Protein 3NJR (pdb70)

Secondary structure (DSSP, 8-state):
--SSS---GGGS--SS-PPPHHHHHHHHHHH---TT-EEEEET-TT-HHHHHHHHTT-EEEEEES-HHHHHHHHHHHHHTT-TTTEEEEES-TTGGGTTSPPPSEEEE-S---HHHHHHHHHHSPTT-EEEEEE-SHHHHHHHHHHHHHH-SEEEEEEEEEEEEETBEEEE-----EEEEEEE-/--SSS---GGGS--SS----HHHHHHHHHHH-PPTT-EEEEES-TT-HHHHHHHHTT-EEEEEE--HHHHHHHHHHHHHTT-TTTEEEEES-TTGGGTTSPPPSEEEESS---HHHHHHHHHHSPTT-EEEEEE-SHHHHHHHHHHHHHH--EEEEEEEEEEEE-SSSEEEPP---EEEEEEE-

Radius of gyration: 20.84 Å; Cα contacts (8 Å, |Δi|>4): 810; chains: 2; bounding box: 58×50×48 Å

Organism: Rhodobacter capsulatus (strain ATCC BAA-309 / NBRC 16581 / SB1003) (NCBI:txid272942)

InterPro domains:
  IPR000878 Tetrapyrrole methylase [PF00590] (7-179)
  IPR006365 Cobalamin (vitamin B12) biosynthesis CobL/Precorrin-6Y C(5,15)-methyltransferase [PIRSF036428] (3-396)
  IPR012818 Precorrin-6Y methyltransferase [TIGR02467] (8-190)
  IPR012818 Precorrin-6Y methyltransferase [cd11644] (10-202)
  IPR014008 Cobalamin biosynthesis, precorrin-6Y methyltransferase, CbiT subunit [TIGR02469] (229-348)
  IPR014777 Tetrapyrrole methylase, subdomain 1 [G3DSA:3.40.1010.10] (5-103)
  IPR029063 S-adenosyl-L-methionine-dependent methyltransferase superfamily [G3DSA:3.40.50.150] (213-396)
  IPR029063 S-adenosyl-L-methionine-dependent methyltransferase superfamily [SSF53335] (219-372)
  IPR035996 Tetrapyrrole methylase superfamily [SSF53790] (5-202)
  IPR050714 Cobalamin biosynthesis methyltransferase [PTHR43182] (1-396)

Sequence (368 aa):
MSQVPGRPESAFAHDGQITKSPMRALTLAALAPRRGELLWDIGGGSGSVSVEWCLAGGRAITIEPRADRIENIQKNIDTYGLSPRMRAVQGTAPAALADLPLPEAVFIGGGGSQALYDRLWEWLAPGTRIVANAVTLESETLLTQLHARHGGQLLRIDIAQAEPLGRMRGWSASRPQLQWSGQRMSQVPGRPESAFAHDGQITKSPMRALTLAALAPRRGELLWDIGGGSGSVSVEWCLAGGRAITIEPRADRIENIQKNIDTYGLSPRMRAVQGTAPAALADLPLPEAVFIGGGGSQALYDRLWEWLAPGTRIVANAVTLESETLLTQLHARHGGQLLRIDIAQAEPLGRMRGWSASRPQLQWSGQR

Foldseek 3Di:
DDLAFLDQPVLFQADPPDDHSVVLRVQCVLQPADAAFEEEEAQCRLPRNQLRNVSNHYAYEYEAQDPVSLVRVVVSCVVSVCVVRYHYDHDHPPVRVVPDPAGLEYEDPDDDDVVRVVVCVVPHDWNRKYKYKAQDPVVVVVLVVVCVVFNADKDWAWDWDWDDDPPDIDTDDTGIMIMGIGTD/DDLAFLPQPVVFQADPDDQGSVNLNVQCVLQVADAAFEEEAAPQHLVSSVLRSVSNHYAYEYEEADPVSLVRVVVSCVSSVPPPSYDYDHDHPPVSVPPDDAGLEYEPEDDDDVVRVVVCVVPHDWNRKYKYKDQDPVVVVVLVVVCVVFNADKDKDWDWDWADPDVHIDTDDIGIMIMGIGID

Nearest PDB structures (foldseek):
  3njr-assembly1_A  TM=1.001E+00  e=4.801E-38  Rhodobacter capsulatus SB 1003
  3hm2-assembly2_E  TM=9.068E-01  e=3.951E-16  Corynebacterium diphtheriae
  3hm2-assembly1_A  TM=9.090E-01  e=2.659E-15  Corynebacterium diphtheriae
  1f38-assembly1_A  TM=8.680E-01  e=2.423E-13  Methanothermobacter thermautotrophicus
  2yvl-assembly1_D  TM=7.124E-01  e=1.889E-09  Aquifex aeolicus VF5

B-factor: mean 38.69, std 9.11, range [13.83, 86.87]

Structure (mmCIF, N/CA/C/O backbone):
data_3NJR
#
_entry.id   3NJR
#
_cell.length_a   114.354
_cell.length_b   44.799
_cell.length_c   84.110
_cell.angle_alpha   90.00
_cell.angle_beta   119.75
_cell.angle_gamma   90.00
#
_symmetry.space_group_name_H-M   'C 1 2 1'
#
loop_
_entity.id
_entity.type
_entity.pdbx_description
1 polymer 'Precorrin-6y methylase'
2 non-polymer S-ADENOSYL-L-HOMOCYSTEINE
3 non-polymer GLYCEROL
4 non-polymer 'TETRAETHYLENE GLYCOL'
5 water water
#
loop_
_atom_site.group_PDB
_atom_site.id
_atom_site.type_symbol
_atom_site.label_atom_id
_atom_site.label_alt_id
_atom_site.label_comp_id
_atom_site.label_asym_id
_atom_site.label_entity_id
_atom_site.label_seq_id
_atom_site.pdbx_PDB_ins_code
_atom_site.Cartn_x
_atom_site.Cartn_y
_atom_site.Cartn_z
_atom_site.occupancy
_atom_site.B_iso_or_equiv
_atom_site.auth_seq_id
_atom_site.auth_comp_id
_atom_site.auth_asym_id
_atom_site.auth_atom_id
_atom_site.pdbx_PDB_model_num
ATOM 1 N N . MET A 1 21 ? 26.405 -7.046 -4.644 1.00 47.62 0 MET A N 1
ATOM 2 C CA . MET A 1 21 ? 26.786 -7.157 -6.092 1.00 47.56 0 MET A CA 1
ATOM 3 C C . MET A 1 21 ? 27.226 -8.557 -6.529 1.00 46.29 0 MET A C 1
ATOM 4 O O . MET A 1 21 ? 27.820 -9.316 -5.746 1.00 46.17 0 MET A O 1
ATOM 9 N N . SER A 1 22 ? 26.973 -8.855 -7.806 1.00 44.76 1 SER A N 1
ATOM 10 C CA . SER A 1 22 ? 27.076 -10.211 -8.353 1.00 43.24 1 SER A CA 1
ATOM 11 C C . SER A 1 22 ? 28.464 -10.821 -8.304 1.00 42.42 1 SER A C 1
ATOM 12 O O . SER A 1 22 ? 29.457 -10.159 -8.596 1.00 42.70 1 SER A O 1
ATOM 15 N N . GLN A 1 23 ? 28.496 -12.111 -8.000 1.00 40.99 2 GLN A N 1
ATOM 16 C CA . GLN A 1 23 ? 29.716 -12.880 -7.802 1.00 39.20 2 GLN A CA 1
ATOM 17 C C . GLN A 1 23 ? 30.215 -13.540 -9.081 1.00 38.63 2 GLN A C 1
ATOM 18 O O . GLN A 1 23 ? 31.146 -14.347 -9.032 1.00 38.70 2 GLN A O 1
ATOM 24 N N . VAL A 1 24 ? 29.591 -13.228 -10.219 1.00 37.47 3 VAL A N 1
ATOM 25 C CA . VAL A 1 24 ? 29.967 -13.857 -11.486 1.00 36.29 3 VAL A CA 1
ATOM 26 C C . VAL A 1 24 ? 30.104 -12.824 -12.611 1.00 36.26 3 VAL A C 1
ATOM 27 O O . VAL A 1 24 ? 29.580 -11.712 -12.497 1.00 36.26 3 VAL A O 1
ATOM 31 N N . PRO A 1 25 ? 30.824 -13.184 -13.694 1.00 35.89 4 PRO A N 1
ATOM 32 C CA . PRO A 1 25 ? 30.986 -12.326 -14.874 1.00 35.79 4 PRO A CA 1
ATOM 33 C C . PRO A 1 25 ? 29.664 -11.918 -15.511 1.00 35.84 4 PRO A C 1
ATOM 34 O O . PRO A 1 25 ? 28.623 -12.493 -15.203 1.00 36.07 4 PRO A O 1
ATOM 38 N N . GLY A 1 26 ? 29.709 -10.934 -16.395 1.00 35.43 5 GLY A N 1
ATOM 39 C CA . GLY A 1 26 ? 28.512 -10.455 -17.042 1.00 35.37 5 GLY A CA 1
ATOM 40 C C . GLY A 1 26 ? 27.724 -9.502 -16.170 1.00 35.89 5 GLY A C 1
ATOM 41 O O . GLY A 1 26 ? 26.507 -9.445 -16.270 1.00 36.36 5 GLY A O 1
ATOM 42 N N . ARG A 1 27 ? 28.395 -8.745 -15.306 1.00 36.02 6 ARG A N 1
ATOM 43 C CA . ARG A 1 27 ? 27.704 -7.708 -14.540 1.00 35.97 6 ARG A CA 1
ATOM 44 C C . ARG A 1 27 ? 27.240 -6.577 -15.464 1.00 36.83 6 ARG A C 1
ATOM 45 O O . ARG A 1 27 ? 27.785 -6.399 -16.557 1.00 37.13 6 ARG A O 1
ATOM 53 N N . PRO A 1 28 ? 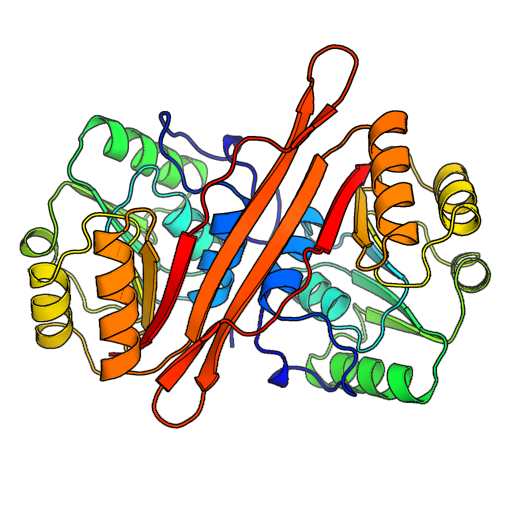26.221 -5.809 -15.048 1.00 37.51 7 PRO A N 1
ATOM 54 C CA . PRO A 1 28 ? 25.689 -4.811 -15.982 1.00 37.70 7 PRO A CA 1
ATOM 55 C C . PRO A 1 28 ? 26.762 -3.811 -16.417 1.00 38.04 7 PRO A C 1
ATOM 56 O O . PRO A 1 28 ? 27.742 -3.594 -15.682 1.00 37.78 7 PRO A O 1
ATOM 60 N N . GLU A 1 29 ? 26.553 -3.211 -17.592 1.00 38.47 8 GLU A N 1
ATOM 61 C CA . GLU A 1 29 ? 27.475 -2.233 -18.202 1.00 39.02 8 GLU A CA 1
ATOM 62 C C . GLU A 1 29 ? 27.558 -0.958 -17.362 1.00 38.94 8 GLU A C 1
ATOM 63 O O . GLU A 1 29 ? 28.446 -0.136 -17.549 1.00 39.45 8 GLU A O 1
ATOM 69 N N . SER A 1 30 ? 26.630 -0.794 -16.430 1.00 38.89 9 SER A N 1
ATOM 70 C CA . SER A 1 30 ? 26.645 0.360 -15.543 1.00 38.82 9 SER A CA 1
ATOM 71 C C . SER A 1 30 ? 27.534 0.157 -14.314 1.00 38.77 9 SER A C 1
ATOM 72 O O . SER A 1 30 ? 27.707 1.079 -13.525 1.00 38.94 9 SER A O 1
ATOM 75 N N . ALA A 1 31 ? 28.094 -1.035 -14.135 1.00 38.53 10 ALA A N 1
ATOM 76 C CA . ALA A 1 31 ? 29.013 -1.258 -13.016 1.00 38.75 10 ALA A CA 1
ATOM 77 C C . ALA A 1 31 ? 30.444 -0.785 -13.350 1.00 39.36 10 ALA A C 1
ATOM 78 O O . ALA A 1 31 ? 31.379 -0.967 -12.563 1.00 39.44 10 ALA A O 1
ATOM 80 N N . PHE A 1 32 ? 30.596 -0.158 -14.519 1.00 39.83 11 PHE A N 1
ATOM 81 C CA . PHE A 1 32 ? 31.895 0.243 -15.042 1.00 39.94 11 PHE A CA 1
ATOM 82 C C . PHE A 1 32 ? 31.807 1.643 -15.638 1.00 41.05 11 PHE A C 1
ATOM 83 O O . PHE A 1 32 ? 30.854 1.969 -16.367 1.00 41.43 11 PHE A O 1
ATOM 91 N N . ALA A 1 33 ? 32.806 2.462 -15.328 1.00 41.89 12 ALA A N 1
ATOM 92 C CA . ALA A 1 33 ? 33.115 3.652 -16.096 1.00 42.71 12 ALA A CA 1
ATOM 93 C C . ALA A 1 33 ? 33.468 3.199 -17.514 1.00 43.77 12 ALA A C 1
ATOM 94 O O . ALA A 1 33 ? 34.335 2.343 -17.698 1.00 44.07 12 ALA A O 1
ATOM 96 N N . HIS A 1 34 ? 32.783 3.739 -18.514 1.00 44.78 13 HIS A N 1
ATOM 97 C CA . HIS A 1 34 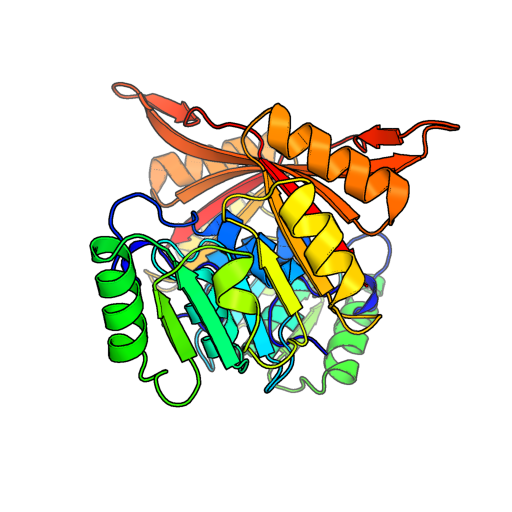? 33.086 3.416 -19.898 1.00 45.96 13 HIS A CA 1
ATOM 98 C C . HIS A 1 34 ? 32.639 4.585 -20.737 1.00 46.91 13 HIS A C 1
ATOM 99 O O . HIS A 1 34 ? 31.986 5.501 -20.226 1.00 46.94 13 HIS A O 1
ATOM 106 N N . ASP A 1 35 ? 32.968 4.546 -22.026 1.00 47.99 14 ASP A N 1
ATOM 107 C CA . ASP A 1 35 ? 32.712 5.684 -22.904 1.00 49.10 14 ASP A CA 1
ATOM 108 C C . ASP A 1 35 ? 31.796 5.353 -24.065 1.00 49.33 14 ASP A C 1
ATOM 109 O O . ASP A 1 35 ? 31.581 6.191 -24.934 1.00 49.94 14 ASP A O 1
ATOM 114 N N . GLY A 1 36 ? 31.262 4.137 -24.087 1.00 49.63 15 GLY A N 1
ATOM 115 C CA . GLY A 1 36 ? 30.521 3.661 -25.261 1.00 49.58 15 GLY A CA 1
ATOM 116 C C . GLY A 1 36 ? 31.150 2.465 -25.966 1.00 49.51 15 GLY A C 1
ATOM 117 O O . GLY A 1 36 ? 30.465 1.773 -26.719 1.00 49.79 15 GLY A O 1
ATOM 118 N N . GLN A 1 37 ? 32.438 2.208 -25.719 1.00 49.08 16 GLN A N 1
ATOM 119 C CA . GLN A 1 37 ? 33.139 1.087 -26.360 1.00 48.87 16 GLN A CA 1
ATOM 120 C C . GLN A 1 37 ? 33.193 -0.222 -25.541 1.00 47.90 16 GLN A C 1
ATOM 121 O O . GLN A 1 37 ? 33.836 -1.192 -25.950 1.00 48.12 16 GLN A O 1
ATOM 127 N N . ILE A 1 38 ? 32.501 -0.254 -24.406 1.00 46.44 17 ILE A N 1
ATOM 128 C CA . ILE A 1 38 ? 32.501 -1.404 -23.489 1.00 44.64 17 ILE A CA 1
ATOM 129 C C . ILE A 1 38 ? 32.109 -2.727 -24.181 1.00 43.87 17 ILE A C 1
ATOM 130 O O . ILE A 1 38 ? 31.392 -2.700 -25.172 1.00 43.56 17 ILE A O 1
ATOM 135 N N . THR A 1 39 ? 32.601 -3.865 -23.676 1.00 43.06 18 THR A N 1
ATOM 136 C CA . THR A 1 39 ? 32.066 -5.201 -24.043 1.00 42.33 18 THR A CA 1
ATOM 137 C C . THR A 1 39 ? 30.691 -5.450 -23.380 1.00 41.54 18 THR A C 1
ATOM 138 O O . THR A 1 39 ? 30.552 -5.303 -22.170 1.00 41.29 18 THR A O 1
ATOM 142 N N . LYS A 1 40 ? 29.692 -5.820 -24.182 1.00 40.75 19 LYS A N 1
ATOM 143 C CA . LYS A 1 40 ? 28.333 -6.049 -23.702 1.00 40.05 19 LYS A CA 1
ATOM 144 C C . LYS A 1 40 ? 28.303 -7.173 -22.668 1.00 39.27 19 LYS A C 1
ATOM 145 O O . LYS A 1 40 ? 29.064 -8.147 -22.750 1.00 39.14 19 LYS A O 1
ATOM 151 N N . SER A 1 41 ? 27.406 -7.036 -21.699 1.00 37.93 20 SER A N 1
ATOM 152 C CA . SER A 1 41 ? 27.395 -7.912 -20.539 1.00 36.43 20 SER A CA 1
ATOM 153 C C . SER A 1 41 ? 27.298 -9.443 -20.870 1.00 35.42 20 SER A C 1
ATOM 154 O O . SER A 1 41 ? 28.094 -10.236 -20.352 1.00 34.56 20 SER A O 1
ATOM 157 N N . PRO A 1 42 ? 26.370 -9.856 -21.769 1.00 34.49 21 PRO A N 1
ATOM 158 C CA . PRO A 1 42 ? 26.330 -11.288 -22.110 1.00 33.51 21 PRO A CA 1
ATOM 159 C C . PRO A 1 42 ? 27.589 -11.773 -22.854 1.00 32.71 21 PRO A C 1
ATOM 160 O O . PRO A 1 42 ? 27.988 -12.939 -22.724 1.00 32.25 21 PRO A O 1
ATOM 164 N N . MET A 1 43 ? 28.215 -10.893 -23.628 1.00 32.02 22 MET A N 1
ATOM 165 C CA . MET A 1 43 ? 29.430 -11.285 -24.324 1.00 31.56 22 MET A CA 1
ATOM 166 C C . MET A 1 43 ? 30.573 -11.383 -23.318 1.00 30.64 22 MET A C 1
ATOM 167 O O . MET A 1 43 ? 31.429 -12.277 -23.419 1.00 30.22 22 MET A O 1
ATOM 172 N N . ARG A 1 44 ? 30.554 -10.489 -22.327 1.00 29.61 23 ARG A N 1
ATOM 173 C CA . ARG A 1 44 ? 31.544 -10.521 -21.266 1.00 29.02 23 ARG A CA 1
ATOM 174 C C . ARG A 1 44 ? 31.456 -11.807 -20.445 1.00 28.66 23 ARG A C 1
ATOM 175 O O . ARG A 1 44 ? 32.489 -12.376 -20.063 1.00 28.96 23 ARG A O 1
ATOM 183 N N . ALA A 1 45 ? 30.242 -12.286 -20.199 1.00 27.38 24 ALA A N 1
ATOM 184 C CA . ALA A 1 45 ? 30.098 -13.598 -19.589 1.00 26.71 24 ALA A CA 1
ATOM 185 C C . ALA A 1 45 ? 30.739 -14.689 -20.450 1.00 26.41 24 ALA A C 1
ATOM 186 O O . ALA A 1 45 ? 31.490 -15.525 -19.937 1.00 26.21 24 ALA A O 1
ATOM 188 N N . LEU A 1 46 ? 30.477 -14.675 -21.757 1.00 26.53 25 LEU A N 1
ATOM 189 C CA . LEU A 1 46 ? 30.967 -15.767 -22.625 1.00 26.44 25 LEU A CA 1
ATOM 190 C C . LEU A 1 46 ? 32.484 -15.807 -22.654 1.00 26.28 25 LEU A C 1
ATOM 191 O O . LEU A 1 46 ? 33.100 -16.889 -22.572 1.00 26.23 25 LEU A O 1
ATOM 196 N N . THR A 1 47 ? 33.059 -14.616 -22.768 1.00 26.02 26 THR A N 1
ATOM 197 C CA . THR A 1 47 ? 34.493 -14.426 -22.841 1.00 26.47 26 THR A CA 1
ATOM 198 C C . THR A 1 47 ? 35.165 -14.919 -21.551 1.00 26.64 26 THR A C 1
ATOM 199 O O . THR A 1 47 ? 36.010 -15.830 -21.579 1.00 26.84 26 THR A O 1
ATOM 203 N N . LEU A 1 48 ? 34.765 -14.368 -20.412 1.00 26.49 27 LEU A N 1
ATOM 204 C CA . LEU A 1 48 ? 35.287 -14.900 -19.161 1.00 26.71 27 LEU A CA 1
ATOM 205 C C . LEU A 1 48 ? 35.120 -16.398 -18.991 1.00 26.26 27 LEU A C 1
ATOM 206 O O . LEU A 1 48 ? 36.040 -17.061 -18.506 1.00 27.07 27 LEU A O 1
ATOM 211 N N . ALA A 1 49 ? 34.001 -16.954 -19.435 1.00 25.70 28 ALA A N 1
ATOM 212 C CA . ALA A 1 49 ? 33.859 -18.417 -19.428 1.00 25.34 28 ALA A CA 1
ATOM 213 C C . ALA A 1 49 ? 34.988 -19.104 -20.225 1.00 25.48 28 ALA A C 1
ATOM 214 O O . ALA A 1 49 ? 35.578 -20.103 -19.764 1.00 26.28 28 ALA A O 1
ATOM 216 N N . ALA A 1 50 ? 35.308 -18.556 -21.395 1.00 24.84 29 ALA A N 1
ATOM 217 C CA . ALA A 1 50 ? 36.404 -19.070 -22.216 1.00 24.80 29 ALA A CA 1
ATOM 218 C C . ALA A 1 50 ? 37.783 -18.838 -21.566 1.00 24.38 29 ALA A C 1
ATOM 219 O O . ALA A 1 50 ? 38.680 -19.675 -21.680 1.00 24.03 29 ALA A O 1
ATOM 221 N N . LEU A 1 51 ? 37.947 -17.687 -20.914 1.00 23.97 30 LEU A N 1
ATOM 222 C CA . LEU A 1 51 ? 39.223 -17.315 -20.305 1.00 23.61 30 LEU A CA 1
ATOM 223 C C . LEU A 1 51 ? 39.499 -18.214 -19.106 1.00 24.10 30 LEU A C 1
ATOM 224 O O . LEU A 1 51 ? 40.645 -18.631 -18.890 1.00 24.08 30 LEU A O 1
ATOM 229 N N . ALA A 1 52 ? 38.442 -18.521 -18.339 1.00 24.05 31 ALA A N 1
ATOM 230 C CA . ALA A 1 52 ? 38.500 -19.518 -17.253 1.00 24.04 31 ALA A CA 1
ATOM 231 C C . ALA A 1 52 ? 39.551 -19.217 -16.187 1.00 24.22 31 ALA A C 1
ATOM 232 O O . ALA A 1 52 ? 40.416 -20.039 -15.950 1.00 24.17 31 ALA A O 1
ATOM 234 N N . PRO A 1 53 ? 39.466 -18.042 -15.528 1.00 25.37 32 PRO A N 1
ATOM 235 C CA . PRO A 1 53 ? 40.434 -17.653 -14.473 1.00 26.28 32 PRO A CA 1
ATOM 236 C C . PRO A 1 53 ? 40.612 -18.723 -13.378 1.00 28.05 32 PRO A C 1
ATOM 237 O O . PRO A 1 53 ? 39.616 -19.303 -12.913 1.00 29.04 32 PRO A O 1
ATOM 241 N N . ARG A 1 54 ? 41.859 -19.016 -13.000 1.00 28.74 33 ARG A N 1
ATOM 242 C CA . ARG A 1 54 ? 42.138 -19.745 -11.760 1.00 29.11 33 ARG A CA 1
ATOM 243 C C . ARG A 1 54 ? 42.808 -18.699 -10.898 1.00 29.56 33 ARG A C 1
ATOM 244 O O . ARG A 1 54 ? 43.363 -17.745 -11.409 1.00 29.17 33 ARG A O 1
ATOM 252 N N . ARG A 1 55 ? 42.767 -18.899 -9.588 1.00 31.14 34 ARG A N 1
ATOM 253 C CA . ARG A 1 55 ? 43.309 -17.954 -8.604 1.00 31.79 34 ARG A CA 1
ATOM 254 C C . ARG A 1 55 ? 44.733 -17.513 -8.979 1.00 30.87 34 ARG A C 1
ATOM 255 O O . ARG A 1 55 ? 45.596 -18.351 -9.236 1.00 30.20 34 ARG A O 1
ATOM 263 N N . GLY A 1 56 ? 44.951 -16.199 -9.043 1.00 30.27 35 GLY A N 1
ATOM 264 C CA . GLY A 1 56 ? 46.292 -15.639 -9.221 1.00 29.56 35 GLY A CA 1
ATOM 265 C C . GLY A 1 56 ? 46.890 -15.642 -10.628 1.00 29.60 35 GLY A C 1
ATOM 266 O O . GLY A 1 56 ? 47.962 -15.035 -10.852 1.00 30.46 35 GLY A O 1
ATOM 267 N N . GLU A 1 57 ? 46.224 -16.304 -11.580 1.00 28.02 36 GLU A N 1
ATOM 268 C CA . GLU A 1 57 ? 46.684 -16.325 -12.959 1.00 26.51 36 GLU A CA 1
ATOM 269 C C . GLU A 1 57 ? 46.758 -14.915 -13.529 1.00 25.68 36 GLU A C 1
ATOM 270 O O . GLU A 1 57 ? 46.014 -14.025 -13.104 1.00 25.21 36 GLU A O 1
ATOM 276 N N . LEU A 1 58 ? 47.656 -14.716 -14.491 1.00 24.92 37 LEU A N 1
ATOM 277 C CA . LEU A 1 58 ? 47.866 -13.393 -15.102 1.00 24.40 37 LEU A CA 1
ATOM 278 C C . LEU A 1 58 ? 47.190 -13.307 -16.460 1.00 24.40 37 LEU A C 1
ATOM 279 O O . LEU A 1 58 ? 47.273 -14.257 -17.248 1.00 24.61 37 LEU A O 1
ATOM 284 N N . LEU A 1 59 ? 46.538 -12.168 -16.725 1.00 24.42 38 LEU A N 1
ATOM 285 C CA . LEU A 1 59 ? 45.925 -11.874 -18.027 1.00 24.54 38 LEU A CA 1
ATOM 286 C C . LEU A 1 59 ? 46.577 -10.692 -18.789 1.00 25.61 38 LEU A C 1
ATOM 287 O O . LEU A 1 59 ? 46.767 -9.592 -18.240 1.00 26.20 38 LEU A O 1
ATOM 292 N N . TRP A 1 60 ? 46.898 -10.911 -20.058 1.00 25.86 39 TRP A N 1
ATOM 293 C CA . TRP A 1 60 ? 47.147 -9.797 -20.962 1.00 26.78 39 TRP A CA 1
ATOM 294 C C . TRP A 1 60 ? 45.817 -9.480 -21.603 1.00 27.07 39 TRP A C 1
ATOM 295 O O . TRP A 1 60 ? 45.237 -10.335 -22.253 1.00 27.18 39 TRP A O 1
ATOM 306 N N . ASP A 1 61 ? 45.324 -8.266 -21.411 1.00 28.23 40 ASP A N 1
ATOM 307 C CA . ASP A 1 61 ? 44.080 -7.830 -22.051 1.00 29.90 40 ASP A CA 1
ATOM 308 C C . ASP A 1 61 ? 44.441 -6.804 -23.112 1.00 30.21 40 ASP A C 1
ATOM 309 O O . ASP A 1 61 ? 44.673 -5.635 -22.803 1.00 30.47 40 ASP A O 1
ATOM 314 N N . ILE A 1 62 ? 44.497 -7.239 -24.364 1.00 30.87 41 ILE A N 1
ATOM 315 C CA . ILE A 1 62 ? 44.823 -6.325 -25.449 1.00 31.59 41 ILE A CA 1
ATOM 316 C C . ILE A 1 62 ? 43.567 -5.642 -25.978 1.00 32.48 41 ILE A C 1
ATOM 317 O O . ILE A 1 62 ? 42.581 -6.301 -26.309 1.00 32.93 41 ILE A O 1
ATOM 322 N N . GLY A 1 63 ? 43.597 -4.318 -26.031 1.00 33.22 42 GLY A N 1
ATOM 323 C CA . GLY A 1 63 ? 42.445 -3.555 -26.494 1.00 34.51 42 GLY A CA 1
ATOM 324 C C . GLY A 1 63 ? 41.502 -3.263 -25.350 1.00 35.50 42 GLY A C 1
ATOM 325 O O . GLY A 1 63 ? 40.273 -3.339 -25.500 1.00 36.06 42 GLY A O 1
ATOM 326 N N . GLY A 1 64 ? 42.086 -2.912 -24.210 1.00 35.62 43 GLY A N 1
ATOM 327 C CA . GLY A 1 64 ? 41.345 -2.733 -22.971 1.00 36.13 43 GLY A CA 1
ATOM 328 C C . GLY A 1 64 ? 40.031 -1.994 -23.104 1.00 36.32 43 GLY A C 1
ATOM 329 O O . GLY A 1 64 ? 39.026 -2.436 -22.572 1.00 36.78 43 GLY A O 1
ATOM 330 N N . GLY A 1 65 ? 40.031 -0.872 -23.815 1.00 36.36 44 GLY A N 1
ATOM 331 C CA . GLY A 1 65 ? 38.835 -0.066 -23.941 1.00 36.06 44 GLY A CA 1
ATOM 332 C C . GLY A 1 65 ? 38.531 0.539 -22.594 1.00 36.36 44 GLY A C 1
ATOM 333 O O . GLY A 1 65 ? 39.169 1.509 -22.181 1.00 36.78 44 GLY A O 1
ATOM 334 N N . SER A 1 66 ? 37.556 -0.033 -21.899 1.00 36.04 45 SER A N 1
ATOM 335 C CA . SER A 1 66 ? 37.214 0.453 -20.577 1.00 35.77 45 SER A CA 1
ATOM 336 C C . SER A 1 66 ? 37.617 -0.544 -19.489 1.00 34.75 45 SER A C 1
ATOM 337 O O . SER A 1 66 ? 37.298 -0.344 -18.313 1.00 34.61 45 SER A O 1
ATOM 340 N N . GLY A 1 67 ? 38.301 -1.612 -19.904 1.00 33.74 46 GLY A N 1
ATOM 341 C CA . GLY A 1 67 ? 38.892 -2.614 -19.012 1.00 32.74 46 GLY A CA 1
ATOM 342 C C . GLY A 1 67 ? 37.943 -3.579 -18.321 1.00 32.28 46 GLY A C 1
ATOM 343 O O . GLY A 1 67 ? 38.291 -4.162 -17.293 1.00 32.85 46 GLY A O 1
ATOM 344 N N . SER A 1 68 ? 36.746 -3.772 -18.860 1.00 31.31 47 SER A N 1
ATOM 345 C CA . SER A 1 68 ? 35.725 -4.544 -18.135 1.00 30.57 47 SER A CA 1
ATOM 346 C C . SER A 1 68 ? 36.063 -6.040 -18.011 1.00 30.13 47 SER A C 1
ATOM 347 O O . SER A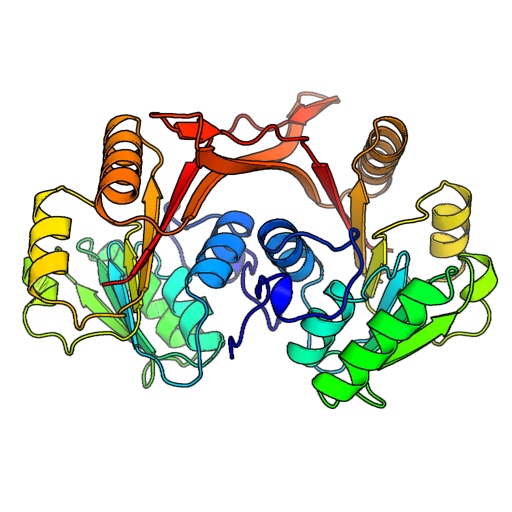 1 68 ? 35.762 -6.675 -17.003 1.00 29.80 47 SER A O 1
ATOM 350 N N . VAL A 1 69 ? 36.674 -6.595 -19.050 1.00 29.53 48 VAL A N 1
ATOM 351 C CA . VAL A 1 69 ? 37.104 -7.990 -19.042 1.00 29.13 48 VAL A CA 1
ATOM 352 C C . VAL A 1 69 ? 38.104 -8.228 -17.909 1.00 29.07 48 VAL A C 1
ATOM 353 O O . VAL A 1 69 ? 37.974 -9.215 -17.148 1.00 28.39 48 VAL A O 1
ATOM 357 N N . SER A 1 70 ? 39.064 -7.298 -17.786 1.00 28.93 49 SER A N 1
ATOM 358 C CA . SER A 1 70 ? 40.121 -7.358 -16.772 1.00 29.44 49 SER A CA 1
ATOM 359 C C . SER A 1 70 ? 39.543 -7.234 -15.374 1.00 29.93 49 SER A C 1
ATOM 360 O O . SER A 1 70 ? 40.028 -7.885 -14.442 1.00 30.64 49 SER A O 1
ATOM 363 N N . VAL A 1 71 ? 38.522 -6.385 -15.226 1.00 30.05 50 VAL A N 1
ATOM 364 C CA . VAL A 1 71 ? 37.896 -6.143 -13.933 1.00 29.96 50 VAL A CA 1
ATOM 365 C C . VAL A 1 71 ? 37.223 -7.432 -13.498 1.00 30.39 50 VAL A C 1
ATOM 366 O O . VAL A 1 71 ? 37.525 -7.960 -12.427 1.00 31.16 50 VAL A O 1
ATOM 370 N N . GLU A 1 72 ? 36.351 -7.971 -14.336 1.00 30.33 51 GLU A N 1
ATOM 371 C CA . GLU A 1 72 ? 35.766 -9.289 -14.051 1.00 30.98 51 GLU A CA 1
ATOM 372 C C . GLU A 1 72 ? 36.796 -10.455 -13.930 1.00 31.30 51 GLU A C 1
ATOM 373 O O . GLU A 1 72 ? 36.591 -11.383 -13.134 1.00 32.03 51 GLU A O 1
ATOM 379 N N . TRP A 1 73 ? 37.897 -10.414 -14.688 1.00 31.17 52 TRP A N 1
ATOM 380 C CA . TRP A 1 73 ? 38.926 -11.457 -14.551 1.00 30.76 52 TRP A CA 1
ATOM 381 C C . TRP A 1 73 ? 39.557 -11.366 -13.177 1.00 31.24 52 TRP A C 1
ATOM 382 O O . TRP A 1 73 ? 39.679 -12.380 -12.501 1.00 31.33 52 TRP A O 1
ATOM 393 N N . CYS A 1 74 ? 39.935 -10.151 -12.765 1.00 31.49 53 CYS A N 1
ATOM 394 C CA . CYS A 1 74 ? 40.540 -9.914 -11.448 1.00 32.05 53 CYS A CA 1
ATOM 395 C C . CYS A 1 74 ? 39.589 -10.125 -10.270 1.00 31.94 53 CYS A C 1
ATOM 396 O O . CYS A 1 74 ? 40.022 -10.562 -9.208 1.00 31.29 53 CYS A O 1
ATOM 399 N N . LEU A 1 75 ? 38.299 -9.809 -10.463 1.00 32.16 54 LEU A N 1
ATOM 400 C CA . LEU A 1 75 ? 37.270 -10.096 -9.452 1.00 31.84 54 LEU A CA 1
ATOM 401 C C . LEU A 1 75 ? 37.115 -11.590 -9.229 1.00 31.83 54 LEU A C 1
ATOM 402 O O . LEU A 1 75 ? 36.822 -12.014 -8.104 1.00 32.25 54 LEU A O 1
ATOM 407 N N . ALA A 1 76 ? 37.348 -12.396 -10.270 1.00 30.90 55 ALA A N 1
ATOM 408 C CA . ALA A 1 76 ? 37.348 -13.857 -10.087 1.00 30.49 55 ALA A CA 1
ATOM 409 C C . ALA A 1 76 ? 38.625 -14.394 -9.392 1.00 30.29 55 ALA A C 1
ATOM 410 O O . ALA A 1 76 ? 38.763 -15.601 -9.179 1.00 30.64 55 ALA A O 1
ATOM 412 N N . GLY A 1 77 ? 39.558 -13.500 -9.060 1.00 30.23 56 GLY A N 1
ATOM 413 C CA . GLY A 1 77 ? 40.820 -13.889 -8.442 1.00 30.37 56 GLY A CA 1
ATOM 414 C C . GLY A 1 77 ? 42.106 -13.711 -9.247 1.00 31.14 56 GLY A C 1
ATOM 415 O O . GLY A 1 77 ? 43.196 -13.810 -8.686 1.00 31.54 56 GLY A O 1
ATOM 416 N N . GLY A 1 78 ? 42.012 -13.459 -10.551 1.00 30.97 57 GLY A N 1
ATOM 417 C CA . GLY A 1 78 ? 43.206 -13.220 -11.349 1.00 30.72 57 GLY A CA 1
ATOM 418 C C . GLY A 1 78 ? 43.923 -11.898 -11.084 1.00 31.18 57 GLY A C 1
ATOM 419 O O . GLY A 1 78 ? 43.492 -11.088 -10.250 1.00 30.93 57 GLY A O 1
ATOM 420 N N . ARG A 1 79 ? 45.053 -11.721 -11.780 1.00 31.82 58 ARG A N 1
ATOM 421 C CA . ARG A 1 79 ? 45.749 -10.430 -11.946 1.00 32.18 58 ARG A CA 1
ATOM 422 C C . ARG A 1 79 ? 45.764 -10.113 -13.452 1.00 32.03 58 ARG A C 1
ATOM 423 O O . ARG A 1 79 ? 45.687 -11.028 -14.271 1.00 31.60 58 ARG A O 1
ATOM 431 N N . ALA A 1 80 ? 45.850 -8.833 -13.818 1.00 32.16 59 ALA A N 1
ATOM 432 C CA . ALA A 1 80 ? 45.800 -8.447 -15.229 1.00 32.67 59 ALA A CA 1
ATOM 433 C C . ALA A 1 80 ? 46.639 -7.231 -15.554 1.00 33.38 59 ALA A C 1
ATOM 434 O O . ALA A 1 80 ? 46.761 -6.316 -14.724 1.00 34.30 59 ALA A O 1
ATOM 436 N N . ILE A 1 81 ? 47.208 -7.220 -16.761 1.00 33.27 60 ILE A N 1
ATOM 437 C CA . ILE A 1 81 ? 47.771 -6.007 -17.362 1.00 33.57 60 ILE A CA 1
ATOM 438 C C . ILE A 1 81 ? 46.888 -5.639 -18.556 1.00 34.26 60 ILE A C 1
ATOM 439 O O . ILE A 1 81 ? 46.635 -6.475 -19.423 1.00 34.64 60 ILE A O 1
ATOM 444 N N . THR A 1 82 ? 46.439 -4.391 -18.605 1.00 34.93 61 THR A N 1
ATOM 445 C CA . THR A 1 82 ? 45.435 -3.938 -19.573 1.00 35.67 61 THR A CA 1
ATOM 446 C C . THR A 1 82 ? 46.039 -2.903 -20.503 1.00 35.77 61 THR A C 1
ATOM 447 O O . THR A 1 82 ? 46.424 -1.845 -20.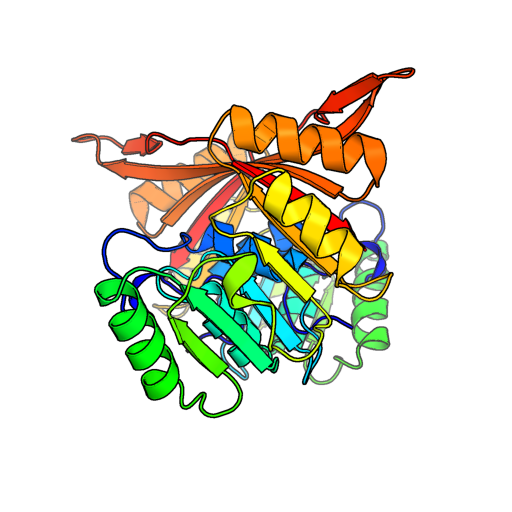055 1.00 36.08 61 THR A O 1
ATOM 451 N N . ILE A 1 83 ? 46.085 -3.213 -21.792 1.00 36.43 62 ILE A N 1
ATOM 452 C CA . ILE A 1 83 ? 46.786 -2.410 -22.797 1.00 37.42 62 ILE A CA 1
ATOM 453 C C . ILE A 1 83 ? 45.811 -1.614 -23.656 1.00 38.20 62 ILE A C 1
ATOM 454 O O . ILE A 1 83 ? 45.039 -2.204 -24.404 1.00 38.38 62 ILE A O 1
ATOM 459 N N . GLU A 1 84 ? 45.855 -0.285 -23.566 1.00 39.46 63 GLU A N 1
ATOM 460 C CA . GLU A 1 84 ? 44.977 0.604 -24.354 1.00 41.07 63 GLU A CA 1
ATOM 461 C C . GLU A 1 84 ? 45.736 1.882 -24.821 1.00 42.23 63 GLU A C 1
ATOM 462 O O . GLU A 1 84 ? 46.415 2.532 -24.000 1.00 42.75 63 GLU A O 1
ATOM 468 N N . PRO A 1 85 ? 45.655 2.239 -26.130 1.00 42.75 64 PRO A N 1
ATOM 469 C CA . PRO A 1 85 ? 46.391 3.446 -26.551 1.00 43.55 64 PRO A CA 1
ATOM 470 C C . PRO A 1 85 ? 45.755 4.754 -26.093 1.00 43.97 64 PRO A C 1
ATOM 471 O O . PRO A 1 85 ? 46.477 5.672 -25.691 1.00 44.41 64 PRO A O 1
ATOM 475 N N . ARG A 1 86 ? 44.430 4.827 -26.114 1.00 44.36 65 ARG A N 1
ATOM 476 C CA . ARG A 1 86 ? 43.738 6.100 -25.895 1.00 45.06 65 ARG A CA 1
ATOM 477 C C . ARG A 1 86 ? 43.731 6.575 -24.440 1.00 45.17 65 ARG A C 1
ATOM 478 O O . ARG A 1 86 ? 43.123 5.941 -23.567 1.00 45.41 65 ARG A O 1
ATOM 486 N N . ALA A 1 87 ? 44.404 7.698 -24.194 1.00 45.07 66 ALA A N 1
ATOM 487 C CA . ALA A 1 87 ? 44.484 8.281 -22.855 1.00 45.13 66 ALA A CA 1
ATOM 488 C C . ALA A 1 87 ? 43.123 8.470 -22.172 1.00 45.29 66 ALA A C 1
ATOM 489 O O . ALA A 1 87 ? 43.015 8.311 -20.949 1.00 45.21 66 ALA A O 1
ATOM 491 N N . ASP A 1 88 ? 42.093 8.815 -22.945 1.00 45.39 67 ASP A N 1
ATOM 492 C CA . ASP A 1 88 ? 40.780 9.073 -22.359 1.00 45.69 67 ASP A CA 1
ATOM 493 C C . ASP A 1 88 ? 40.124 7.772 -21.911 1.00 45.39 67 ASP A C 1
ATOM 494 O O . ASP A 1 88 ? 39.419 7.741 -20.909 1.00 45.81 67 ASP A O 1
ATOM 499 N N . ARG A 1 89 ? 40.391 6.692 -22.630 1.00 44.94 68 ARG A N 1
ATOM 500 C CA . ARG A 1 89 ? 39.859 5.382 -22.252 1.00 44.35 68 ARG A CA 1
ATOM 501 C C . ARG A 1 89 ? 40.639 4.780 -21.090 1.00 43.53 68 ARG A C 1
ATOM 502 O O . ARG A 1 89 ? 40.057 4.135 -20.207 1.00 43.35 68 ARG A O 1
ATOM 510 N N . ILE A 1 90 ? 41.951 5.002 -21.098 1.00 42.79 69 ILE A N 1
ATOM 511 C CA . ILE A 1 90 ? 42.824 4.642 -19.972 1.00 42.56 69 ILE A CA 1
ATOM 512 C C . ILE A 1 90 ? 42.282 5.204 -18.646 1.00 42.17 69 ILE A C 1
ATOM 513 O O . ILE A 1 90 ? 42.259 4.521 -17.632 1.00 42.02 69 ILE A O 1
ATOM 518 N N . GLU A 1 91 ? 41.813 6.440 -18.688 1.00 41.76 70 GLU A N 1
ATOM 519 C CA . GLU A 1 91 ? 41.232 7.091 -17.544 1.00 41.91 70 GLU A CA 1
ATOM 520 C C . GLU A 1 91 ? 40.037 6.324 -16.964 1.00 41.49 70 GLU A C 1
ATOM 521 O O . GLU A 1 91 ? 39.905 6.218 -15.730 1.00 41.56 70 GLU A O 1
ATOM 527 N N . ASN A 1 92 ? 39.179 5.800 -17.848 1.00 40.76 71 ASN A N 1
ATOM 528 C CA . ASN A 1 92 ? 38.076 4.914 -17.449 1.00 40.04 71 ASN A CA 1
ATOM 529 C C . ASN A 1 92 ? 38.560 3.592 -16.830 1.00 39.65 71 ASN A C 1
ATOM 530 O O . ASN A 1 92 ? 37.995 3.139 -15.831 1.00 39.67 71 ASN A O 1
ATOM 535 N N . ILE A 1 93 ? 39.599 2.986 -17.422 1.00 38.95 72 ILE A N 1
ATOM 536 C CA . ILE A 1 93 ? 40.272 1.810 -16.849 1.00 38.04 72 ILE A CA 1
ATOM 537 C C . ILE A 1 93 ? 40.749 2.157 -15.451 1.00 38.48 72 ILE A C 1
ATOM 538 O O . ILE A 1 93 ? 40.617 1.367 -14.519 1.00 38.53 72 ILE A O 1
ATOM 543 N N . GLN A 1 94 ? 41.294 3.354 -15.300 1.00 38.94 73 GLN A N 1
ATOM 544 C CA . GLN A 1 94 ? 41.844 3.749 -14.023 1.00 39.38 73 GLN A CA 1
ATOM 545 C C . GLN A 1 94 ? 40.751 3.852 -12.966 1.00 38.97 73 GLN A C 1
ATOM 546 O O . GLN A 1 94 ? 40.955 3.434 -11.822 1.00 38.68 73 GLN A O 1
ATOM 552 N N . LYS A 1 95 ? 39.598 4.396 -13.358 1.00 38.76 74 LYS A N 1
ATOM 553 C CA . LYS A 1 95 ? 38.471 4.525 -12.445 1.00 39.02 74 LYS A CA 1
ATOM 554 C C . LYS A 1 95 ? 37.984 3.163 -11.963 1.00 39.56 74 LYS A C 1
ATOM 555 O O . LYS A 1 95 ? 37.650 2.997 -10.780 1.00 39.72 74 LYS A O 1
ATOM 561 N N . ASN A 1 96 ? 37.991 2.179 -12.865 1.00 39.65 75 ASN A N 1
ATOM 562 C CA . ASN A 1 96 ? 37.512 0.841 -12.541 1.00 39.60 75 ASN A CA 1
ATOM 563 C C . ASN A 1 96 ? 38.491 0.121 -11.652 1.00 39.80 75 ASN A C 1
ATOM 564 O O . ASN A 1 96 ? 38.093 -0.662 -10.797 1.00 40.05 75 ASN A O 1
ATOM 569 N N . ILE A 1 97 ? 39.777 0.389 -11.856 1.00 39.77 76 ILE A N 1
ATOM 570 C CA . ILE A 1 97 ? 40.790 -0.084 -10.935 1.00 39.75 76 ILE A CA 1
ATOM 571 C C . ILE A 1 97 ? 40.474 0.516 -9.546 1.00 40.51 76 ILE A C 1
ATOM 572 O O . ILE A 1 97 ? 40.290 -0.242 -8.579 1.00 40.27 76 ILE A O 1
ATOM 577 N N . ASP A 1 98 ? 40.359 1.854 -9.470 1.00 40.90 77 ASP A N 1
ATOM 578 C CA . ASP A 1 98 ? 39.985 2.563 -8.219 1.00 41.35 77 ASP A CA 1
ATOM 579 C C . ASP A 1 98 ? 38.727 2.007 -7.564 1.00 40.66 77 ASP A C 1
ATOM 580 O O . ASP A 1 98 ? 38.785 1.540 -6.424 1.00 41.07 77 ASP A O 1
ATOM 585 N N . THR A 1 99 ? 37.609 2.053 -8.292 1.00 39.57 78 THR A N 1
ATOM 586 C CA . THR A 1 99 ? 36.313 1.603 -7.794 1.00 38.94 78 THR A CA 1
ATOM 587 C C . THR A 1 99 ? 36.384 0.292 -7.044 1.00 38.44 78 THR A C 1
ATOM 588 O O . THR A 1 99 ? 35.851 0.180 -5.932 1.00 38.73 78 THR A O 1
ATOM 592 N N . TYR A 1 100 ? 37.042 -0.686 -7.657 1.00 37.77 79 TYR A N 1
ATOM 593 C CA . TYR A 1 100 ? 37.029 -2.063 -7.179 1.00 37.49 79 TYR A CA 1
ATOM 594 C C . TYR A 1 100 ? 38.264 -2.424 -6.360 1.00 37.55 79 TYR A C 1
ATOM 595 O O . TYR A 1 100 ? 38.471 -3.585 -6.003 1.00 37.22 79 TYR A O 1
ATOM 604 N N . GLY A 1 101 ? 39.068 -1.409 -6.051 1.00 37.75 80 GLY A N 1
ATOM 605 C CA . GLY A 1 101 ? 40.283 -1.581 -5.271 1.00 38.00 80 GLY A CA 1
ATOM 606 C C . GLY A 1 101 ? 41.139 -2.706 -5.812 1.00 37.94 80 GLY A C 1
ATOM 607 O O . GLY A 1 101 ? 41.535 -3.611 -5.061 1.00 38.30 80 GLY A O 1
ATOM 608 N N . LEU A 1 102 ? 41.410 -2.643 -7.114 1.00 37.67 81 LEU A N 1
ATOM 609 C CA . LEU A 1 102 ? 42.182 -3.664 -7.810 1.00 37.94 81 LEU A CA 1
ATOM 610 C C . LEU A 1 102 ? 43.643 -3.284 -8.124 1.00 38.87 81 LEU A C 1
ATOM 611 O O . LEU A 1 102 ? 44.334 -4.046 -8.794 1.00 38.62 81 LEU A O 1
ATOM 616 N N . SER A 1 103 ? 44.119 -2.138 -7.615 1.00 39.95 82 SER A N 1
ATOM 617 C CA . SER A 1 103 ? 45.457 -1.635 -7.962 1.00 41.23 82 SER A CA 1
ATOM 618 C C . SER A 1 103 ? 46.611 -2.589 -7.629 1.00 41.94 82 SER A C 1
ATOM 619 O O . SER A 1 103 ? 47.567 -2.685 -8.409 1.00 42.67 82 SER A O 1
ATOM 622 N N . PRO A 1 104 ? 46.536 -3.307 -6.493 1.00 41.89 83 PRO A N 1
ATOM 623 C CA . PRO A 1 104 ? 47.531 -4.375 -6.363 1.00 41.89 83 PRO A CA 1
ATOM 624 C C . PRO A 1 104 ? 47.452 -5.426 -7.501 1.00 41.63 83 PRO A C 1
ATOM 625 O O . PRO A 1 104 ? 48.477 -5.912 -7.954 1.00 42.46 83 PRO A O 1
ATOM 629 N N . ARG A 1 105 ? 46.247 -5.760 -7.948 1.00 40.97 84 ARG A N 1
ATOM 630 C CA . ARG A 1 105 ? 45.999 -6.867 -8.873 1.00 40.21 84 ARG A CA 1
ATOM 631 C C . ARG A 1 105 ? 46.022 -6.461 -10.360 1.00 39.29 84 ARG A C 1
ATOM 632 O O . ARG A 1 105 ? 46.292 -7.290 -11.225 1.00 38.37 84 ARG A O 1
ATOM 640 N N . MET A 1 106 ? 45.713 -5.197 -10.647 1.00 38.71 85 MET A N 1
ATOM 641 C CA . MET A 1 106 ? 45.441 -4.762 -12.008 1.00 38.51 85 MET A CA 1
ATOM 642 C C . MET A 1 106 ? 46.208 -3.502 -12.410 1.00 38.56 85 MET A C 1
ATOM 643 O O . MET A 1 106 ? 46.146 -2.492 -11.711 1.00 38.58 85 MET A O 1
ATOM 648 N N . ARG A 1 107 ? 46.923 -3.581 -13.536 1.00 38.46 86 ARG A N 1
ATOM 649 C CA . ARG A 1 107 ? 47.715 -2.471 -14.094 1.00 39.25 86 ARG A CA 1
ATOM 650 C C . ARG A 1 107 ? 47.180 -1.940 -15.427 1.00 39.21 86 ARG A C 1
ATOM 651 O O . ARG A 1 107 ? 46.795 -2.707 -16.298 1.00 39.09 86 ARG A O 1
ATOM 659 N N . ALA A 1 108 ? 47.220 -0.635 -15.630 1.00 39.55 87 ALA A N 1
ATOM 660 C CA . ALA A 1 108 ? 46.974 -0.125 -16.978 1.00 39.86 87 ALA A CA 1
ATOM 661 C C . ALA A 1 108 ? 48.279 0.268 -17.638 1.00 39.94 87 ALA A C 1
ATOM 662 O O . ALA A 1 108 ? 49.144 0.864 -17.001 1.00 40.15 87 ALA A O 1
ATOM 664 N N . VAL A 1 109 ? 48.425 -0.099 -18.907 1.00 40.07 88 VAL A N 1
ATOM 665 C CA . VAL A 1 109 ? 49.546 0.334 -19.736 1.00 40.29 88 VAL A CA 1
ATOM 666 C C . VAL A 1 109 ? 48.969 1.111 -20.921 1.00 40.99 88 VAL A C 1
ATOM 667 O O . VAL A 1 109 ? 48.212 0.563 -21.730 1.00 41.26 88 VAL A O 1
ATOM 671 N N . GLN A 1 110 ? 49.295 2.393 -21.010 1.00 41.61 89 GLN A N 1
ATOM 672 C CA . GLN A 1 110 ? 48.911 3.165 -22.189 1.00 42.40 89 GLN A CA 1
ATOM 673 C C . GLN A 1 110 ? 49.847 2.829 -23.336 1.00 42.51 89 GLN A C 1
ATOM 674 O O . GLN A 1 110 ? 51.054 3.065 -23.247 1.00 42.27 89 GLN A O 1
ATOM 680 N N . GLY A 1 111 ? 49.287 2.272 -24.405 1.00 42.85 90 GLY A N 1
ATOM 681 C CA . GLY A 1 111 ? 50.097 1.901 -25.561 1.00 43.45 90 GLY A CA 1
ATOM 682 C C . GLY A 1 111 ? 49.425 0.995 -26.571 1.00 43.64 90 GLY A C 1
ATOM 683 O O . GLY A 1 111 ? 48.211 0.768 -26.532 1.00 43.81 90 GLY A O 1
ATOM 684 N N . THR A 1 112 ? 50.240 0.470 -27.474 1.00 43.76 91 THR A N 1
ATOM 685 C CA . THR A 1 112 ? 49.780 -0.335 -28.592 1.00 43.88 91 THR A CA 1
ATOM 686 C C . THR A 1 112 ? 50.490 -1.680 -28.546 1.00 43.62 91 THR A C 1
ATOM 687 O O . THR A 1 112 ? 51.701 -1.747 -28.324 1.00 43.58 91 THR A O 1
ATOM 691 N N . ALA A 1 113 ? 49.730 -2.752 -28.730 1.00 43.47 92 ALA A N 1
ATOM 692 C CA . ALA A 1 113 ? 50.328 -4.062 -28.969 1.00 43.33 92 ALA A CA 1
ATOM 693 C C . ALA A 1 113 ? 50.713 -4.117 -30.445 1.00 43.39 92 ALA A C 1
ATOM 694 O O . ALA A 1 113 ? 49.912 -3.726 -31.307 1.00 43.36 92 ALA A O 1
ATOM 696 N N . PRO A 1 114 ? 51.910 -4.655 -30.750 1.00 43.31 93 PRO A N 1
ATOM 697 C CA . PRO A 1 114 ? 52.738 -5.444 -29.839 1.00 42.83 93 PRO A CA 1
ATOM 698 C C . PRO A 1 114 ? 53.801 -4.716 -29.019 1.00 42.47 93 PRO A C 1
ATOM 699 O O . PRO A 1 114 ? 54.296 -5.304 -28.060 1.00 42.95 93 PRO A O 1
ATOM 703 N N . ALA A 1 115 ? 54.173 -3.484 -29.377 1.00 41.93 94 ALA A N 1
ATOM 704 C CA . ALA A 1 115 ? 55.231 -2.763 -28.632 1.00 41.25 94 ALA A CA 1
ATOM 705 C C . ALA A 1 115 ? 55.029 -2.769 -27.098 1.00 40.82 94 ALA A C 1
ATOM 706 O O . ALA A 1 115 ? 55.956 -3.101 -26.359 1.00 40.70 94 ALA A O 1
ATOM 708 N N . ALA A 1 116 ? 53.818 -2.477 -26.627 1.00 40.22 95 ALA A N 1
ATOM 709 C CA . ALA A 1 116 ? 53.561 -2.385 -25.177 1.00 40.03 95 ALA A CA 1
ATOM 710 C C . ALA A 1 116 ? 53.687 -3.696 -24.408 1.00 40.00 95 ALA A C 1
ATOM 711 O O . ALA A 1 116 ? 53.810 -3.690 -23.180 1.00 40.29 95 ALA A O 1
ATOM 713 N N . LEU A 1 117 ? 53.676 -4.809 -25.139 1.00 39.78 96 LEU A N 1
ATOM 714 C CA . LEU A 1 117 ? 53.764 -6.150 -24.578 1.00 39.10 96 LEU A CA 1
ATOM 715 C C . LEU A 1 117 ? 55.185 -6.555 -24.283 1.00 39.21 96 LEU A C 1
ATOM 716 O O . LEU A 1 117 ? 55.408 -7.484 -23.518 1.00 39.13 96 LEU A O 1
ATOM 721 N N . ALA A 1 118 ? 56.139 -5.873 -24.911 1.00 39.67 97 ALA A N 1
ATOM 722 C CA . ALA A 1 118 ? 57.539 -6.345 -24.977 1.00 39.86 97 ALA A CA 1
ATOM 723 C C . ALA A 1 118 ? 58.251 -6.493 -23.648 1.00 39.76 97 ALA A C 1
ATOM 724 O O . ALA A 1 118 ? 59.028 -7.436 -23.478 1.00 40.02 97 ALA A O 1
ATOM 726 N N . ASP A 1 119 ? 58.023 -5.571 -22.716 1.00 39.42 98 ASP A N 1
ATOM 727 C CA . ASP A 1 119 ? 58.653 -5.713 -21.390 1.00 39.71 98 ASP A CA 1
ATOM 728 C C . ASP A 1 119 ? 57.736 -6.293 -20.299 1.00 39.03 98 ASP A C 1
ATOM 729 O O . ASP A 1 119 ? 58.079 -6.263 -19.111 1.00 39.79 98 ASP A O 1
ATOM 734 N N . LEU A 1 120 ? 56.578 -6.813 -20.686 1.00 37.48 99 LEU A N 1
ATOM 735 C CA . LEU A 1 120 ? 55.647 -7.331 -19.712 1.00 36.04 99 LEU A CA 1
ATOM 736 C C . LEU A 1 120 ? 56.010 -8.764 -19.379 1.00 35.69 99 LEU A C 1
ATOM 737 O O . LEU A 1 120 ? 56.569 -9.471 -20.225 1.00 36.66 99 LEU A O 1
ATOM 742 N N . PRO A 1 121 ? 55.720 -9.197 -18.144 1.00 34.82 100 PRO A N 1
ATOM 743 C CA . PRO A 1 121 ? 55.902 -10.620 -17.824 1.00 34.44 100 PRO A CA 1
ATOM 744 C C . PRO A 1 121 ? 54.912 -11.456 -18.627 1.00 34.17 100 PRO A C 1
ATOM 745 O O . PRO A 1 121 ? 53.814 -10.973 -18.913 1.00 33.96 100 PRO A O 1
ATOM 749 N N . LEU A 1 122 ? 55.289 -12.682 -18.984 1.00 33.49 101 LEU A N 1
ATOM 750 C CA . LEU A 1 122 ? 54.415 -13.556 -19.769 1.00 33.07 101 LEU A CA 1
ATOM 751 C C . LEU A 1 122 ? 53.148 -14.011 -19.003 1.00 33.06 101 LEU A C 1
ATOM 752 O O . LEU A 1 122 ? 53.213 -14.384 -17.829 1.00 33.44 101 LEU A O 1
ATOM 757 N N . PRO A 1 123 ? 51.984 -13.986 -19.673 1.00 32.61 102 PRO A N 1
ATOM 758 C CA . PRO A 1 123 ? 50.740 -14.221 -18.954 1.00 32.20 102 PRO A CA 1
ATOM 759 C C . PRO A 1 123 ? 50.413 -15.698 -18.924 1.00 31.89 102 PRO A C 1
ATOM 760 O O . PRO A 1 123 ? 51.064 -16.463 -19.636 1.00 31.72 102 PRO A O 1
ATOM 764 N N . GLU A 1 124 ? 49.423 -16.074 -18.103 1.00 30.97 103 GLU A N 1
ATOM 765 C CA . GLU A 1 124 ? 48.841 -17.408 -18.119 1.00 30.44 103 GLU A CA 1
ATOM 766 C C . GLU A 1 124 ? 47.689 -17.475 -19.154 1.00 29.69 103 GLU A C 1
ATOM 767 O O . GLU A 1 124 ? 47.401 -18.546 -19.703 1.00 29.29 103 GLU A O 1
ATOM 773 N N . ALA A 1 125 ? 47.057 -16.318 -19.413 1.00 28.51 104 ALA A N 1
ATOM 774 C CA . ALA A 1 125 ? 46.006 -16.132 -20.437 1.00 27.13 104 ALA A CA 1
ATOM 775 C C . ALA A 1 125 ? 46.111 -14.779 -21.188 1.00 26.52 104 ALA A C 1
ATOM 776 O O . ALA A 1 125 ? 46.580 -13.785 -20.613 1.00 26.19 104 ALA A O 1
ATOM 778 N N . VAL A 1 126 ? 45.666 -14.738 -22.454 1.00 25.76 105 VAL A N 1
ATOM 779 C CA . VAL A 1 126 ? 45.595 -13.474 -23.237 1.00 25.35 105 VAL A CA 1
ATOM 780 C C . VAL A 1 126 ? 44.214 -13.271 -23.850 1.00 25.51 105 VAL A C 1
ATOM 781 O O . VAL A 1 126 ? 43.599 -14.219 -24.352 1.00 25.45 105 VAL A O 1
ATOM 785 N N . PHE A 1 127 ? 43.739 -12.030 -23.847 1.00 25.64 106 PHE A N 1
ATOM 786 C CA . PHE A 1 127 ? 42.471 -11.697 -24.471 1.00 25.71 106 PHE A CA 1
ATOM 787 C C . PHE A 1 127 ? 42.706 -10.605 -25.464 1.00 27.59 106 PHE A C 1
ATOM 788 O O . PHE A 1 127 ? 43.273 -9.568 -25.137 1.00 27.52 106 PHE A O 1
ATOM 796 N N . ILE A 1 128 ? 42.257 -10.839 -26.688 1.00 30.48 107 ILE A N 1
ATOM 797 C CA . ILE A 1 128 ? 42.297 -9.808 -27.724 1.00 33.11 107 ILE A CA 1
ATOM 798 C C . ILE A 1 128 ? 40.880 -9.385 -28.073 1.00 34.74 107 ILE A C 1
ATOM 799 O O . ILE A 1 128 ? 40.138 -10.130 -28.734 1.00 34.85 107 ILE A O 1
ATOM 804 N N . GLY A 1 129 ? 40.497 -8.217 -27.557 1.00 36.79 108 GLY A N 1
ATOM 805 C CA . GLY A 1 129 ? 39.376 -7.439 -28.082 1.00 39.24 108 GLY A CA 1
ATOM 806 C C . GLY A 1 129 ? 39.979 -6.300 -28.904 1.00 41.24 108 GLY A C 1
ATOM 807 O O . GLY A 1 129 ? 39.293 -5.676 -29.715 1.00 41.91 108 GLY A O 1
ATOM 808 N N . GLY A 1 130 ? 41.275 -6.041 -28.698 1.00 42.37 109 GLY A N 1
ATOM 809 C CA . GLY A 1 130 ? 42.004 -4.970 -29.384 1.00 43.75 109 GLY A CA 1
ATOM 810 C C . GLY A 1 130 ? 42.311 -5.280 -30.832 1.00 44.68 109 GLY A C 1
ATOM 811 O O . GLY A 1 130 ? 41.890 -6.322 -31.349 1.00 45.36 109 GLY A O 1
ATOM 812 N N . GLY A 1 131 ? 43.032 -4.369 -31.492 1.00 45.03 110 GLY A N 1
ATOM 813 C CA . GLY A 1 131 ? 43.394 -4.516 -32.913 1.00 45.10 110 GLY A CA 1
ATOM 814 C C . GLY A 1 131 ? 44.234 -5.757 -33.157 1.00 45.22 110 GLY A C 1
ATOM 815 O O . GLY A 1 131 ? 45.474 -5.717 -33.087 1.00 45.44 110 GLY A O 1
ATOM 816 N N . GLY A 1 132 ? 43.538 -6.868 -33.404 1.00 44.98 111 GLY A N 1
ATOM 817 C CA . GLY A 1 132 ? 44.154 -8.166 -33.648 1.00 44.14 111 GLY A CA 1
ATOM 818 C C . GLY A 1 132 ? 44.470 -8.348 -35.119 1.00 43.55 111 GLY A C 1
ATOM 819 O O . GLY A 1 132 ? 43.572 -8.515 -35.951 1.00 43.29 111 GLY A O 1
ATOM 820 N N . SER A 1 133 ? 45.762 -8.305 -35.422 1.00 43.13 112 SER A N 1
ATOM 821 C CA . SER A 1 133 ? 46.280 -8.448 -36.776 1.00 42.13 112 SER A CA 1
ATOM 822 C C . SER A 1 133 ? 47.048 -9.762 -36.845 1.00 41.75 112 SER A C 1
ATOM 823 O O . SER A 1 133 ? 47.256 -10.406 -35.812 1.00 41.17 112 SER A O 1
ATOM 826 N N . GLN A 1 134 ? 47.472 -10.160 -38.049 1.00 41.69 113 GLN A N 1
ATOM 827 C CA . GLN A 1 134 ? 48.303 -11.362 -38.217 1.00 41.45 113 GLN A CA 1
ATOM 828 C C . GLN A 1 134 ? 49.653 -11.144 -37.557 1.00 41.07 113 GLN A C 1
ATOM 829 O O . GLN A 1 134 ? 50.217 -12.074 -36.980 1.00 40.65 113 GLN A O 1
ATOM 835 N N . ALA A 1 135 ? 50.147 -9.904 -37.629 1.00 41.06 114 ALA A N 1
ATOM 836 C CA . ALA A 1 135 ? 51.395 -9.493 -36.957 1.00 40.92 114 ALA A CA 1
ATOM 837 C C . ALA A 1 135 ? 51.352 -9.828 -35.461 1.00 40.67 114 ALA A C 1
ATOM 838 O O . ALA A 1 135 ? 52.165 -10.625 -34.962 1.00 40.73 114 ALA A O 1
ATOM 840 N N . LEU A 1 136 ? 50.383 -9.229 -34.773 1.00 40.12 115 LEU A N 1
ATOM 841 C CA . LEU A 1 136 ? 50.104 -9.522 -33.372 1.00 39.84 115 LEU A CA 1
ATOM 842 C C . LEU A 1 136 ? 50.111 -11.008 -33.035 1.00 39.74 115 LEU A C 1
ATOM 843 O O . LEU A 1 136 ? 50.762 -11.428 -32.078 1.00 38.85 115 LEU A O 1
ATOM 848 N N . TYR A 1 137 ? 49.400 -11.800 -33.836 1.00 40.25 116 TYR A N 1
ATOM 849 C CA . TYR A 1 137 ? 49.365 -13.249 -33.632 1.00 40.74 116 TYR A CA 1
ATOM 850 C C . TYR A 1 137 ? 50.698 -13.977 -33.907 1.00 41.02 116 TYR A C 1
ATOM 851 O O . TYR A 1 137 ? 51.029 -14.942 -33.226 1.00 41.19 116 TYR A O 1
ATOM 860 N N . ASP A 1 138 ? 51.481 -13.517 -34.877 1.00 41.68 117 ASP A N 1
ATOM 861 C CA . ASP A 1 138 ? 52.781 -14.158 -35.133 1.00 41.76 117 ASP A CA 1
ATOM 862 C C . ASP A 1 138 ? 53.692 -13.892 -33.948 1.00 41.33 117 ASP A C 1
ATOM 863 O O . ASP A 1 138 ? 54.332 -14.819 -33.425 1.00 41.13 117 ASP A O 1
ATOM 868 N N . ARG A 1 139 ? 53.715 -12.628 -33.521 1.00 40.87 118 ARG A N 1
ATOM 869 C CA . ARG A 1 139 ? 54.423 -12.215 -32.304 1.00 41.09 118 ARG A CA 1
ATOM 870 C C . ARG A 1 139 ? 53.919 -12.966 -31.049 1.00 40.82 118 ARG A C 1
ATOM 871 O O . ARG A 1 139 ? 54.722 -13.562 -30.320 1.00 40.76 118 ARG A O 1
ATOM 879 N N . LEU A 1 140 ? 52.603 -12.986 -30.819 1.00 40.60 119 LEU A N 1
ATOM 880 C CA . LEU A 1 140 ? 52.064 -13.770 -29.707 1.00 40.56 119 LEU A CA 1
ATOM 881 C C . LEU A 1 140 ? 52.518 -15.207 -29.841 1.00 41.14 119 LEU A C 1
ATOM 882 O O . LEU A 1 140 ? 52.910 -15.815 -28.851 1.00 41.17 119 LEU A O 1
ATOM 887 N N . TRP A 1 141 ? 52.505 -15.746 -31.063 1.00 41.67 120 TRP A N 1
ATOM 888 C CA . TRP A 1 141 ? 52.887 -17.144 -31.239 1.00 42.44 120 TRP A CA 1
ATOM 889 C C . TRP A 1 141 ? 54.332 -17.467 -30.875 1.00 42.51 120 TRP A C 1
ATOM 890 O O . TRP A 1 141 ? 54.615 -18.565 -30.379 1.00 42.47 120 TRP A O 1
ATOM 901 N N . GLU A 1 142 ? 55.228 -16.505 -31.120 1.00 42.60 121 GLU A N 1
ATOM 902 C CA . GLU A 1 142 ? 56.655 -16.649 -30.818 1.00 42.16 121 GLU A CA 1
ATOM 903 C C . GLU A 1 142 ? 56.956 -16.452 -29.341 1.00 41.71 121 GLU A C 1
ATOM 904 O O . GLU A 1 142 ? 57.831 -17.138 -28.793 1.00 42.21 121 GLU A O 1
ATOM 910 N N . TRP A 1 143 ? 56.243 -15.518 -28.707 1.00 40.47 122 TRP A N 1
ATOM 911 C CA . TRP A 1 143 ? 56.552 -15.100 -27.329 1.00 39.48 122 TRP A CA 1
ATOM 912 C C . TRP A 1 143 ? 55.994 -15.969 -26.215 1.00 38.68 122 TRP A C 1
ATOM 913 O O . TRP A 1 143 ? 56.618 -16.109 -25.167 1.00 39.06 122 TRP A O 1
ATOM 924 N N . LEU A 1 144 ? 54.827 -16.555 -26.458 1.00 37.76 123 LEU A N 1
ATOM 925 C CA . LEU A 1 144 ? 54.000 -17.148 -25.419 1.00 36.62 123 LEU A CA 1
ATOM 926 C C . LEU A 1 144 ? 54.454 -18.522 -25.001 1.00 36.66 123 LEU A C 1
ATOM 927 O O . LEU A 1 144 ? 54.792 -19.358 -25.827 1.00 36.82 123 LEU A O 1
ATOM 932 N N . ALA A 1 145 ? 54.467 -18.739 -23.693 1.00 37.05 124 ALA A N 1
ATOM 933 C CA . ALA A 1 145 ? 54.665 -20.060 -23.121 1.00 37.29 124 ALA A CA 1
ATOM 934 C C . ALA A 1 145 ? 53.625 -21.035 -23.701 1.00 37.31 124 ALA A C 1
ATOM 935 O O . ALA A 1 145 ? 52.430 -20.718 -23.766 1.00 36.99 124 ALA A O 1
ATOM 937 N N . PRO A 1 146 ? 54.072 -22.224 -24.134 1.00 37.54 125 PRO A N 1
ATOM 938 C CA . PRO A 1 146 ? 53.103 -23.198 -24.662 1.00 37.20 125 PRO A CA 1
ATOM 939 C C . PRO A 1 146 ? 52.058 -23.534 -23.591 1.00 36.82 125 PRO A C 1
ATOM 940 O O . PRO A 1 146 ? 52.417 -23.705 -22.410 1.00 36.97 125 PRO A O 1
ATOM 944 N N . GLY A 1 147 ? 50.785 -23.585 -23.981 1.00 35.90 126 GLY A N 1
ATOM 945 C CA . GLY A 1 147 ? 49.692 -23.811 -23.016 1.00 35.00 126 GLY A CA 1
ATOM 946 C C . GLY A 1 147 ? 49.013 -22.561 -22.460 1.00 34.24 126 GLY A C 1
ATOM 947 O O . GLY A 1 147 ? 48.082 -22.654 -21.643 1.00 33.89 126 GLY A O 1
ATOM 948 N N . THR A 1 148 ? 49.493 -21.393 -22.896 1.00 33.52 127 THR A N 1
ATOM 949 C CA . THR A 1 148 ? 48.911 -20.112 -22.531 1.00 32.40 127 THR A CA 1
ATOM 950 C C . THR A 1 148 ? 47.600 -20.099 -23.286 1.00 32.08 127 THR A C 1
ATOM 951 O O . THR A 1 148 ? 47.578 -20.462 -24.457 1.00 31.99 127 THR A O 1
ATOM 955 N N . ARG A 1 149 ? 46.513 -19.701 -22.626 1.00 30.99 128 ARG A N 1
ATOM 956 C CA . ARG A 1 149 ? 45.206 -19.705 -23.261 1.00 29.98 128 ARG A CA 1
ATOM 957 C C . ARG A 1 149 ? 44.985 -18.399 -23.999 1.00 28.88 128 ARG A C 1
ATOM 958 O O . ARG A 1 149 ? 45.352 -17.346 -23.499 1.00 28.62 128 ARG A O 1
ATOM 966 N N . ILE A 1 150 ? 44.407 -18.482 -25.203 1.00 28.13 129 ILE A N 1
ATOM 967 C CA . ILE A 1 150 ? 44.046 -17.305 -26.018 1.00 26.78 129 ILE A CA 1
ATOM 968 C C . ILE A 1 150 ? 42.546 -17.222 -26.262 1.00 25.78 129 ILE A C 1
ATOM 969 O O . ILE A 1 150 ? 41.904 -18.235 -26.544 1.00 25.40 129 ILE A O 1
ATOM 974 N N . VAL A 1 151 ? 41.999 -16.005 -26.168 1.00 24.87 130 VAL A N 1
ATOM 975 C CA . VAL A 1 151 ? 40.588 -15.771 -26.443 1.00 24.16 130 VAL A CA 1
ATOM 976 C C . VAL A 1 151 ? 40.415 -14.463 -27.202 1.00 24.31 130 VAL A C 1
ATOM 977 O O . VAL A 1 151 ? 40.875 -13.421 -26.770 1.00 23.99 130 VAL A O 1
ATOM 981 N N . ALA A 1 152 ? 39.748 -14.534 -28.350 1.00 24.98 131 ALA A N 1
ATOM 982 C CA . ALA A 1 152 ? 39.543 -13.358 -29.195 1.00 25.68 131 ALA A CA 1
ATOM 983 C C . ALA A 1 152 ? 38.108 -13.257 -29.679 1.00 26.41 131 ALA A C 1
ATOM 984 O O . ALA A 1 152 ? 37.511 -14.261 -30.016 1.00 26.35 131 ALA A O 1
ATOM 986 N N . ASN A 1 153 ? 37.566 -12.039 -29.696 1.00 28.07 132 ASN A N 1
ATOM 987 C CA . ASN A 1 153 ? 36.269 -11.730 -30.326 1.00 29.31 132 ASN A CA 1
ATOM 988 C C . ASN A 1 153 ? 36.470 -10.977 -31.656 1.00 30.44 132 ASN A C 1
ATOM 989 O O . ASN A 1 153 ? 37.296 -10.093 -31.753 1.00 30.94 132 ASN A O 1
ATOM 994 N N . ALA A 1 154 ? 35.721 -11.343 -32.683 1.00 32.17 133 ALA A N 1
ATOM 995 C CA . ALA A 1 154 ? 35.785 -10.657 -33.973 1.00 33.63 133 ALA A CA 1
ATOM 996 C C . ALA A 1 154 ? 34.403 -10.137 -34.371 1.00 34.60 133 ALA A C 1
ATOM 997 O O . ALA A 1 154 ? 33.412 -10.850 -34.245 1.00 35.48 133 ALA A O 1
ATOM 999 N N . VAL A 1 155 ? 34.329 -8.906 -34.861 1.00 35.66 134 VAL A N 1
ATOM 1000 C CA . VAL A 1 155 ? 33.044 -8.377 -35.348 1.00 36.25 134 VAL A CA 1
ATOM 1001 C C . VAL A 1 155 ? 33.089 -7.846 -36.804 1.00 36.55 134 VAL A C 1
ATOM 1002 O O . VAL A 1 155 ? 32.058 -7.385 -37.335 1.00 37.12 134 VAL A O 1
ATOM 1006 N N . THR A 1 156 ? 34.272 -7.917 -37.435 1.00 36.01 135 THR A N 1
ATOM 1007 C CA . THR A 1 156 ? 34.431 -7.608 -38.860 1.00 35.52 135 THR A CA 1
ATOM 1008 C C . THR A 1 156 ? 34.689 -8.882 -39.666 1.00 35.90 135 THR A C 1
ATOM 1009 O O . THR A 1 156 ? 35.225 -9.868 -39.137 1.00 35.82 135 THR A O 1
ATOM 1013 N N . LEU A 1 157 ? 34.330 -8.857 -40.950 1.00 36.03 136 LEU A N 1
ATOM 1014 C CA . LEU A 1 157 ? 34.553 -10.011 -41.820 1.00 36.18 136 LEU A CA 1
ATOM 1015 C C . LEU A 1 157 ? 36.034 -10.327 -41.895 1.00 37.19 136 LEU A C 1
ATOM 1016 O O . LEU A 1 157 ? 36.428 -11.502 -41.984 1.00 37.28 136 LEU A O 1
ATOM 1021 N N . GLU A 1 158 ? 36.858 -9.278 -41.826 1.00 38.06 137 GLU A N 1
ATOM 1022 C CA . GLU A 1 158 ? 38.310 -9.440 -41.891 1.00 38.63 137 GLU A CA 1
ATOM 1023 C C . GLU A 1 158 ? 38.898 -10.112 -40.645 1.00 38.75 137 GLU A C 1
ATOM 1024 O O . GLU A 1 158 ? 39.708 -11.026 -40.760 1.00 38.31 137 GLU A O 1
ATOM 1030 N N . SER A 1 159 ? 38.462 -9.688 -39.462 1.00 39.47 138 SER A N 1
ATOM 1031 C CA . SER A 1 159 ? 38.909 -10.318 -38.212 1.00 39.95 138 SER A CA 1
ATOM 1032 C C . SER A 1 159 ? 38.282 -11.700 -37.970 1.00 40.28 138 SER A C 1
ATOM 1033 O O . SER A 1 159 ? 38.936 -12.608 -37.466 1.00 40.38 138 SER A O 1
ATOM 1036 N N . GLU A 1 160 ? 37.020 -11.875 -38.347 1.00 40.72 139 GLU A N 1
ATOM 1037 C CA . GLU A 1 160 ? 36.421 -13.216 -38.352 1.00 40.97 139 GLU A CA 1
ATOM 1038 C C . GLU A 1 160 ? 37.201 -14.209 -39.223 1.00 40.81 139 GLU A C 1
ATOM 1039 O O . GLU A 1 160 ? 37.429 -15.359 -38.793 1.00 40.97 139 GLU A O 1
ATOM 1045 N N . THR A 1 161 ? 37.609 -13.780 -40.428 1.00 40.26 140 THR A N 1
ATOM 1046 C CA . THR A 1 161 ? 38.373 -14.665 -41.338 1.00 40.06 140 THR A CA 1
ATOM 1047 C C . THR A 1 161 ? 39.620 -15.149 -40.633 1.00 39.59 140 THR A C 1
ATOM 1048 O O . THR A 1 161 ? 39.950 -16.347 -40.645 1.00 39.82 140 THR A O 1
ATOM 1052 N N . LEU A 1 162 ? 40.289 -14.180 -40.010 1.00 38.99 141 LEU A N 1
ATOM 1053 C CA . LEU A 1 162 ? 41.496 -14.383 -39.228 1.00 37.97 141 LEU A CA 1
ATOM 1054 C C . LEU A 1 162 ? 41.310 -15.411 -38.111 1.00 37.19 141 LEU A C 1
ATOM 1055 O O . LEU A 1 162 ? 42.122 -16.320 -37.970 1.00 37.14 141 LEU A O 1
ATOM 1060 N N . LEU A 1 163 ? 40.227 -15.299 -37.349 1.00 36.55 142 LEU A N 1
ATOM 1061 C CA . LEU A 1 163 ? 39.923 -16.294 -36.314 1.00 36.07 142 LEU A CA 1
ATOM 1062 C C . LEU A 1 163 ? 39.755 -17.694 -36.892 1.00 36.70 142 LEU A C 1
ATOM 1063 O O . LEU A 1 163 ? 40.309 -18.668 -36.371 1.00 36.73 142 LEU A O 1
ATOM 1068 N N . THR A 1 164 ? 39.014 -17.786 -37.993 1.00 37.36 143 THR A N 1
ATOM 1069 C CA . THR A 1 164 ? 38.798 -19.053 -38.701 1.00 37.79 143 THR A CA 1
ATOM 1070 C C . THR A 1 164 ? 40.101 -19.696 -39.136 1.00 37.82 143 THR A C 1
ATOM 1071 O O . THR A 1 164 ? 40.256 -20.926 -39.028 1.00 37.59 143 THR A O 1
ATOM 1075 N N . GLN A 1 165 ? 41.028 -18.863 -39.623 1.00 37.95 144 GLN A N 1
ATOM 1076 C CA . GLN A 1 165 ? 42.374 -19.311 -39.996 1.00 38.19 144 GLN A CA 1
ATOM 1077 C C . GLN A 1 165 ? 43.155 -19.784 -38.795 1.00 37.40 144 GLN A C 1
ATOM 1078 O O . GLN A 1 165 ? 43.769 -20.853 -38.827 1.00 37.65 144 GLN A O 1
ATOM 1084 N N . LEU A 1 166 ? 43.126 -18.980 -37.734 1.00 36.66 145 LEU A N 1
ATOM 1085 C CA . LEU A 1 166 ? 43.713 -19.367 -36.461 1.00 35.49 145 LEU A CA 1
ATOM 1086 C C . LEU A 1 166 ? 43.167 -20.722 -36.046 1.00 34.23 145 LEU A C 1
ATOM 1087 O O . LEU A 1 166 ? 43.949 -21.628 -35.772 1.00 33.98 145 LEU A O 1
ATOM 1092 N N . HIS A 1 167 ? 41.834 -20.860 -36.022 1.00 32.84 146 HIS A N 1
ATOM 1093 C CA . HIS A 1 167 ? 41.179 -22.163 -35.755 1.00 31.72 146 HIS A CA 1
ATOM 1094 C C . HIS A 1 167 ? 41.678 -23.315 -36.626 1.00 31.57 146 HIS A C 1
ATOM 1095 O O . HIS A 1 167 ? 41.968 -24.375 -36.106 1.00 31.38 146 HIS A O 1
ATOM 1102 N N . ALA A 1 168 ? 41.786 -23.106 -37.937 1.00 32.12 147 ALA A N 1
ATOM 1103 C CA . ALA A 1 168 ? 42.295 -24.156 -38.855 1.00 32.63 147 ALA A CA 1
ATOM 1104 C C . ALA A 1 168 ? 43.731 -24.553 -38.529 1.00 33.09 147 ALA A C 1
ATOM 1105 O O . ALA A 1 168 ? 44.056 -25.752 -38.541 1.00 32.89 147 ALA A O 1
ATOM 1107 N N . ARG A 1 169 ? 44.581 -23.561 -38.215 1.00 33.74 148 ARG A N 1
ATOM 1108 C CA . ARG A 1 169 ? 45.997 -23.826 -37.852 1.00 34.54 148 ARG A CA 1
ATOM 1109 C C . ARG A 1 169 ? 46.139 -24.480 -36.480 1.00 33.69 148 ARG A C 1
ATOM 1110 O O . ARG A 1 169 ? 46.877 -25.455 -36.333 1.00 33.89 148 ARG A O 1
ATOM 1118 N N . HIS A 1 170 ? 45.419 -23.964 -35.480 1.00 32.78 149 HIS A N 1
ATOM 1119 C CA . HIS A 1 170 ? 45.744 -24.287 -34.080 1.00 31.94 149 HIS A CA 1
ATOM 1120 C C . HIS A 1 170 ? 44.695 -25.101 -33.317 1.00 30.92 149 HIS A C 1
ATOM 1121 O O . HIS A 1 170 ? 44.976 -25.597 -32.237 1.00 30.32 149 HIS A O 1
ATOM 1128 N N . GLY A 1 171 ? 43.501 -25.248 -33.891 1.00 30.10 150 GLY A N 1
ATOM 1129 C CA . GLY A 1 171 ? 42.406 -25.962 -33.236 1.00 28.85 150 GLY A CA 1
ATOM 1130 C C . GLY A 1 171 ? 41.703 -25.103 -32.200 1.00 28.04 150 GLY A C 1
ATOM 1131 O O . GLY A 1 171 ? 41.472 -23.901 -32.424 1.00 27.81 150 GLY A O 1
ATOM 1132 N N . GLY A 1 172 ? 41.392 -25.719 -31.057 1.00 27.16 151 GLY A N 1
ATOM 1133 C CA . GLY A 1 172 ? 40.649 -25.071 -29.999 1.00 26.03 151 GLY A CA 1
ATOM 1134 C C . GLY A 1 172 ? 39.196 -24.993 -30.403 1.00 26.16 151 GLY A C 1
ATOM 1135 O O . GLY A 1 172 ? 38.710 -25.811 -31.180 1.00 26.35 151 GLY A O 1
ATOM 1136 N N . GLN A 1 173 ? 38.498 -23.987 -29.904 1.00 26.05 152 GLN A N 1
ATOM 1137 C CA . GLN A 1 173 ? 37.063 -23.885 -30.088 1.00 25.71 152 GLN A CA 1
ATOM 1138 C C . GLN A 1 173 ? 36.756 -22.624 -30.861 1.00 25.21 152 GLN A C 1
ATOM 1139 O O . GLN A 1 173 ? 37.353 -21.577 -30.606 1.00 25.99 152 GLN A O 1
ATOM 1145 N N . LEU A 1 174 ? 35.835 -22.703 -31.808 1.00 24.60 153 LEU A N 1
ATOM 1146 C CA . LEU A 1 174 ? 35.379 -21.483 -32.501 1.00 24.36 153 LEU A CA 1
ATOM 1147 C C . LEU A 1 174 ? 33.843 -21.373 -32.464 1.00 24.12 153 LEU A C 1
ATOM 1148 O O . LEU A 1 174 ? 33.156 -22.223 -33.015 1.00 23.68 153 LEU A O 1
ATOM 1153 N N . LEU A 1 175 ? 33.329 -20.325 -31.820 1.00 24.17 154 LEU A N 1
ATOM 1154 C CA . LEU A 1 175 ? 31.897 -20.151 -31.643 1.00 25.07 154 LEU A CA 1
ATOM 1155 C C . LEU A 1 175 ? 31.372 -19.017 -32.490 1.00 26.01 154 LEU A C 1
ATOM 1156 O O . LEU A 1 175 ? 32.006 -17.978 -32.600 1.00 26.53 154 LEU A O 1
ATOM 1161 N N . ARG A 1 176 ? 30.219 -19.214 -33.102 1.00 27.14 155 ARG A N 1
ATOM 1162 C CA . ARG A 1 176 ? 29.522 -18.096 -33.707 1.00 29.18 155 ARG A CA 1
ATOM 1163 C C . ARG A 1 176 ? 28.402 -17.695 -32.744 1.00 30.17 155 ARG A C 1
ATOM 1164 O O . ARG A 1 176 ? 27.629 -18.555 -32.280 1.00 30.91 155 ARG A O 1
ATOM 1172 N N . ILE A 1 177 ? 28.311 -16.405 -32.432 1.00 30.77 156 ILE A N 1
ATOM 1173 C CA . ILE A 1 177 ? 27.413 -15.949 -31.371 1.00 31.21 156 ILE A CA 1
ATOM 1174 C C . ILE A 1 177 ? 26.571 -14.791 -31.849 1.00 31.96 156 ILE A C 1
ATOM 1175 O O . ILE A 1 177 ? 27.095 -13.786 -32.317 1.00 32.61 156 ILE A O 1
ATOM 1180 N N . ASP A 1 178 ? 25.262 -14.937 -31.737 1.00 32.86 157 ASP A N 1
ATOM 1181 C CA . ASP A 1 178 ? 24.338 -13.862 -32.045 1.00 33.89 157 ASP A CA 1
ATOM 1182 C C . ASP A 1 178 ? 23.479 -13.648 -30.796 1.00 33.55 157 ASP A C 1
ATOM 1183 O O . ASP A 1 178 ? 22.866 -14.599 -30.292 1.00 34.04 157 ASP A O 1
ATOM 1188 N N . ILE A 1 179 ? 23.485 -12.438 -30.250 1.00 32.86 158 ILE A N 1
ATOM 1189 C CA . ILE A 1 179 ? 22.608 -12.116 -29.115 1.00 32.75 158 ILE A CA 1
ATOM 1190 C C . ILE A 1 179 ? 21.815 -10.852 -29.447 1.00 32.89 158 ILE A C 1
ATOM 1191 O O . ILE A 1 179 ? 22.393 -9.792 -29.724 1.00 32.46 158 ILE A O 1
ATOM 1196 N N . ALA A 1 180 ? 20.491 -10.970 -29.426 1.00 33.58 159 ALA A N 1
ATOM 1197 C CA . ALA A 1 180 ? 19.633 -9.789 -29.516 1.00 34.33 159 ALA A CA 1
ATOM 1198 C C . ALA A 1 180 ? 18.784 -9.615 -28.254 1.00 34.94 159 ALA A C 1
ATOM 1199 O O . ALA A 1 180 ? 18.703 -10.508 -27.414 1.00 34.48 159 ALA A O 1
ATOM 1201 N N . GLN A 1 181 ? 18.152 -8.453 -28.157 1.00 36.24 160 GLN A N 1
ATOM 1202 C CA . GLN A 1 181 ? 17.422 -8.009 -26.977 1.00 37.78 160 GLN A CA 1
ATOM 1203 C C . GLN A 1 181 ? 16.070 -7.437 -27.401 1.00 38.25 160 GLN A C 1
ATOM 1204 O O . GLN A 1 181 ? 15.971 -6.789 -28.443 1.00 38.25 160 GLN A O 1
ATOM 1210 N N . ALA A 1 182 ? 15.038 -7.666 -26.595 1.00 39.39 161 ALA A N 1
ATOM 1211 C CA . ALA A 1 182 ? 13.719 -7.107 -26.867 1.00 41.06 161 ALA A CA 1
ATOM 1212 C C . ALA A 1 182 ? 13.731 -5.585 -26.699 1.00 42.58 161 ALA A C 1
ATOM 1213 O O . ALA A 1 182 ? 14.036 -5.077 -25.627 1.00 42.86 161 ALA A O 1
ATOM 1215 N N . GLU A 1 183 ? 13.433 -4.866 -27.778 1.00 44.68 162 GLU A N 1
ATOM 1216 C CA . GLU A 1 183 ? 13.447 -3.406 -27.780 1.00 46.72 162 GLU A CA 1
ATOM 1217 C C . GLU A 1 183 ? 12.100 -2.896 -28.235 1.00 47.80 162 GLU A C 1
ATOM 1218 O O . GLU A 1 183 ? 11.443 -3.568 -29.017 1.00 47.94 162 GLU A O 1
ATOM 1224 N N . PRO A 1 184 ? 11.664 -1.720 -27.729 1.00 49.24 163 PRO A N 1
ATOM 1225 C CA . PRO A 1 184 ? 10.518 -0.996 -28.297 1.00 50.22 163 PRO A CA 1
ATOM 1226 C C . PRO A 1 184 ? 10.518 -0.884 -29.831 1.00 51.36 163 PRO A C 1
ATOM 1227 O O . PRO A 1 184 ? 11.577 -0.911 -30.475 1.00 51.82 163 PRO A O 1
ATOM 1231 N N . LEU A 1 185 ? 9.317 -0.807 -30.394 1.00 52.31 164 LEU A N 1
ATOM 1232 C CA . LEU A 1 185 ? 9.091 -0.543 -31.818 1.00 53.34 164 LEU A CA 1
ATOM 1233 C C . LEU A 1 185 ? 7.679 0.017 -31.904 1.00 53.69 164 LEU A C 1
ATOM 1234 O O . LEU A 1 185 ? 6.699 -0.737 -31.931 1.00 53.89 164 LEU A O 1
ATOM 1239 N N . GLY A 1 186 ? 7.575 1.343 -31.907 1.00 53.94 165 GLY A N 1
ATOM 1240 C CA . GLY A 1 186 ? 6.299 1.993 -31.621 1.00 54.25 165 GLY A CA 1
ATOM 1241 C C . GLY A 1 186 ? 5.719 1.416 -30.333 1.00 54.41 165 GLY A C 1
ATOM 1242 O O . GLY A 1 186 ? 6.440 1.248 -29.339 1.00 54.49 165 GLY A O 1
ATOM 1243 N N . ARG A 1 187 ? 4.423 1.097 -30.356 1.00 54.35 166 ARG A N 1
ATOM 1244 C CA . ARG A 1 187 ? 3.751 0.478 -29.205 1.00 54.29 166 ARG A CA 1
ATOM 1245 C C . ARG A 1 187 ? 4.014 -1.028 -29.123 1.00 53.24 166 ARG A C 1
ATOM 1246 O O . ARG A 1 187 ? 3.642 -1.678 -28.148 1.00 52.83 166 ARG A O 1
ATOM 1254 N N . MET A 1 188 ? 4.680 -1.557 -30.152 1.00 52.32 167 MET A N 1
ATOM 1255 C CA . MET A 1 188 ? 5.103 -2.968 -30.224 1.00 51.15 167 MET A CA 1
ATOM 1256 C C . MET A 1 188 ? 6.536 -3.202 -29.705 1.00 49.20 167 MET A C 1
ATOM 1257 O O . MET A 1 188 ? 7.306 -2.261 -29.490 1.00 48.56 167 MET A O 1
ATOM 1262 N N . ARG A 1 189 ? 6.890 -4.466 -29.518 1.00 47.07 168 ARG A N 1
ATOM 1263 C CA . ARG A 1 189 ? 8.293 -4.813 -29.288 1.00 45.46 168 ARG A CA 1
ATOM 1264 C C . ARG A 1 189 ? 8.911 -5.414 -30.555 1.00 44.31 168 ARG A C 1
ATOM 1265 O O . ARG A 1 189 ? 8.207 -6.008 -31.368 1.00 44.26 168 ARG A O 1
ATOM 1273 N N . GLY A 1 190 ? 10.223 -5.260 -30.712 1.00 43.27 169 GLY A N 1
ATOM 1274 C CA . GLY A 1 190 ? 10.991 -5.994 -31.729 1.00 42.07 169 GLY A CA 1
ATOM 1275 C C . GLY A 1 190 ? 12.378 -6.393 -31.243 1.00 41.29 169 GLY A C 1
ATOM 1276 O O . GLY A 1 190 ? 12.899 -5.820 -30.284 1.00 41.04 169 GLY A O 1
ATOM 1277 N N . TRP A 1 191 ? 12.986 -7.381 -31.892 1.00 40.68 170 TRP A N 1
ATOM 1278 C CA . TRP A 1 191 ? 14.373 -7.718 -31.580 1.00 40.02 170 TRP A CA 1
ATOM 1279 C C . TRP A 1 191 ? 15.303 -6.603 -32.012 1.00 40.58 170 TRP A C 1
ATOM 1280 O O . TRP A 1 191 ? 15.119 -6.019 -33.088 1.00 40.43 170 TRP A O 1
ATOM 1291 N N . SER A 1 192 ? 16.283 -6.287 -31.171 1.00 40.97 171 SER A N 1
ATOM 1292 C CA . SER A 1 192 ? 17.293 -5.318 -31.575 1.00 41.82 171 SER A CA 1
ATOM 1293 C C . SER A 1 192 ? 18.097 -5.934 -32.702 1.00 42.02 171 SER A C 1
ATOM 1294 O O . SER A 1 192 ? 18.213 -7.152 -32.803 1.00 42.41 171 SER A O 1
ATOM 1297 N N . ALA A 1 193 ? 18.597 -5.086 -33.585 1.00 42.48 172 ALA A N 1
ATOM 1298 C CA . ALA A 1 193 ? 19.342 -5.554 -34.727 1.00 42.61 172 ALA A CA 1
ATOM 1299 C C . ALA A 1 193 ? 20.785 -5.788 -34.284 1.00 42.79 172 ALA A C 1
ATOM 1300 O O . ALA A 1 193 ? 21.488 -4.845 -33.881 1.00 42.81 172 ALA A O 1
ATOM 1302 N N . SER A 1 194 ? 21.214 -7.048 -34.335 1.00 42.70 173 SER A N 1
ATOM 1303 C CA . SER A 1 194 ? 22.567 -7.415 -33.885 1.00 42.81 173 SER A CA 1
ATOM 1304 C C . SER A 1 194 ? 23.443 -7.987 -35.003 1.00 42.49 173 SER A C 1
ATOM 1305 O O . SER A 1 194 ? 22.946 -8.310 -36.087 1.00 42.82 173 SER A O 1
ATOM 1308 N N . ARG A 1 195 ? 24.746 -8.093 -34.737 1.00 41.78 174 ARG A N 1
ATOM 1309 C CA . ARG A 1 195 ? 25.666 -8.812 -35.624 1.00 40.96 174 ARG A CA 1
ATOM 1310 C C . ARG A 1 195 ? 26.082 -10.104 -34.956 1.00 40.07 174 ARG A C 1
ATOM 1311 O O . ARG A 1 195 ? 26.241 -10.146 -33.741 1.00 40.44 174 ARG A O 1
ATOM 1319 N N . PRO A 1 196 ? 26.283 -11.174 -35.733 1.00 39.27 175 PRO A N 1
ATOM 1320 C CA . PRO A 1 196 ? 26.977 -12.265 -35.042 1.00 38.27 175 PRO A CA 1
ATOM 1321 C C . PRO A 1 196 ? 28.401 -11.816 -34.696 1.00 37.81 175 PRO A C 1
ATOM 1322 O O . PRO A 1 196 ? 28.946 -10.899 -35.330 1.00 37.93 175 PRO A O 1
ATOM 1326 N N . GLN A 1 197 ? 28.981 -12.425 -33.671 1.00 36.82 176 GLN A N 1
ATOM 1327 C CA . GLN A 1 197 ? 30.361 -12.166 -33.304 1.00 35.33 176 GLN A CA 1
ATOM 1328 C C . GLN A 1 197 ? 31.013 -13.539 -33.296 1.00 34.69 176 GLN A C 1
ATOM 1329 O O . GLN A 1 197 ? 30.392 -14.532 -32.902 1.00 34.18 176 GLN A O 1
ATOM 1335 N N . LEU A 1 198 ? 32.245 -13.614 -33.779 1.00 33.75 177 LEU A N 1
ATOM 1336 C CA . LEU A 1 198 ? 32.988 -14.858 -33.697 1.00 32.79 177 LEU A CA 1
ATOM 1337 C C . LEU A 1 198 ? 33.945 -14.809 -32.516 1.00 31.95 177 LEU A C 1
ATOM 1338 O O . LEU A 1 198 ? 34.479 -13.752 -32.180 1.00 31.46 177 LEU A O 1
ATOM 1343 N N . GLN A 1 199 ? 34.120 -15.950 -31.861 1.00 30.89 178 GLN A N 1
ATOM 1344 C CA . GLN A 1 199 ? 34.996 -16.029 -30.711 1.00 29.58 178 GLN A CA 1
ATOM 1345 C C . GLN A 1 199 ? 35.841 -17.276 -30.802 1.00 29.33 178 GLN A C 1
ATOM 1346 O O . GLN A 1 199 ? 35.324 -18.395 -30.887 1.00 29.54 178 GLN A O 1
ATOM 1352 N N . TRP A 1 200 ? 37.148 -17.075 -30.797 1.00 28.56 179 TRP A N 1
ATOM 1353 C CA . TRP A 1 200 ? 38.042 -18.189 -30.773 1.00 28.40 179 TRP A CA 1
ATOM 1354 C C . TRP A 1 200 ? 38.630 -18.358 -29.385 1.00 28.86 179 TRP A C 1
ATOM 1355 O O . TRP A 1 200 ? 38.920 -17.380 -28.655 1.00 28.66 179 TRP A O 1
ATOM 1366 N N . SER A 1 201 ? 38.810 -19.616 -29.025 1.00 28.94 180 SER A N 1
ATOM 1367 C CA . SER A 1 201 ? 39.363 -19.953 -27.750 1.00 29.67 180 SER A CA 1
ATOM 1368 C C . SER A 1 201 ? 40.310 -21.131 -28.006 1.00 30.72 180 SER A C 1
ATOM 1369 O O . SER A 1 201 ? 39.880 -22.214 -28.422 1.00 31.11 180 SER A O 1
ATOM 1372 N N . GLY A 1 202 ? 41.605 -20.899 -27.809 1.00 31.38 181 GLY A N 1
ATOM 1373 C CA . GLY A 1 202 ? 42.611 -21.935 -28.002 1.00 32.62 181 GLY A CA 1
ATOM 1374 C C . GLY A 1 202 ? 43.784 -21.762 -27.064 1.00 33.63 181 GLY A C 1
ATOM 1375 O O . GLY A 1 202 ? 43.684 -21.080 -26.062 1.00 32.95 181 GLY A O 1
ATOM 1376 N N . GLN A 1 203 ? 44.908 -22.382 -27.397 1.00 35.66 182 GLN A N 1
ATOM 1377 C CA . GLN A 1 203 ? 46.111 -22.262 -26.569 1.00 37.38 182 GLN A CA 1
ATOM 1378 C C . GLN A 1 203 ? 47.425 -22.491 -27.324 1.00 37.83 182 GLN A C 1
ATOM 1379 O O . GLN A 1 203 ? 47.427 -23.241 -28.292 1.00 38.47 182 GLN A O 1
ATOM 1385 N N . ARG A 1 204 ? 48.484 -21.779 -26.890 1.00 38.77 183 ARG A N 1
ATOM 1386 C CA . ARG A 1 204 ? 49.949 -21.991 -27.166 1.00 39.98 183 ARG A CA 1
ATOM 1387 C C . ARG A 1 204 ? 50.684 -20.801 -27.824 1.00 40.09 183 ARG A C 1
ATOM 1388 O O . ARG A 1 204 ? 51.914 -20.621 -27.667 1.00 39.88 183 ARG A O 1
ATOM 1396 N N . MET B 1 21 ? 41.066 -25.694 -11.617 1.00 43.48 0 MET B N 1
ATOM 1397 C CA . MET B 1 21 ? 39.573 -25.529 -11.765 1.00 43.23 0 MET B CA 1
ATOM 1398 C C . MET B 1 21 ? 39.099 -24.055 -11.776 1.00 41.55 0 MET B C 1
ATOM 1399 O O . MET B 1 21 ? 39.450 -23.257 -10.881 1.00 41.06 0 MET B O 1
ATOM 1404 N N . SER B 1 22 ? 38.279 -23.723 -12.776 1.00 39.36 1 SER B N 1
ATOM 1405 C CA . SER B 1 22 ? 37.916 -22.342 -13.051 1.00 37.28 1 SER B CA 1
ATOM 1406 C C . SER B 1 22 ? 37.053 -21.684 -11.971 1.00 36.68 1 SER B C 1
ATOM 1407 O O . SER B 1 22 ? 36.154 -22.306 -11.407 1.00 37.14 1 SER B O 1
ATOM 1410 N N . GLN B 1 23 ? 37.343 -20.412 -11.708 1.00 35.24 2 GLN B N 1
ATOM 1411 C CA . GLN B 1 23 ? 36.643 -19.573 -10.747 1.00 33.47 2 GLN B CA 1
ATOM 1412 C C . GLN B 1 23 ? 35.376 -18.912 -11.295 1.00 32.62 2 GLN B C 1
ATOM 1413 O O . GLN B 1 23 ? 34.812 -18.053 -10.614 1.00 32.53 2 GLN B O 1
ATOM 1419 N N . VAL B 1 24 ? 34.955 -19.265 -12.515 1.00 31.10 3 VAL B N 1
ATOM 1420 C CA . VAL B 1 24 ? 33.766 -18.664 -13.149 1.00 30.29 3 VAL B CA 1
ATOM 1421 C C . VAL B 1 24 ? 32.864 -19.697 -13.843 1.00 30.06 3 VAL B C 1
ATOM 1422 O O . VAL B 1 24 ? 33.343 -20.759 -14.257 1.00 30.29 3 VAL B O 1
ATOM 1426 N N . PRO B 1 25 ? 31.556 -19.393 -13.987 1.00 29.71 4 PRO B N 1
ATOM 1427 C CA . PRO B 1 25 ? 30.627 -20.292 -14.717 1.00 29.73 4 PRO B CA 1
ATOM 1428 C C . PRO B 1 25 ? 31.039 -20.556 -16.163 1.00 30.24 4 PRO B C 1
ATOM 1429 O O . PRO B 1 25 ? 31.968 -19.938 -16.675 1.00 30.51 4 PRO B O 1
ATOM 1433 N N . GLY B 1 26 ? 30.331 -21.460 -16.828 1.00 30.59 5 GLY B N 1
ATOM 1434 C CA . GLY B 1 26 ? 30.694 -21.869 -18.164 1.00 30.33 5 GLY B CA 1
ATOM 1435 C C . GLY B 1 26 ? 31.718 -22.986 -18.158 1.00 30.76 5 GLY B C 1
ATOM 1436 O O . GLY B 1 26 ? 32.269 -23.308 -19.211 1.00 31.15 5 GLY B O 1
ATOM 1437 N N . ARG B 1 27 ? 31.969 -23.587 -16.991 1.00 30.77 6 ARG B N 1
ATOM 1438 C CA . ARG B 1 27 ? 32.880 -24.744 -16.875 1.00 31.09 6 ARG B CA 1
ATOM 1439 C C . ARG B 1 27 ? 32.456 -25.871 -17.840 1.00 31.75 6 ARG B C 1
ATOM 1440 O O . ARG B 1 27 ? 31.285 -25.987 -18.152 1.00 31.63 6 ARG B O 1
ATOM 1448 N N . PRO B 1 28 ? 33.406 -26.695 -18.338 1.00 32.37 7 PRO B N 1
ATOM 1449 C CA . PRO B 1 28 ? 32.989 -27.703 -19.349 1.00 32.74 7 PRO B CA 1
ATOM 1450 C C . PRO B 1 28 ? 31.850 -28.599 -18.893 1.00 33.32 7 PRO B C 1
ATOM 1451 O O . PRO B 1 28 ? 31.752 -28.897 -17.716 1.00 33.84 7 PRO B O 1
ATOM 1455 N N . GLU B 1 29 ? 31.007 -29.038 -19.824 1.00 34.49 8 GLU B N 1
ATOM 1456 C CA . GLU B 1 29 ? 30.073 -30.154 -19.575 1.00 35.41 8 GLU B CA 1
ATOM 1457 C C . GLU B 1 29 ? 30.673 -31.328 -18.790 1.00 35.44 8 GLU B C 1
ATOM 1458 O O . GLU B 1 29 ? 30.007 -31.921 -17.953 1.00 35.79 8 GLU B O 1
ATOM 1464 N N . SER B 1 30 ? 31.931 -31.656 -19.057 1.00 35.78 9 SER B N 1
ATOM 1465 C CA . SER B 1 30 ? 32.559 -32.828 -18.465 1.00 36.09 9 SER B CA 1
ATOM 1466 C C . SER B 1 30 ? 33.019 -32.596 -17.038 1.00 36.18 9 SER B C 1
ATOM 1467 O O . SER B 1 30 ? 33.500 -33.504 -16.390 1.00 36.63 9 SER B O 1
ATOM 1470 N N . ALA B 1 31 ? 32.875 -31.381 -16.537 1.00 36.53 10 ALA B N 1
ATOM 1471 C CA . ALA B 1 31 ? 33.070 -31.152 -15.112 1.00 36.64 10 ALA B CA 1
ATOM 1472 C C . ALA B 1 31 ? 31.896 -31.718 -14.296 1.00 37.26 10 ALA B C 1
ATOM 1473 O O . ALA B 1 31 ? 31.890 -31.642 -13.063 1.00 37.76 10 ALA B O 1
ATOM 1475 N N . PHE B 1 32 ? 30.908 -32.300 -14.974 1.00 37.97 11 PHE B N 1
ATOM 1476 C CA . PHE B 1 32 ? 29.704 -32.781 -14.290 1.00 38.76 11 PHE B CA 1
ATOM 1477 C C . PHE B 1 32 ? 29.307 -34.199 -14.700 1.00 39.55 11 PHE B C 1
ATOM 1478 O O . PHE B 1 32 ? 29.508 -34.606 -15.850 1.00 39.66 11 PHE B O 1
ATOM 1486 N N . ALA B 1 33 ? 28.741 -34.941 -13.746 1.00 40.20 12 ALA B N 1
ATOM 1487 C CA . ALA B 1 33 ? 27.937 -36.115 -14.063 1.00 41.06 12 ALA B CA 1
ATOM 1488 C C . ALA B 1 33 ? 26.625 -35.626 -14.685 1.00 41.73 12 ALA B C 1
ATOM 1489 O O . ALA B 1 33 ? 26.058 -34.622 -14.251 1.00 41.60 12 ALA B O 1
ATOM 1491 N N . HIS B 1 34 ? 26.175 -36.330 -15.717 1.00 43.05 13 HIS B N 1
ATOM 1492 C CA . HIS B 1 34 ? 25.013 -35.959 -16.512 1.00 44.31 13 HIS B CA 1
ATOM 1493 C C . HIS B 1 34 ? 24.746 -37.081 -17.501 1.00 45.44 13 HIS B C 1
ATOM 1494 O O . HIS B 1 34 ? 25.684 -37.759 -17.933 1.00 45.76 13 HIS B O 1
ATOM 1501 N N . ASP B 1 35 ? 23.485 -37.292 -17.864 1.00 46.80 14 ASP B N 1
ATOM 1502 C CA . ASP B 1 35 ? 23.192 -38.106 -19.051 1.00 48.18 14 ASP B CA 1
ATOM 1503 C C . ASP B 1 35 ? 23.256 -37.159 -20.231 1.00 48.39 14 ASP B C 1
ATOM 1504 O O . ASP B 1 35 ? 23.899 -36.115 -20.135 1.00 48.47 14 ASP B O 1
ATOM 1509 N N . GLY B 1 36 ? 22.601 -37.496 -21.335 1.00 48.98 15 GLY B N 1
ATOM 1510 C CA . GLY B 1 36 ? 22.518 -36.556 -22.450 1.00 49.37 15 GLY B CA 1
ATOM 1511 C C . GLY B 1 36 ? 21.476 -35.466 -22.209 1.00 49.61 15 GLY B C 1
ATOM 1512 O O . GLY B 1 36 ? 20.573 -35.288 -23.034 1.00 50.63 15 GLY B O 1
ATOM 1513 N N . GLN B 1 37 ? 21.568 -34.763 -21.075 1.00 49.00 16 GLN B N 1
ATOM 1514 C CA . GLN B 1 37 ? 20.735 -33.569 -20.795 1.00 48.66 16 GLN B CA 1
ATOM 1515 C C . GLN B 1 37 ? 21.407 -32.667 -19.764 1.00 47.31 16 GLN B C 1
ATOM 1516 O O . GLN B 1 37 ? 21.468 -32.998 -18.567 1.00 47.65 16 GLN B O 1
ATOM 1522 N N . ILE B 1 38 ? 21.913 -31.535 -20.249 1.00 45.16 17 ILE B N 1
ATOM 1523 C CA . ILE B 1 38 ? 22.735 -30.628 -19.464 1.00 42.93 17 ILE B CA 1
ATOM 1524 C C . ILE B 1 38 ? 22.788 -29.295 -20.193 1.00 41.95 17 ILE B C 1
ATOM 1525 O O . ILE B 1 38 ? 22.916 -29.266 -21.419 1.00 42.11 17 ILE B O 1
ATOM 1530 N N . THR B 1 39 ? 22.662 -28.196 -19.453 1.00 40.32 18 THR B N 1
ATOM 1531 C CA . THR B 1 39 ? 22.851 -26.884 -20.030 1.00 39.21 18 THR B CA 1
ATOM 1532 C C . THR B 1 39 ? 24.280 -26.842 -20.572 1.00 38.70 18 THR B C 1
ATOM 1533 O O . THR B 1 39 ? 25.235 -27.142 -19.831 1.00 38.04 18 THR B O 1
ATOM 1537 N N . LYS B 1 40 ? 24.416 -26.511 -21.867 1.00 37.95 19 LYS B N 1
ATOM 1538 C CA . LYS B 1 40 ? 25.733 -26.462 -22.532 1.00 37.17 19 LYS B CA 1
ATOM 1539 C C . LYS B 1 40 ? 26.479 -25.267 -21.969 1.00 36.04 19 LYS B C 1
ATOM 1540 O O . LYS B 1 40 ? 25.852 -24.290 -21.570 1.00 35.96 19 LYS B O 1
ATOM 1546 N N . SER B 1 41 ? 27.806 -25.352 -21.917 1.00 35.03 20 SER B N 1
ATOM 1547 C CA . SER B 1 41 ? 28.616 -24.377 -21.168 1.00 34.36 20 SER B CA 1
ATOM 1548 C C . SER B 1 41 ? 28.361 -22.909 -21.496 1.00 33.43 20 SER B C 1
ATOM 1549 O O . SER B 1 41 ? 28.249 -22.079 -20.583 1.00 32.72 20 SER B O 1
ATOM 1552 N N . PRO B 1 42 ? 28.277 -22.572 -22.796 1.00 32.87 21 PRO B N 1
ATOM 1553 C CA . PRO B 1 42 ? 28.102 -21.141 -23.016 1.00 32.66 21 PRO B CA 1
ATOM 1554 C C . PRO B 1 42 ? 26.721 -20.648 -22.546 1.00 32.09 21 PRO B C 1
ATOM 1555 O O . PRO B 1 42 ? 26.615 -19.549 -21.998 1.00 31.84 21 PRO B O 1
ATOM 1559 N N . MET B 1 43 ? 25.687 -21.458 -22.726 1.00 31.81 22 MET B N 1
ATOM 1560 C CA . MET B 1 43 ? 24.353 -21.089 -22.242 1.00 32.56 22 MET B CA 1
ATOM 1561 C C . MET B 1 43 ? 24.346 -20.878 -20.726 1.00 32.15 22 MET B C 1
ATOM 1562 O O . MET B 1 43 ? 23.781 -19.901 -20.216 1.00 32.16 22 MET B O 1
ATOM 1567 N N . ARG B 1 44 ? 25.004 -21.798 -20.026 1.00 31.62 23 ARG B N 1
ATOM 1568 C CA . ARG B 1 44 ? 25.128 -21.764 -18.578 1.00 30.73 23 ARG B CA 1
ATOM 1569 C C . ARG B 1 44 ? 25.912 -20.560 -18.076 1.00 30.64 23 ARG B C 1
ATOM 1570 O O . ARG B 1 44 ? 25.617 -20.050 -16.991 1.00 31.38 23 ARG B O 1
ATOM 1578 N N . ALA B 1 45 ? 26.906 -20.108 -18.843 1.00 30.33 24 ALA B N 1
ATOM 1579 C CA . ALA B 1 45 ? 27.609 -18.843 -18.544 1.00 30.06 24 ALA B CA 1
ATOM 1580 C C . ALA B 1 45 ? 26.641 -17.682 -18.588 1.00 30.05 24 ALA B C 1
ATOM 1581 O O . ALA B 1 45 ? 26.573 -16.899 -17.639 1.00 30.60 24 ALA B O 1
ATOM 1583 N N . LEU B 1 46 ? 25.883 -17.586 -19.685 1.00 30.03 25 LEU B N 1
ATOM 1584 C CA . LEU B 1 46 ? 24.770 -16.614 -19.820 1.00 29.71 25 LEU B CA 1
ATOM 1585 C C . LEU B 1 46 ? 23.733 -16.698 -18.685 1.00 29.39 25 LEU B C 1
ATOM 1586 O O . LEU B 1 46 ? 23.375 -15.681 -18.095 1.00 29.03 25 LEU B O 1
ATOM 1591 N N . THR B 1 47 ? 23.274 -17.910 -18.389 1.00 28.99 26 THR B N 1
ATOM 1592 C CA . THR B 1 47 ? 22.261 -18.116 -17.387 1.00 29.59 26 THR B CA 1
ATOM 1593 C C . THR B 1 47 ? 22.742 -17.582 -16.025 1.00 29.94 26 THR B C 1
ATOM 1594 O O . THR B 1 47 ? 22.026 -16.789 -15.383 1.00 30.08 26 THR B O 1
ATOM 1598 N N . LEU B 1 48 ? 23.952 -17.975 -15.602 1.00 29.70 27 LEU B N 1
ATOM 1599 C CA . LEU B 1 48 ? 24.493 -17.474 -14.325 1.00 29.57 27 LEU B CA 1
ATOM 1600 C C . LEU B 1 48 ? 24.746 -15.993 -14.280 1.00 29.47 27 LEU B C 1
ATOM 1601 O O . LEU B 1 48 ? 24.533 -15.373 -13.247 1.00 30.14 27 LEU B O 1
ATOM 1606 N N . ALA B 1 49 ? 25.165 -15.411 -15.398 1.00 29.26 28 ALA B N 1
ATOM 1607 C CA . ALA B 1 49 ? 25.232 -13.957 -15.507 1.00 29.17 28 ALA B CA 1
ATOM 1608 C C . ALA B 1 49 ? 23.896 -13.278 -15.155 1.00 29.11 28 ALA B C 1
ATOM 1609 O O . ALA B 1 49 ? 23.875 -12.269 -14.446 1.00 29.01 28 ALA B O 1
ATOM 1611 N N . ALA B 1 50 ? 22.791 -13.843 -15.655 1.00 28.83 29 ALA B N 1
ATOM 1612 C CA . ALA B 1 50 ? 21.451 -13.298 -15.430 1.00 28.15 29 ALA B CA 1
ATOM 1613 C C . ALA B 1 50 ? 20.925 -13.590 -14.025 1.00 27.86 29 ALA B C 1
ATOM 1614 O O . ALA B 1 50 ? 20.266 -12.749 -13.425 1.00 27.48 29 ALA B O 1
ATOM 1616 N N . LEU B 1 51 ? 21.223 -14.778 -13.497 1.00 27.76 30 LEU B N 1
ATOM 1617 C CA . LEU B 1 51 ? 20.827 -15.123 -12.123 1.00 27.58 30 LEU B CA 1
ATOM 1618 C C . LEU B 1 51 ? 21.489 -14.200 -11.093 1.00 28.11 30 LEU B C 1
ATOM 1619 O O . LEU B 1 51 ? 20.872 -13.852 -10.078 1.00 27.99 30 LEU B O 1
ATOM 1624 N N . ALA B 1 52 ? 22.728 -13.784 -11.393 1.00 28.76 31 ALA B N 1
ATOM 1625 C CA . ALA B 1 52 ? 23.546 -12.869 -10.561 1.00 28.82 31 ALA B CA 1
ATOM 1626 C C . ALA B 1 52 ? 23.675 -13.246 -9.053 1.00 29.60 31 ALA B C 1
ATOM 1627 O O . ALA B 1 52 ? 23.401 -12.428 -8.166 1.00 30.14 31 ALA B O 1
ATOM 1629 N N . PRO B 1 53 ? 24.135 -14.468 -8.756 1.00 30.22 32 PRO B N 1
ATOM 1630 C CA . PRO B 1 53 ? 24.235 -14.880 -7.338 1.00 31.18 32 PRO B CA 1
ATOM 1631 C C . PRO B 1 53 ? 25.081 -13.952 -6.467 1.00 32.01 32 PRO B C 1
ATOM 1632 O O . PRO B 1 53 ? 26.161 -13.547 -6.878 1.00 32.29 32 PRO B O 1
ATOM 1636 N N . ARG B 1 54 ? 24.558 -13.603 -5.292 1.00 32.86 33 ARG B N 1
ATOM 1637 C CA . ARG B 1 54 ? 25.340 -12.996 -4.209 1.00 33.52 33 ARG B CA 1
ATOM 1638 C C . ARG B 1 54 ? 25.582 -14.096 -3.172 1.00 33.60 33 ARG B C 1
ATOM 1639 O O . ARG B 1 54 ? 24.934 -15.152 -3.202 1.00 33.63 33 ARG B O 1
ATOM 1647 N N . ARG B 1 55 ? 26.542 -13.875 -2.279 1.00 33.72 34 ARG B N 1
ATOM 1648 C CA . ARG B 1 55 ? 26.946 -14.934 -1.358 1.00 33.48 34 ARG B CA 1
ATOM 1649 C C . ARG B 1 55 ? 25.835 -15.316 -0.358 1.00 32.92 34 ARG B C 1
ATOM 1650 O O . ARG B 1 55 ? 25.193 -14.451 0.228 1.00 32.58 34 ARG B O 1
ATOM 1658 N N . GLY B 1 56 ? 25.589 -16.614 -0.214 1.00 32.43 35 GLY B N 1
ATOM 1659 C CA . GLY B 1 56 ? 24.543 -17.107 0.681 1.00 32.32 35 GLY B CA 1
ATOM 1660 C C . GLY B 1 56 ? 23.099 -17.064 0.167 1.00 32.30 35 GLY B C 1
ATOM 1661 O O . GLY B 1 56 ? 22.191 -17.538 0.847 1.00 32.84 35 GLY B O 1
ATOM 1662 N N . GLU B 1 57 ? 22.879 -16.540 -1.035 1.00 31.75 36 GLU B N 1
ATOM 1663 C CA . GLU B 1 57 ? 21.535 -16.444 -1.603 1.00 31.70 36 GLU B CA 1
ATOM 1664 C C . GLU B 1 57 ? 20.924 -17.802 -1.965 1.00 31.92 36 GLU B C 1
ATOM 1665 O O . GLU B 1 57 ? 21.623 -18.716 -2.441 1.00 31.87 36 GLU B O 1
ATOM 1671 N N . LEU B 1 58 ? 19.613 -17.942 -1.759 1.00 31.87 37 LEU B N 1
ATOM 1672 C CA . LEU B 1 58 ? 18.937 -19.185 -2.160 1.00 31.98 37 LEU B CA 1
ATOM 1673 C C . LEU B 1 58 ? 18.406 -19.164 -3.621 1.00 32.26 37 LEU B C 1
ATOM 1674 O O . LEU B 1 58 ? 17.891 -18.136 -4.120 1.00 32.21 37 LEU B O 1
ATOM 1679 N N . LEU B 1 59 ? 18.553 -20.307 -4.288 1.00 32.18 38 LEU B N 1
ATOM 1680 C CA . LEU B 1 59 ? 17.992 -20.523 -5.608 1.00 32.50 38 LEU B CA 1
ATOM 1681 C C . LEU B 1 59 ? 17.124 -21.785 -5.659 1.00 33.49 38 LEU B C 1
ATOM 1682 O O . LEU B 1 59 ? 17.554 -22.864 -5.198 1.00 33.94 38 LEU B O 1
ATOM 1687 N N . TRP B 1 60 ? 15.919 -21.663 -6.225 1.00 34.07 39 TRP B N 1
ATOM 1688 C CA . TRP B 1 60 ? 15.192 -22.851 -6.687 1.00 34.76 39 TRP B CA 1
ATOM 1689 C C . TRP B 1 60 ? 15.541 -23.064 -8.152 1.00 34.88 39 TRP B C 1
ATOM 1690 O O . TRP B 1 60 ? 15.293 -22.192 -8.988 1.00 34.73 39 TRP B O 1
ATOM 1701 N N . ASP B 1 61 ? 16.141 -24.213 -8.442 1.00 35.30 40 ASP B N 1
ATOM 1702 C CA . ASP B 1 61 ? 16.460 -24.666 -9.797 1.00 35.77 40 ASP B CA 1
ATOM 1703 C C . ASP B 1 61 ? 15.381 -25.689 -10.193 1.00 36.10 40 ASP B C 1
ATOM 1704 O O . ASP B 1 61 ? 15.489 -26.899 -9.937 1.00 36.22 40 ASP B O 1
ATOM 1709 N N . ILE B 1 62 ? 14.314 -25.168 -10.792 1.00 36.55 41 ILE B N 1
ATOM 1710 C CA . ILE B 1 62 ? 13.222 -25.984 -11.314 1.00 36.32 41 ILE B CA 1
ATOM 1711 C C . ILE B 1 62 ? 13.635 -26.451 -12.691 1.00 37.04 41 ILE B C 1
ATOM 1712 O O . ILE B 1 62 ? 14.050 -25.663 -13.543 1.00 37.33 41 ILE B O 1
ATOM 1717 N N . GLY B 1 63 ? 13.502 -27.743 -12.905 1.00 37.83 42 GLY B N 1
ATOM 1718 C CA . GLY B 1 63 ? 14.095 -28.377 -14.057 1.00 39.27 42 GLY B CA 1
ATOM 1719 C C . GLY B 1 63 ? 15.073 -29.336 -13.431 1.00 40.18 42 GLY B C 1
ATOM 1720 O O . GLY B 1 63 ? 14.762 -30.518 -13.264 1.00 41.1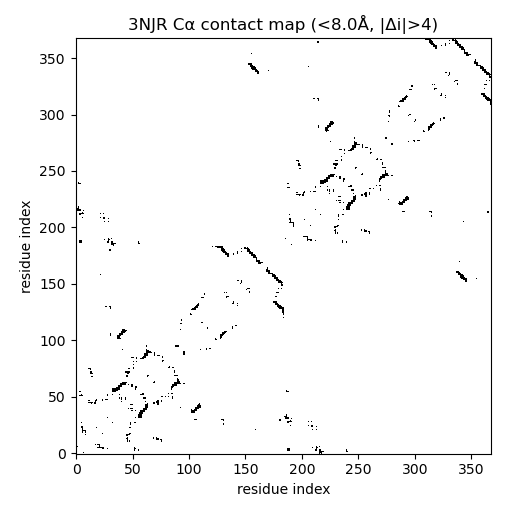7 42 GLY B O 1
ATOM 1721 N N . GLY B 1 64 ? 16.226 -28.828 -13.012 1.00 40.14 43 GLY B N 1
ATOM 1722 C CA . GLY B 1 64 ? 17.229 -29.689 -12.396 1.00 39.82 43 GLY B CA 1
ATOM 1723 C C . GLY B 1 64 ? 18.154 -30.318 -13.427 1.00 39.40 43 GLY B C 1
ATOM 1724 O O . GLY B 1 64 ? 19.214 -29.771 -13.715 1.00 39.39 43 GLY B O 1
ATOM 1725 N N . GLY B 1 65 ? 17.750 -31.463 -13.980 1.00 38.97 44 GLY B N 1
ATOM 1726 C CA . GLY B 1 65 ? 18.559 -32.188 -14.977 1.00 38.16 44 GLY B CA 1
ATOM 1727 C C . GLY B 1 65 ? 19.775 -32.823 -14.333 1.00 37.52 44 GLY B C 1
ATOM 1728 O O . GLY B 1 65 ? 19.645 -33.77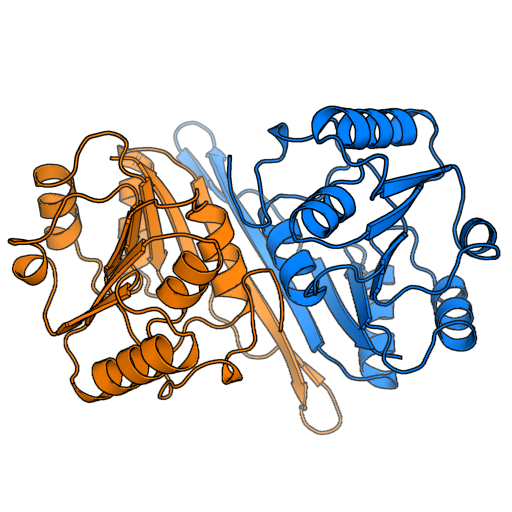2 -13.563 1.00 37.48 44 GLY B O 1
ATOM 1729 N N . SER B 1 66 ? 20.956 -32.283 -14.638 1.00 36.89 45 SER B N 1
ATOM 1730 C CA . SER B 1 66 ? 22.213 -32.711 -14.007 1.00 35.71 45 SER B CA 1
ATOM 1731 C C . SER B 1 66 ? 22.523 -31.807 -12.822 1.00 34.58 45 SER B C 1
ATOM 1732 O O . SER B 1 66 ? 23.459 -32.047 -12.066 1.00 34.60 45 SER B O 1
ATOM 1735 N N . GLY B 1 67 ? 21.740 -30.745 -12.683 1.00 33.62 46 GLY B N 1
ATOM 1736 C CA . GLY B 1 67 ? 21.941 -29.770 -11.628 1.00 32.52 46 GLY B CA 1
ATOM 1737 C C . GLY B 1 67 ? 23.105 -28.837 -11.869 1.00 31.81 46 GLY B C 1
ATOM 1738 O O . GLY B 1 67 ? 23.497 -28.092 -10.967 1.00 32.40 46 GLY B O 1
ATOM 1739 N N . SER B 1 68 ? 23.653 -28.848 -13.081 1.00 30.63 47 SER B N 1
ATOM 1740 C CA . SER B 1 68 ? 24.834 -28.048 -13.375 1.00 29.64 47 SER B CA 1
ATOM 1741 C C . SER B 1 68 ? 24.648 -26.545 -13.103 1.00 28.83 47 SER B C 1
ATOM 1742 O O . SER B 1 68 ? 25.602 -25.867 -12.738 1.00 28.81 47 SER B O 1
ATOM 1745 N N . VAL B 1 69 ? 23.437 -26.025 -13.261 1.00 27.88 48 VAL B N 1
ATOM 1746 C CA . VAL B 1 69 ? 23.235 -24.600 -13.066 1.00 27.61 48 VAL B CA 1
ATOM 1747 C C . VAL B 1 69 ? 23.336 -24.338 -11.580 1.00 28.20 48 VAL B C 1
ATOM 1748 O O . VAL B 1 69 ? 23.893 -23.321 -11.140 1.00 28.38 48 VAL B O 1
ATOM 1752 N N . SER B 1 70 ? 22.837 -25.291 -10.802 1.00 28.72 49 SER B N 1
ATOM 1753 C CA . SER B 1 70 ? 22.853 -25.176 -9.351 1.00 29.13 49 SER B CA 1
ATOM 1754 C C . SER B 1 70 ? 24.288 -25.214 -8.861 1.00 29.07 49 SER B C 1
ATOM 1755 O O . SER B 1 70 ? 24.717 -24.384 -8.049 1.00 29.33 49 SER B O 1
ATOM 1758 N N . VAL B 1 71 ? 25.031 -26.182 -9.383 1.00 28.64 50 VAL B N 1
ATOM 1759 C CA . VAL B 1 71 ? 26.427 -26.335 -9.057 1.00 28.55 50 VAL B CA 1
ATOM 1760 C C . VAL B 1 71 ? 27.230 -25.044 -9.276 1.00 29.53 50 VAL B C 1
ATOM 1761 O O . VAL B 1 71 ? 27.953 -24.602 -8.381 1.00 30.22 50 VAL B O 1
ATOM 1765 N N . GLU B 1 72 ? 27.094 -24.413 -10.434 1.00 29.78 51 GLU B N 1
ATOM 1766 C CA . GLU B 1 72 ? 27.767 -23.132 -10.630 1.00 30.52 51 GLU B CA 1
ATOM 1767 C C . GLU B 1 72 ? 27.213 -22.017 -9.720 1.00 30.37 51 GLU B C 1
ATOM 1768 O O . GLU B 1 72 ? 27.964 -21.126 -9.293 1.00 30.70 51 GLU B O 1
ATOM 1774 N N . TRP B 1 73 ? 25.920 -22.069 -9.408 1.00 30.02 52 TRP B N 1
ATOM 1775 C CA . TRP B 1 73 ? 25.334 -21.094 -8.476 1.00 30.16 52 TRP B CA 1
ATOM 1776 C C . TRP B 1 73 ? 25.980 -21.219 -7.088 1.00 30.44 52 TRP B C 1
ATOM 1777 O O . TRP B 1 73 ? 26.350 -20.213 -6.478 1.00 29.91 52 TRP B O 1
ATOM 1788 N N . CYS B 1 74 ? 26.129 -22.460 -6.620 1.00 30.66 53 CYS B N 1
ATOM 1789 C CA . CYS B 1 74 ? 26.763 -22.743 -5.343 1.00 31.25 53 CYS B CA 1
ATOM 1790 C C . CYS B 1 74 ? 28.281 -22.462 -5.331 1.00 31.28 53 CYS B C 1
ATOM 1791 O O . CYS B 1 74 ? 28.805 -21.902 -4.362 1.00 31.04 53 CYS B O 1
ATOM 1794 N N . LEU B 1 75 ? 28.987 -22.831 -6.395 1.00 31.58 54 LEU B N 1
ATOM 1795 C CA . LEU B 1 75 ? 30.410 -22.491 -6.485 1.00 31.83 54 LEU B CA 1
ATOM 1796 C C . LEU B 1 75 ? 30.627 -20.963 -6.506 1.00 32.51 54 LEU B C 1
ATOM 1797 O O . LEU B 1 75 ? 31.686 -20.489 -6.114 1.00 33.18 54 LEU B O 1
ATOM 1802 N N . ALA B 1 76 ? 29.630 -20.185 -6.932 1.00 32.73 55 ALA B N 1
ATOM 1803 C CA . ALA B 1 76 ? 29.722 -18.725 -6.811 1.00 32.63 55 ALA B CA 1
ATOM 1804 C C . ALA B 1 76 ? 29.403 -18.252 -5.377 1.00 33.29 55 ALA B C 1
ATOM 1805 O O . ALA B 1 76 ? 29.363 -17.043 -5.099 1.00 33.48 55 ALA B O 1
ATOM 1807 N N . GLY B 1 77 ? 29.154 -19.206 -4.480 1.00 33.36 56 GLY B N 1
ATOM 1808 C CA . GLY B 1 77 ? 28.870 -18.908 -3.095 1.00 33.92 56 GLY B CA 1
ATOM 1809 C C . GLY B 1 77 ? 27.411 -18.923 -2.676 1.00 34.66 56 GLY B C 1
ATOM 1810 O O . GLY B 1 77 ? 27.075 -18.457 -1.574 1.00 35.18 56 GLY B O 1
ATOM 1811 N N . GLY B 1 78 ? 26.537 -19.444 -3.530 1.00 34.92 57 GLY B N 1
ATOM 1812 C CA . GLY B 1 78 ? 25.099 -19.480 -3.234 1.00 35.16 57 GLY B CA 1
ATOM 1813 C C . GLY B 1 78 ? 24.634 -20.785 -2.596 1.00 35.45 57 GLY B C 1
ATOM 1814 O O . GLY B 1 78 ? 25.364 -21.779 -2.581 1.00 35.56 57 GLY B O 1
ATOM 1815 N N . ARG B 1 79 ? 23.415 -20.781 -2.060 1.00 35.53 58 ARG B N 1
ATOM 1816 C CA . ARG B 1 79 ? 22.757 -22.018 -1.634 1.00 35.71 58 ARG B CA 1
ATOM 1817 C C . ARG B 1 79 ? 21.666 -22.334 -2.642 1.00 35.28 58 ARG B C 1
ATOM 1818 O O . ARG B 1 79 ? 20.992 -21.419 -3.121 1.00 35.49 58 ARG B O 1
ATOM 1826 N N . ALA B 1 80 ? 21.484 -23.613 -2.959 1.00 34.84 59 ALA B N 1
ATOM 1827 C CA . ALA B 1 80 ? 20.483 -24.024 -3.948 1.00 34.68 59 ALA B CA 1
ATOM 1828 C C . ALA B 1 80 ? 19.722 -25.297 -3.612 1.00 34.87 59 ALA B C 1
ATOM 1829 O O . ALA B 1 80 ? 20.320 -26.278 -3.152 1.00 34.37 59 ALA B O 1
ATOM 1831 N N . ILE B 1 81 ? 18.396 -25.257 -3.842 1.00 35.03 60 ILE B N 1
ATOM 1832 C CA . ILE B 1 81 ? 17.544 -26.462 -3.925 1.00 34.72 60 ILE B CA 1
ATOM 1833 C C . ILE B 1 81 ? 17.216 -26.755 -5.408 1.00 34.97 60 ILE B C 1
ATOM 1834 O O . ILE B 1 81 ? 16.804 -25.858 -6.145 1.00 34.17 60 ILE B O 1
ATOM 1839 N N . THR B 1 82 ? 17.385 -28.013 -5.817 1.00 35.59 61 THR B N 1
ATOM 1840 C CA . THR B 1 82 ? 17.316 -28.422 -7.227 1.00 36.49 61 THR B CA 1
ATOM 1841 C C . THR B 1 82 ? 16.243 -29.513 -7.421 1.00 37.00 61 THR B C 1
ATOM 1842 O O . THR B 1 82 ? 16.480 -30.677 -7.128 1.00 37.15 61 THR B O 1
ATOM 1846 N N . ILE B 1 83 ? 15.081 -29.128 -7.941 1.00 37.66 62 ILE B N 1
ATOM 1847 C CA . ILE B 1 83 ? 13.941 -30.033 -8.075 1.00 38.19 62 ILE B CA 1
ATOM 1848 C C . ILE B 1 83 ? 13.961 -30.787 -9.400 1.00 38.56 62 ILE B C 1
ATOM 1849 O O . ILE B 1 83 ? 14.162 -30.186 -10.450 1.00 38.39 62 ILE B O 1
ATOM 1854 N N . GLU B 1 84 ? 13.740 -32.099 -9.342 1.00 39.41 63 GLU B N 1
ATOM 1855 C CA . GLU B 1 84 ? 13.796 -32.939 -10.534 1.00 40.95 63 GLU B CA 1
ATOM 1856 C C . GLU B 1 84 ? 13.007 -34.245 -10.330 1.00 42.16 63 GLU B C 1
ATOM 1857 O O . GLU B 1 84 ? 13.233 -34.944 -9.345 1.00 43.01 63 GLU B O 1
ATOM 1863 N N . PRO B 1 85 ? 12.070 -34.573 -11.250 1.00 43.03 64 PRO B N 1
ATOM 1864 C CA . PRO B 1 85 ? 11.271 -35.803 -11.111 1.00 43.75 64 PRO B CA 1
ATOM 1865 C C . PRO B 1 85 ? 12.078 -37.079 -11.311 1.00 44.83 64 PRO B C 1
ATOM 1866 O O . PRO B 1 85 ? 12.067 -37.959 -10.440 1.00 45.21 64 PRO B O 1
ATOM 1870 N N . ARG B 1 86 ? 12.774 -37.171 -12.443 1.00 45.64 65 ARG B N 1
ATOM 1871 C CA . ARG B 1 86 ? 13.427 -38.408 -12.852 1.00 46.75 65 ARG B CA 1
ATOM 1872 C C . ARG B 1 86 ? 14.492 -38.890 -11.857 1.00 47.21 65 ARG B C 1
ATOM 1873 O O . ARG B 1 86 ? 15.387 -38.130 -11.482 1.00 47.65 65 ARG B O 1
ATOM 1881 N N . ALA B 1 87 ? 14.382 -40.151 -11.434 1.00 47.52 66 ALA B N 1
ATOM 1882 C CA . ALA B 1 87 ? 15.354 -40.762 -10.515 1.00 47.82 66 ALA B CA 1
ATOM 1883 C C . ALA B 1 87 ? 16.804 -40.809 -11.040 1.00 47.97 66 ALA B C 1
ATOM 1884 O O . ALA B 1 87 ? 17.726 -40.482 -10.292 1.00 48.09 66 ALA B O 1
ATOM 1886 N N . ASP B 1 88 ? 17.000 -41.223 -12.299 1.00 48.12 67 ASP B N 1
ATOM 1887 C CA . ASP B 1 88 ? 18.345 -41.299 -12.905 1.00 48.26 67 ASP B CA 1
ATOM 1888 C C . ASP B 1 88 ? 19.102 -39.975 -12.870 1.00 47.88 67 ASP B C 1
ATOM 1889 O O . ASP B 1 88 ? 20.288 -39.942 -12.532 1.00 48.42 67 ASP B O 1
ATOM 1894 N N . ARG B 1 89 ? 18.394 -38.900 -13.205 1.00 47.18 68 ARG B N 1
ATOM 1895 C CA . ARG B 1 89 ? 18.900 -37.532 -13.154 1.00 46.49 68 ARG B CA 1
ATOM 1896 C C . ARG B 1 89 ? 19.291 -37.084 -11.734 1.00 46.03 68 ARG B C 1
ATOM 1897 O O . ARG B 1 89 ? 20.267 -36.348 -11.573 1.00 45.97 68 ARG B O 1
ATOM 1905 N N . ILE B 1 90 ? 18.537 -37.529 -10.723 1.00 45.56 69 ILE B N 1
ATOM 1906 C CA . ILE B 1 90 ? 18.755 -37.143 -9.309 1.00 45.04 69 ILE B CA 1
ATOM 1907 C C . ILE B 1 90 ? 20.073 -37.726 -8.774 1.00 44.65 69 ILE B C 1
ATOM 1908 O O . ILE B 1 90 ? 20.777 -37.080 -7.983 1.00 43.89 69 ILE B O 1
ATOM 1913 N N . GLU B 1 91 ? 20.397 -38.941 -9.231 1.00 44.37 70 GLU B N 1
ATOM 1914 C CA . GLU B 1 91 ? 21.679 -39.582 -8.931 1.00 44.40 70 GLU B CA 1
ATOM 1915 C C . GLU B 1 91 ? 22.814 -38.695 -9.441 1.00 43.33 70 GLU B C 1
ATOM 1916 O O . GLU B 1 91 ? 23.752 -38.426 -8.689 1.00 43.34 70 GLU B O 1
ATOM 1922 N N . ASN B 1 92 ? 22.711 -38.234 -10.700 1.00 41.71 71 ASN B N 1
ATOM 1923 C CA . ASN B 1 92 ? 23.712 -37.327 -11.297 1.00 40.38 71 ASN B CA 1
ATOM 1924 C C . ASN B 1 92 ? 23.834 -36.040 -10.506 1.00 39.73 71 ASN B C 1
ATOM 1925 O O . ASN B 1 92 ? 24.945 -35.644 -10.155 1.00 39.75 71 ASN B O 1
ATOM 1930 N N . ILE B 1 93 ? 22.696 -35.404 -10.210 1.00 38.64 72 ILE B N 1
ATOM 1931 C CA . ILE B 1 93 ? 22.672 -34.220 -9.354 1.00 37.78 72 ILE B CA 1
ATOM 1932 C C . ILE B 1 93 ? 23.444 -34.474 -8.061 1.00 37.55 72 ILE B C 1
ATOM 1933 O O . ILE B 1 93 ? 24.263 -33.646 -7.664 1.00 37.54 72 ILE B O 1
ATOM 1938 N N . GLN B 1 94 ? 23.178 -35.619 -7.417 1.00 37.16 73 GLN B N 1
ATOM 1939 C CA . GLN B 1 94 ? 23.745 -35.950 -6.098 1.00 36.29 73 GLN B CA 1
ATOM 1940 C C . GLN B 1 94 ? 25.265 -36.180 -6.176 1.00 36.19 73 GLN B C 1
ATOM 1941 O O . GLN B 1 94 ? 26.013 -35.649 -5.331 1.00 35.31 73 GLN B O 1
ATOM 1947 N N . LYS B 1 95 ? 25.708 -36.949 -7.186 1.00 35.90 74 LYS B N 1
ATOM 1948 C CA . LYS B 1 95 ? 27.142 -37.098 -7.490 1.00 36.11 74 LYS B CA 1
ATOM 1949 C C . LYS B 1 95 ? 27.807 -35.741 -7.612 1.00 36.78 74 LYS B C 1
ATOM 1950 O O . LYS B 1 95 ? 28.902 -35.554 -7.063 1.00 37.74 74 LYS B O 1
ATOM 1956 N N . ASN B 1 96 ? 27.146 -34.785 -8.281 1.00 36.58 75 ASN B N 1
ATOM 1957 C CA . ASN B 1 96 ? 27.702 -33.424 -8.418 1.00 36.56 75 ASN B CA 1
ATOM 1958 C C . ASN B 1 96 ? 27.752 -32.625 -7.119 1.00 36.97 75 ASN B C 1
ATOM 1959 O O . ASN B 1 96 ? 28.590 -31.731 -6.979 1.00 37.05 75 ASN B O 1
ATOM 1964 N N . ILE B 1 97 ? 26.854 -32.916 -6.181 1.00 37.33 76 ILE B N 1
ATOM 1965 C CA . ILE B 1 97 ? 26.912 -32.268 -4.863 1.00 38.25 76 ILE B CA 1
ATOM 1966 C C . ILE B 1 97 ? 28.143 -32.789 -4.061 1.00 39.02 76 ILE B C 1
ATOM 1967 O O . ILE B 1 97 ? 28.903 -32.011 -3.468 1.00 38.57 76 ILE B O 1
ATOM 1972 N N . ASP B 1 98 ? 28.326 -34.108 -4.086 1.00 39.94 77 ASP B N 1
ATOM 1973 C CA . ASP B 1 98 ? 29.419 -34.779 -3.421 1.00 40.88 77 ASP B CA 1
ATOM 1974 C C . ASP B 1 98 ? 30.739 -34.339 -4.037 1.00 41.48 77 ASP B C 1
ATOM 1975 O O . ASP B 1 98 ? 31.613 -33.824 -3.322 1.00 41.65 77 ASP B O 1
ATOM 1980 N N . THR B 1 99 ? 30.869 -34.509 -5.357 1.00 41.45 78 THR B N 1
ATOM 1981 C CA . THR B 1 99 ? 32.073 -34.109 -6.078 1.00 41.50 78 THR B CA 1
ATOM 1982 C C . THR B 1 99 ? 32.554 -32.690 -5.751 1.00 42.00 78 THR B C 1
ATOM 1983 O O . THR B 1 99 ? 33.762 -32.452 -5.714 1.00 42.71 78 THR B O 1
ATOM 1987 N N . TYR B 1 100 ? 31.634 -31.754 -5.525 1.00 41.64 79 TYR B N 1
ATOM 1988 C CA . TYR B 1 100 ? 32.020 -30.369 -5.265 1.00 41.59 79 TYR B CA 1
ATOM 1989 C C . TYR B 1 100 ? 31.920 -30.000 -3.797 1.00 42.44 79 TYR B C 1
ATOM 1990 O O . TYR B 1 100 ? 32.040 -28.826 -3.427 1.00 42.50 79 TYR B O 1
ATOM 1999 N N . GLY B 1 101 ? 31.733 -31.027 -2.963 1.00 43.27 80 GLY B N 1
ATOM 2000 C CA . GLY B 1 101 ? 31.638 -30.880 -1.519 1.00 43.66 80 GLY B CA 1
ATOM 2001 C C . GLY B 1 101 ? 30.632 -29.807 -1.234 1.00 44.53 80 GLY B C 1
ATOM 2002 O O . GLY B 1 101 ? 30.964 -28.776 -0.642 1.00 44.50 80 GLY B O 1
ATOM 2003 N N . LEU B 1 102 ? 29.400 -30.031 -1.681 1.00 45.25 81 LEU B N 1
ATOM 2004 C CA . LEU B 1 102 ? 28.418 -28.957 -1.641 1.00 46.21 81 LEU B CA 1
ATOM 2005 C C . LEU B 1 102 ? 27.327 -29.085 -0.589 1.00 46.94 81 LEU B C 1
ATOM 2006 O O . LEU B 1 102 ? 26.641 -28.091 -0.300 1.00 47.13 81 LEU B O 1
ATOM 2011 N N . SER B 1 103 ? 27.183 -30.276 -0.002 1.00 47.36 82 SER B N 1
ATOM 2012 C CA . SER B 1 103 ? 26.339 -30.428 1.190 1.00 48.16 82 SER B CA 1
ATOM 2013 C C . SER B 1 103 ? 26.764 -29.405 2.273 1.00 48.33 82 SER B C 1
ATOM 2014 O O . SER B 1 103 ? 27.959 -29.173 2.482 1.00 48.49 82 SER B O 1
ATOM 2017 N N . PRO B 1 104 ? 25.785 -28.750 2.928 1.00 48.56 83 PRO B N 1
ATOM 2018 C CA . PRO B 1 104 ? 24.362 -28.930 2.701 1.00 48.35 83 PRO B CA 1
ATOM 2019 C C . PRO B 1 104 ? 23.815 -27.739 1.888 1.00 48.21 83 PRO B C 1
ATOM 2020 O O . PRO B 1 104 ? 22.593 -27.654 1.680 1.00 48.45 83 PRO B O 1
ATOM 2024 N N . ARG B 1 105 ? 24.723 -26.829 1.480 1.00 47.77 84 ARG B N 1
ATOM 2025 C CA . ARG B 1 105 ? 24.443 -25.678 0.587 1.00 47.16 84 ARG B CA 1
ATOM 2026 C C . ARG B 1 105 ? 23.582 -26.041 -0.634 1.00 46.07 84 ARG B C 1
ATOM 2027 O O . ARG B 1 105 ? 22.834 -25.216 -1.108 1.00 45.63 84 ARG B O 1
ATOM 2035 N N . MET B 1 106 ? 23.693 -27.271 -1.132 1.00 45.43 85 MET B N 1
ATOM 2036 C CA . MET B 1 106 ? 22.828 -27.740 -2.207 1.00 45.00 85 MET B CA 1
ATOM 2037 C C . MET B 1 106 ? 22.109 -29.050 -1.829 1.00 44.66 85 MET B C 1
ATOM 2038 O O . MET B 1 106 ? 22.738 -29.996 -1.357 1.00 44.17 85 MET B O 1
ATOM 2043 N N . ARG B 1 107 ? 20.791 -29.071 -2.038 1.00 44.32 86 ARG B N 1
ATOM 2044 C CA . ARG B 1 107 ? 19.944 -30.231 -1.766 1.00 44.63 86 ARG B CA 1
ATOM 2045 C C . ARG B 1 107 ? 19.281 -30.709 -3.047 1.00 44.20 86 ARG B C 1
ATOM 2046 O O . ARG B 1 107 ? 18.635 -29.929 -3.743 1.00 44.52 86 ARG B O 1
ATOM 2054 N N . ALA B 1 108 ? 19.415 -31.989 -3.362 1.00 43.93 87 ALA B N 1
ATOM 2055 C CA . ALA B 1 108 ? 18.587 -32.593 -4.411 1.00 43.61 87 ALA B CA 1
ATOM 2056 C C . ALA B 1 108 ? 17.200 -32.881 -3.840 1.00 43.46 87 ALA B C 1
ATOM 2057 O O . ALA B 1 108 ? 17.090 -33.339 -2.693 1.00 43.07 87 ALA B O 1
ATOM 2059 N N . VAL B 1 109 ? 16.155 -32.593 -4.622 1.00 43.25 88 VAL B N 1
ATOM 2060 C CA . VAL B 1 109 ? 14.769 -32.936 -4.254 1.00 43.17 88 VAL B CA 1
ATOM 2061 C C . VAL B 1 109 ? 14.053 -33.606 -5.410 1.00 43.59 88 VAL B C 1
ATOM 2062 O O . VAL B 1 109 ? 13.882 -33.012 -6.485 1.00 43.93 88 VAL B O 1
ATOM 2066 N N . GLN B 1 110 ? 13.622 -34.841 -5.187 1.00 43.76 89 GLN B N 1
ATOM 2067 C CA . GLN B 1 110 ? 12.909 -35.578 -6.210 1.00 43.85 89 GLN B CA 1
ATOM 2068 C C . GLN B 1 110 ? 11.436 -35.264 -6.148 1.00 44.28 89 GLN B C 1
ATOM 2069 O O . GLN B 1 110 ? 10.742 -35.672 -5.222 1.00 44.35 89 GLN B O 1
ATOM 2075 N N . GLY B 1 111 ? 10.964 -34.537 -7.148 1.00 44.84 90 GLY B N 1
ATOM 2076 C CA . GLY B 1 111 ? 9.554 -34.197 -7.243 1.00 45.13 90 GLY B CA 1
ATOM 2077 C C . GLY B 1 111 ? 9.236 -33.434 -8.512 1.00 45.31 90 GLY B C 1
ATOM 2078 O O . GLY B 1 111 ? 10.036 -33.376 -9.451 1.00 45.08 90 GLY B O 1
ATOM 2079 N N . THR B 1 112 ? 8.063 -32.823 -8.524 1.00 45.26 91 THR B N 1
ATOM 2080 C CA . THR B 1 112 ? 7.538 -32.226 -9.727 1.00 45.15 91 THR B CA 1
ATOM 2081 C C . THR B 1 112 ? 6.884 -30.915 -9.345 1.00 45.09 91 THR B C 1
ATOM 2082 O O . THR B 1 112 ? 5.962 -30.898 -8.530 1.00 45.45 91 THR B O 1
ATOM 2086 N N . ALA B 1 113 ? 7.394 -29.829 -9.927 1.00 44.81 92 ALA B N 1
ATOM 2087 C CA . ALA B 1 113 ? 6.890 -28.466 -9.714 1.00 44.55 92 ALA B CA 1
ATOM 2088 C C . ALA B 1 113 ? 5.599 -28.228 -10.500 1.00 44.42 92 ALA B C 1
ATOM 2089 O O . ALA B 1 113 ? 5.474 -28.721 -11.624 1.00 44.75 92 ALA B O 1
ATOM 2091 N N . PRO B 1 114 ? 4.646 -27.455 -9.938 1.00 43.98 93 PRO B N 1
ATOM 2092 C CA . PRO B 1 114 ? 4.715 -26.682 -8.700 1.00 43.92 93 PRO B CA 1
ATOM 2093 C C . PRO B 1 114 ? 4.539 -27.483 -7.402 1.00 44.05 93 PRO B C 1
ATOM 2094 O O . PRO B 1 114 ? 5.073 -27.082 -6.364 1.00 44.14 93 PRO B O 1
ATOM 2098 N N . ALA B 1 115 ? 3.802 -28.591 -7.453 1.00 44.17 94 ALA B N 1
ATOM 2099 C CA . ALA B 1 115 ? 3.536 -29.416 -6.262 1.00 44.20 94 ALA B CA 1
ATOM 2100 C C . ALA B 1 115 ? 4.739 -29.574 -5.328 1.00 44.33 94 ALA B C 1
ATOM 2101 O O . ALA B 1 115 ? 4.606 -29.370 -4.107 1.00 44.53 94 ALA B O 1
ATOM 2103 N N . ALA B 1 116 ? 5.903 -29.914 -5.897 1.00 44.05 95 ALA B N 1
ATOM 2104 C CA . ALA B 1 116 ? 7.119 -30.189 -5.111 1.00 43.93 95 ALA B CA 1
ATOM 2105 C C . ALA B 1 116 ? 7.735 -28.979 -4.407 1.00 43.94 95 ALA B C 1
ATOM 2106 O O . ALA B 1 116 ? 8.674 -29.135 -3.642 1.00 44.02 95 ALA B O 1
ATOM 2108 N N . LEU B 1 117 ? 7.201 -27.787 -4.642 1.00 44.12 96 LEU B N 1
ATOM 2109 C CA . LEU B 1 117 ? 7.730 -26.582 -4.023 1.00 44.92 96 LEU B CA 1
ATOM 2110 C C . LEU B 1 117 ? 6.874 -26.078 -2.884 1.00 45.50 96 LEU B C 1
ATOM 2111 O O . LEU B 1 117 ? 7.071 -24.953 -2.425 1.00 45.73 96 LEU B O 1
ATOM 2116 N N . ALA B 1 118 ? 5.906 -26.883 -2.455 1.00 46.21 97 ALA B N 1
ATOM 2117 C CA . ALA B 1 118 ? 4.950 -26.476 -1.429 1.00 46.64 97 ALA B CA 1
ATOM 2118 C C . ALA B 1 118 ? 5.646 -26.303 -0.070 1.00 47.30 97 ALA B C 1
ATOM 2119 O O . ALA B 1 118 ? 5.562 -25.232 0.546 1.00 47.21 97 ALA B O 1
ATOM 2121 N N . ASP B 1 119 ? 6.350 -27.348 0.377 1.00 47.82 98 ASP B N 1
ATOM 2122 C CA . ASP B 1 119 ? 7.106 -27.297 1.632 1.00 48.53 98 ASP B CA 1
ATOM 2123 C C . ASP B 1 119 ? 8.617 -27.005 1.386 1.00 48.15 98 ASP B C 1
ATOM 2124 O O . ASP B 1 119 ? 9.481 -27.879 1.574 1.00 47.79 98 ASP B O 1
ATOM 2129 N N . LEU B 1 120 ? 8.911 -25.773 0.935 1.00 47.38 99 LEU B N 1
ATOM 2130 C CA . LEU B 1 120 ? 10.303 -25.296 0.748 1.00 46.05 99 LEU B CA 1
ATOM 2131 C C . LEU B 1 120 ? 10.440 -23.832 1.159 1.00 45.36 99 LEU B C 1
ATOM 2132 O O . LEU B 1 120 ? 9.535 -23.032 0.904 1.00 45.25 99 LEU B O 1
ATOM 2137 N N . PRO B 1 121 ? 11.576 -23.475 1.789 1.00 44.50 100 PRO B N 1
ATOM 2138 C CA . PRO B 1 121 ? 11.825 -22.092 2.182 1.00 44.07 100 PRO B CA 1
ATOM 2139 C C . PRO B 1 121 ? 11.875 -21.141 0.978 1.00 43.73 100 PRO B C 1
ATOM 2140 O O . PRO B 1 121 ? 12.374 -21.498 -0.088 1.00 43.54 100 PRO B O 1
ATOM 2144 N N . LEU B 1 122 ? 11.365 -19.934 1.165 1.00 43.44 101 LEU B N 1
ATOM 2145 C CA . LEU B 1 122 ? 11.291 -18.952 0.091 1.00 43.45 101 LEU B CA 1
ATOM 2146 C C . LEU B 1 122 ? 12.683 -18.533 -0.433 1.00 43.65 101 LEU B C 1
ATOM 2147 O O . LEU B 1 122 ? 13.625 -18.356 0.349 1.00 43.98 101 LEU B O 1
ATOM 2152 N N . PRO B 1 123 ? 12.829 -18.403 -1.769 1.00 43.48 102 PRO B N 1
ATOM 2153 C CA . PRO B 1 123 ? 14.170 -18.111 -2.268 1.00 42.71 102 PRO B CA 1
ATOM 2154 C C . PRO B 1 123 ? 14.349 -16.658 -2.667 1.00 41.85 102 PRO B C 1
ATOM 2155 O O . PRO B 1 123 ? 13.376 -15.898 -2.701 1.00 41.73 102 PRO B O 1
ATOM 2159 N N . GLU B 1 124 ? 15.600 -16.283 -2.936 1.00 40.93 103 GLU B N 1
ATOM 2160 C CA . GLU B 1 124 ? 15.916 -14.998 -3.530 1.00 39.80 103 GLU B CA 1
ATOM 2161 C C . GLU B 1 124 ? 15.892 -15.084 -5.056 1.00 38.50 103 GLU B C 1
ATOM 2162 O O . GLU B 1 124 ? 15.675 -14.076 -5.712 1.00 38.76 103 GLU B O 1
ATOM 2168 N N . ALA B 1 125 ? 16.110 -16.275 -5.619 1.00 36.64 104 ALA B N 1
ATOM 2169 C CA . ALA B 1 125 ? 16.133 -16.432 -7.073 1.00 35.33 104 ALA B CA 1
ATOM 2170 C C . ALA B 1 125 ? 15.571 -17.763 -7.542 1.00 34.88 104 ALA B C 1
ATOM 2171 O O . ALA B 1 125 ? 15.626 -18.769 -6.813 1.00 34.63 104 ALA B O 1
ATOM 2173 N N . VAL B 1 126 ? 15.025 -17.754 -8.764 1.00 33.96 105 VAL B N 1
ATOM 2174 C CA . VAL B 1 126 ? 14.384 -18.926 -9.359 1.00 33.45 105 VAL B CA 1
ATOM 2175 C C . VAL B 1 126 ? 14.874 -19.135 -10.779 1.00 33.45 105 VAL B C 1
ATOM 2176 O O . VAL B 1 126 ? 14.949 -18.193 -11.556 1.00 33.77 105 VAL B O 1
ATOM 2180 N N . PHE B 1 127 ? 15.246 -20.365 -11.108 1.00 33.61 106 PHE B N 1
ATOM 2181 C CA . PHE B 1 127 ? 15.657 -20.685 -12.466 1.00 33.50 106 PHE B CA 1
ATOM 2182 C C . PHE B 1 127 ? 14.742 -21.740 -13.015 1.00 34.76 106 PHE B C 1
ATOM 2183 O O . PHE B 1 127 ? 14.600 -22.838 -12.445 1.00 33.87 106 PHE B O 1
ATOM 2191 N N . ILE B 1 128 ? 14.097 -21.391 -14.124 1.00 36.37 107 ILE B N 1
ATOM 2192 C CA . ILE B 1 128 ? 13.228 -22.337 -14.803 1.00 37.71 107 ILE B CA 1
ATOM 2193 C C . ILE B 1 128 ? 13.983 -22.900 -15.996 1.00 38.88 107 ILE B C 1
ATOM 2194 O O . ILE B 1 128 ? 13.938 -22.365 -17.118 1.00 38.86 107 ILE B O 1
ATOM 2199 N N . GLY B 1 129 ? 14.707 -23.976 -15.706 1.00 40.28 108 GLY B N 1
ATOM 2200 C CA . GLY B 1 129 ? 15.369 -24.762 -16.719 1.00 42.42 108 GLY B CA 1
ATOM 2201 C C . GLY B 1 129 ? 14.294 -25.437 -17.514 1.00 43.88 108 GLY B C 1
ATOM 2202 O O . GLY B 1 129 ? 14.104 -25.107 -18.687 1.00 44.36 108 GLY B O 1
ATOM 2203 N N . GLY B 1 130 ? 13.577 -26.344 -16.844 1.00 44.92 109 GLY B N 1
ATOM 2204 C CA . GLY B 1 130 ? 12.489 -27.125 -17.441 1.00 46.70 109 GLY B CA 1
ATOM 2205 C C . GLY B 1 130 ? 11.202 -27.116 -16.619 1.00 47.67 109 GLY B C 1
ATOM 2206 O O . GLY B 1 130 ? 11.217 -26.700 -15.457 1.00 47.95 109 GLY B O 1
ATOM 2207 N N . GLY B 1 131 ? 10.095 -27.569 -17.231 1.00 48.33 110 GLY B N 1
ATOM 2208 C CA . GLY B 1 131 ? 8.756 -27.613 -16.597 1.00 48.75 110 GLY B CA 1
ATOM 2209 C C . GLY B 1 131 ? 7.929 -26.315 -16.608 1.00 49.02 110 GLY B C 1
ATOM 2210 O O . GLY B 1 131 ? 6.968 -26.182 -15.836 1.00 49.16 110 GLY B O 1
ATOM 2211 N N . GLY B 1 132 ? 8.278 -25.371 -17.488 1.00 48.58 111 GLY B N 1
ATOM 2212 C CA . GLY B 1 132 ? 7.709 -24.021 -17.447 1.00 47.90 111 GLY B CA 1
ATOM 2213 C C . GLY B 1 132 ? 6.359 -23.792 -18.117 1.00 47.57 111 GLY B C 1
ATOM 2214 O O . GLY B 1 132 ? 6.293 -23.314 -19.257 1.00 47.77 111 GLY B O 1
ATOM 2215 N N . SER B 1 133 ? 5.285 -24.086 -17.385 1.00 46.68 112 SER B N 1
ATOM 2216 C CA . SER B 1 133 ? 3.918 -23.869 -17.845 1.00 45.49 112 SER B CA 1
ATOM 2217 C C . SER B 1 133 ? 3.312 -22.676 -17.133 1.00 45.10 112 SER B C 1
ATOM 2218 O O . SER B 1 133 ? 3.915 -22.147 -16.212 1.00 44.76 112 SER B O 1
ATOM 2221 N N . GLN B 1 134 ? 2.101 -22.282 -17.542 1.00 44.94 113 GLN B N 1
ATOM 2222 C CA . GLN B 1 134 ? 1.320 -21.218 -16.881 1.00 44.30 113 GLN B CA 1
ATOM 2223 C C . GLN B 1 134 ? 0.956 -21.534 -15.449 1.00 44.16 113 GLN B C 1
ATOM 2224 O O . GLN B 1 134 ? 0.915 -20.633 -14.615 1.00 44.31 113 GLN B O 1
ATOM 2230 N N . ALA B 1 135 ? 0.655 -22.804 -15.175 1.00 43.59 114 ALA B N 1
ATOM 2231 C CA . ALA B 1 135 ? 0.337 -23.241 -13.829 1.00 43.20 114 ALA B CA 1
ATOM 2232 C C . ALA B 1 135 ? 1.511 -22.958 -12.906 1.00 43.26 114 ALA B C 1
ATOM 2233 O O . ALA B 1 135 ? 1.328 -22.429 -11.808 1.00 43.22 114 ALA B O 1
ATOM 2235 N N . LEU B 1 136 ? 2.717 -23.296 -13.365 1.00 43.07 115 LEU B N 1
ATOM 2236 C CA . LEU B 1 136 ? 3.931 -22.954 -12.643 1.00 42.56 115 LEU B CA 1
ATOM 2237 C C . LEU B 1 136 ? 3.977 -21.452 -12.361 1.00 42.76 115 LEU B C 1
ATOM 2238 O O . LEU B 1 136 ? 4.049 -21.043 -11.204 1.00 42.78 115 LEU B O 1
ATOM 2243 N N . TYR B 1 137 ? 3.887 -20.631 -13.405 1.00 42.96 116 TYR B N 1
ATOM 2244 C CA . TYR B 1 137 ? 3.962 -19.180 -13.230 1.00 43.34 116 TYR B CA 1
ATOM 2245 C C . TYR B 1 137 ? 2.817 -18.538 -12.440 1.00 43.78 116 TYR B C 1
ATOM 2246 O O . TYR B 1 137 ? 3.000 -17.437 -11.914 1.00 44.31 116 TYR B O 1
ATOM 2255 N N . ASP B 1 138 ? 1.650 -19.192 -12.363 1.00 44.01 117 ASP B N 1
ATOM 2256 C CA . ASP B 1 138 ? 0.544 -18.691 -11.521 1.00 44.10 117 ASP B CA 1
ATOM 2257 C C . ASP B 1 138 ? 0.881 -18.925 -10.061 1.00 44.40 117 ASP B C 1
ATOM 2258 O O . ASP B 1 138 ? 0.834 -17.983 -9.270 1.00 44.52 117 ASP B O 1
ATOM 2263 N N . ARG B 1 139 ? 1.214 -20.181 -9.727 1.00 44.35 118 ARG B N 1
ATOM 2264 C CA . ARG B 1 139 ? 1.741 -20.579 -8.415 1.00 44.47 118 ARG B CA 1
ATOM 2265 C C . ARG B 1 139 ? 2.930 -19.746 -7.961 1.00 44.43 118 ARG B C 1
ATOM 2266 O O . ARG B 1 139 ? 2.962 -19.317 -6.814 1.00 44.47 118 ARG B O 1
ATOM 2274 N N . LEU B 1 140 ? 3.911 -19.532 -8.843 1.00 44.45 119 LEU B N 1
ATOM 2275 C CA . LEU B 1 140 ? 5.087 -18.737 -8.474 1.00 44.42 119 LEU B CA 1
ATOM 2276 C C . LEU B 1 140 ? 4.694 -17.337 -8.038 1.00 44.41 119 LEU B C 1
ATOM 2277 O O . LEU B 1 140 ? 5.223 -16.827 -7.062 1.00 43.84 119 LEU B O 1
ATOM 2282 N N . TRP B 1 141 ? 3.759 -16.724 -8.749 1.00 44.95 120 TRP B N 1
ATOM 2283 C CA . TRP B 1 141 ? 3.346 -15.382 -8.391 1.00 46.27 120 TRP B CA 1
ATOM 2284 C C . TRP B 1 141 ? 2.552 -15.370 -7.068 1.00 46.58 120 TRP B C 1
ATOM 2285 O O . TRP B 1 141 ? 2.507 -14.375 -6.348 1.00 46.45 120 TRP B O 1
ATOM 2296 N N . GLU B 1 142 ? 1.996 -16.524 -6.744 1.00 47.07 121 GLU B N 1
ATOM 2297 C CA . GLU B 1 142 ? 1.167 -16.720 -5.577 1.00 47.86 121 GLU B CA 1
ATOM 2298 C C . GLU B 1 142 ? 2.032 -17.018 -4.346 1.00 47.44 121 GLU B C 1
ATOM 2299 O O . GLU B 1 142 ? 1.699 -16.602 -3.242 1.00 47.33 121 GLU B O 1
ATOM 2305 N N . TRP B 1 143 ? 3.151 -17.714 -4.560 1.00 47.22 122 TRP B N 1
ATOM 2306 C CA . TRP B 1 143 ? 4.014 -18.223 -3.492 1.00 46.78 122 TRP B CA 1
ATOM 2307 C C . TRP B 1 143 ? 5.255 -17.431 -3.145 1.00 46.62 122 TRP B C 1
ATOM 2308 O O . TRP B 1 143 ? 5.789 -17.605 -2.046 1.00 47.11 122 TRP B O 1
ATOM 2319 N N . LEU B 1 144 ? 5.719 -16.581 -4.067 1.00 46.05 123 LEU B N 1
ATOM 2320 C CA . LEU B 1 144 ? 7.027 -15.914 -3.957 1.00 44.97 123 LEU B CA 1
ATOM 2321 C C . LEU B 1 144 ? 6.950 -14.472 -3.495 1.00 44.82 123 LEU B C 1
ATOM 2322 O O . LEU B 1 144 ? 6.115 -13.705 -3.968 1.00 45.25 123 LEU B O 1
ATOM 2327 N N . ALA B 1 145 ? 7.865 -14.101 -2.605 1.00 44.58 124 ALA B N 1
ATOM 2328 C CA . ALA B 1 145 ? 7.996 -12.731 -2.131 1.00 44.16 124 ALA B CA 1
ATOM 2329 C C . ALA B 1 145 ? 8.284 -11.804 -3.308 1.00 43.95 124 ALA B C 1
ATOM 2330 O O . ALA B 1 145 ? 9.164 -12.105 -4.106 1.00 44.36 124 ALA B O 1
ATOM 2332 N N . PRO B 1 146 ? 7.538 -10.685 -3.434 1.00 43.55 125 PRO B N 1
ATOM 2333 C CA . PRO B 1 146 ? 7.825 -9.685 -4.478 1.00 43.15 125 PRO B CA 1
ATOM 2334 C C . PRO B 1 146 ? 9.311 -9.344 -4.568 1.00 42.57 125 PRO B C 1
ATOM 2335 O O . PRO B 1 146 ? 10.001 -9.296 -3.551 1.00 42.24 125 PRO B O 1
ATOM 2339 N N . GLY B 1 147 ? 9.798 -9.132 -5.789 1.00 42.14 126 GLY B N 1
ATOM 2340 C CA . GLY B 1 147 ? 11.217 -8.856 -6.011 1.00 41.08 126 GLY B CA 1
ATOM 2341 C C . GLY B 1 147 ? 12.156 -10.064 -6.014 1.00 40.16 126 GLY B C 1
ATOM 2342 O O . GLY B 1 147 ? 13.370 -9.877 -6.114 1.00 40.38 126 GLY B O 1
ATOM 2343 N N . THR B 1 148 ? 11.607 -11.282 -5.886 1.00 38.80 127 THR B N 1
ATOM 2344 C CA . THR B 1 148 ? 12.355 -12.532 -6.085 1.00 37.44 127 THR B CA 1
ATOM 2345 C C . THR B 1 148 ? 12.732 -12.598 -7.545 1.00 36.31 127 THR B C 1
ATOM 2346 O O . THR B 1 148 ? 11.866 -12.397 -8.397 1.00 36.42 127 THR B O 1
ATOM 2350 N N . ARG B 1 149 ? 14.005 -12.863 -7.844 1.00 34.92 128 ARG B N 1
ATOM 2351 C CA . ARG B 1 149 ? 14.456 -12.844 -9.246 1.00 33.80 128 ARG B CA 1
ATOM 2352 C C . ARG B 1 149 ? 14.066 -14.122 -9.983 1.00 33.03 128 ARG B C 1
ATOM 2353 O O . ARG B 1 149 ? 14.174 -15.216 -9.426 1.00 32.69 128 ARG B O 1
ATOM 2361 N N . ILE B 1 150 ? 13.573 -13.967 -11.213 1.00 32.22 129 ILE B N 1
ATOM 2362 C CA . ILE B 1 150 ? 13.291 -15.111 -12.097 1.00 31.90 129 ILE B CA 1
ATOM 2363 C C . ILE B 1 150 ? 14.177 -15.107 -13.335 1.00 31.20 129 ILE B C 1
ATOM 2364 O O . ILE B 1 150 ? 14.348 -14.067 -13.982 1.00 31.28 129 ILE B O 1
ATOM 2369 N N . VAL B 1 151 ? 14.725 -16.267 -13.677 1.00 30.36 130 VAL B N 1
ATOM 2370 C CA . VAL B 1 151 ? 15.411 -16.435 -14.960 1.00 29.90 130 VAL B CA 1
ATOM 2371 C C . VAL B 1 151 ? 14.892 -17.710 -15.648 1.00 29.98 130 VAL B C 1
ATOM 2372 O O . VAL B 1 151 ? 14.796 -18.768 -15.010 1.00 29.70 130 VAL B O 1
ATOM 2376 N N . ALA B 1 152 ? 14.516 -17.597 -16.925 1.00 29.88 131 ALA B N 1
ATOM 2377 C CA . ALA B 1 152 ? 13.974 -18.749 -17.664 1.00 30.73 131 ALA B CA 1
ATOM 2378 C C . ALA B 1 152 ? 14.543 -18.878 -19.072 1.00 31.41 131 ALA B C 1
ATOM 2379 O O . ALA B 1 152 ? 14.740 -17.867 -19.759 1.00 31.79 131 ALA B O 1
ATOM 2381 N N . ASN B 1 153 ? 14.817 -20.119 -19.477 1.00 31.59 132 ASN B N 1
ATOM 2382 C CA . ASN B 1 153 ? 15.265 -20.442 -20.829 1.00 32.09 132 ASN B CA 1
ATOM 2383 C C . ASN B 1 153 ? 14.169 -21.224 -21.550 1.00 32.68 132 ASN B C 1
ATOM 2384 O O . ASN B 1 153 ? 13.570 -22.150 -20.994 1.00 32.25 132 ASN B O 1
ATOM 2389 N N . ALA B 1 154 ? 13.921 -20.871 -22.802 1.00 33.46 133 ALA B N 1
ATOM 2390 C CA . ALA B 1 154 ? 12.903 -21.560 -23.560 1.00 34.10 133 ALA B CA 1
ATOM 2391 C C . ALA B 1 154 ? 13.470 -22.000 -24.888 1.00 34.66 133 ALA B C 1
ATOM 2392 O O . ALA B 1 154 ? 14.133 -21.210 -25.571 1.00 34.84 133 ALA B O 1
ATOM 2394 N N . VAL B 1 155 ? 13.201 -23.260 -25.253 1.00 35.45 134 VAL B N 1
ATOM 2395 C CA . VAL B 1 155 ? 13.630 -23.818 -26.552 1.00 35.79 134 VAL B CA 1
ATOM 2396 C C . VAL B 1 155 ? 12.474 -24.188 -27.498 1.00 35.20 134 VAL B C 1
ATOM 2397 O O . VAL B 1 155 ? 12.665 -24.269 -28.717 1.00 35.76 134 VAL B O 1
ATOM 2401 N N . THR B 1 156 ? 11.279 -24.390 -26.958 1.00 34.81 135 THR B N 1
ATOM 2402 C CA . THR B 1 156 ? 10.097 -24.634 -27.815 1.00 34.24 135 THR B CA 1
ATOM 2403 C C . THR B 1 156 ? 9.394 -23.327 -28.178 1.00 34.58 135 THR B C 1
ATOM 2404 O O . THR B 1 156 ? 9.624 -22.306 -27.535 1.00 35.25 135 THR B O 1
ATOM 2408 N N . LEU B 1 157 ? 8.544 -23.350 -29.202 1.00 34.40 136 LEU B N 1
ATOM 2409 C CA . LEU B 1 157 ? 7.827 -22.138 -29.620 1.00 33.98 136 LEU B CA 1
ATOM 2410 C C . LEU B 1 157 ? 6.775 -21.733 -28.601 1.00 33.83 136 LEU B C 1
ATOM 2411 O O . LEU B 1 157 ? 6.517 -20.548 -28.417 1.00 33.36 136 LEU B O 1
ATOM 2416 N N . GLU B 1 158 ? 6.190 -22.725 -27.929 1.00 34.16 137 GLU B N 1
ATOM 2417 C CA . GLU B 1 158 ? 5.194 -22.492 -26.871 1.00 34.49 137 GLU B CA 1
ATOM 2418 C C . GLU B 1 158 ? 5.805 -21.854 -25.627 1.00 35.02 137 GLU B C 1
ATOM 2419 O O . GLU B 1 158 ? 5.279 -20.854 -25.123 1.00 34.49 137 GLU B O 1
ATOM 2425 N N . SER B 1 159 ? 6.937 -22.400 -25.168 1.00 35.75 138 SER B N 1
ATOM 2426 C CA . SER B 1 159 ? 7.730 -21.800 -24.094 1.00 36.81 138 SER B CA 1
ATOM 2427 C C . SER B 1 159 ? 8.166 -20.383 -24.437 1.00 37.16 138 SER B C 1
ATOM 2428 O O . SER B 1 159 ? 8.227 -19.526 -23.573 1.00 37.01 138 SER B O 1
ATOM 2431 N N . GLU B 1 160 ? 8.457 -20.146 -25.710 1.00 37.96 139 GLU B N 1
ATOM 2432 C CA . GLU B 1 160 ? 8.870 -18.838 -26.177 1.00 39.30 139 GLU B CA 1
ATOM 2433 C C . GLU B 1 160 ? 7.761 -17.796 -26.130 1.00 39.76 139 GLU B C 1
ATOM 2434 O O . GLU B 1 160 ? 7.999 -16.657 -25.739 1.00 40.36 139 GLU B O 1
ATOM 2440 N N . THR B 1 161 ? 6.542 -18.154 -26.514 1.00 40.32 140 THR B N 1
ATOM 2441 C CA . THR B 1 161 ? 5.464 -17.163 -26.437 1.00 40.79 140 THR B CA 1
ATOM 2442 C C . THR B 1 161 ? 5.148 -16.863 -24.955 1.00 40.12 140 THR B C 1
ATOM 2443 O O . THR B 1 161 ? 4.910 -15.719 -24.572 1.00 40.38 140 THR B O 1
ATOM 2447 N N . LEU B 1 162 ? 5.190 -17.895 -24.127 1.00 39.33 141 LEU B N 1
ATOM 2448 C CA . LEU B 1 162 ? 5.078 -17.732 -22.681 1.00 38.94 141 LEU B CA 1
ATOM 2449 C C . LEU B 1 162 ? 6.081 -16.722 -22.110 1.00 38.62 141 LEU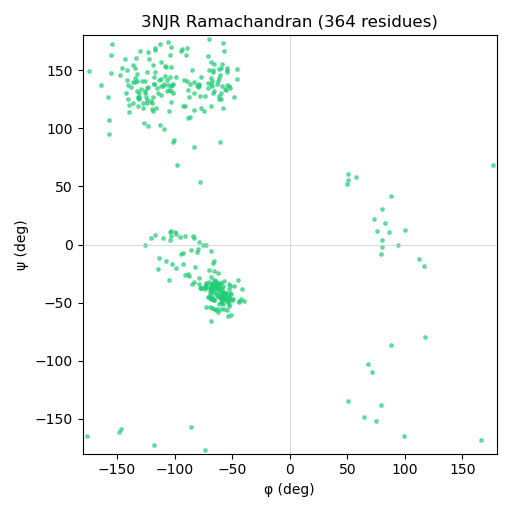 B C 1
ATOM 2450 O O . LEU B 1 162 ? 5.687 -15.801 -21.383 1.00 38.63 141 LEU B O 1
ATOM 2455 N N . LEU B 1 163 ? 7.364 -16.881 -22.440 1.00 37.96 142 LEU B N 1
ATOM 2456 C CA . LEU B 1 163 ? 8.380 -15.929 -21.977 1.00 37.39 142 LEU B CA 1
ATOM 2457 C C . LEU B 1 163 ? 8.129 -14.556 -22.567 1.00 37.93 142 LEU B C 1
ATOM 2458 O O . LEU B 1 163 ? 8.378 -13.549 -21.916 1.00 38.77 142 LEU B O 1
ATOM 2463 N N . THR B 1 164 ? 7.618 -14.511 -23.791 1.00 38.56 143 THR B N 1
ATOM 2464 C CA . THR B 1 164 ? 7.266 -13.242 -24.443 1.00 39.12 143 THR B CA 1
ATOM 2465 C C . THR B 1 164 ? 6.088 -12.517 -23.753 1.00 38.88 143 THR B C 1
ATOM 2466 O O . THR B 1 164 ? 6.105 -11.291 -23.621 1.00 38.61 143 THR B O 1
ATOM 2470 N N . GLN B 1 165 ? 5.087 -13.279 -23.315 1.00 38.98 144 GLN B N 1
ATOM 2471 C CA . GLN B 1 165 ? 3.940 -12.721 -22.588 1.00 39.81 144 GLN B CA 1
ATOM 2472 C C . GLN B 1 165 ? 4.338 -12.224 -21.206 1.00 39.40 144 GLN B C 1
ATOM 2473 O O . GLN B 1 165 ? 3.960 -11.118 -20.820 1.00 39.77 144 GLN B O 1
ATOM 2479 N N . LEU B 1 166 ? 5.113 -13.039 -20.486 1.00 38.70 145 LEU B N 1
ATOM 2480 C CA . LEU B 1 166 ? 5.717 -12.650 -19.217 1.00 38.03 145 LEU B CA 1
ATOM 2481 C C . LEU B 1 166 ? 6.503 -11.359 -19.297 1.00 37.86 145 LEU B C 1
ATOM 2482 O O . LEU B 1 166 ? 6.544 -10.607 -18.332 1.00 38.41 145 LEU B O 1
ATOM 2487 N N . HIS B 1 167 ? 7.134 -11.116 -20.439 1.00 37.46 146 HIS B N 1
ATOM 2488 C CA . HIS B 1 167 ? 7.944 -9.925 -20.648 1.00 37.12 146 HIS B CA 1
ATOM 2489 C C . HIS B 1 167 ? 7.046 -8.719 -20.936 1.00 38.23 146 HIS B C 1
ATOM 2490 O O . HIS B 1 167 ? 7.371 -7.581 -20.558 1.00 37.96 146 HIS B O 1
ATOM 2497 N N . ALA B 1 168 ? 5.925 -8.979 -21.619 1.00 39.96 147 ALA B N 1
ATOM 2498 C CA . ALA B 1 168 ? 4.863 -7.978 -21.845 1.00 41.48 147 ALA B CA 1
ATOM 2499 C C . ALA B 1 168 ? 4.246 -7.546 -20.508 1.00 42.63 147 ALA B C 1
ATOM 2500 O O . ALA B 1 168 ? 4.231 -6.358 -20.182 1.00 43.27 147 ALA B O 1
ATOM 2502 N N . ARG B 1 169 ? 3.764 -8.524 -19.741 1.00 43.53 148 ARG B N 1
ATOM 2503 C CA . ARG B 1 169 ? 3.191 -8.307 -18.415 1.00 44.65 148 ARG B CA 1
ATOM 2504 C C . ARG B 1 169 ? 4.177 -7.605 -17.435 1.00 44.39 148 ARG B C 1
ATOM 2505 O O . ARG B 1 169 ? 3.862 -6.535 -16.920 1.00 45.01 148 ARG B O 1
ATOM 2513 N N . HIS B 1 170 ? 5.374 -8.162 -17.224 1.00 43.71 149 HIS B N 1
ATOM 2514 C CA . HIS B 1 170 ? 6.246 -7.740 -16.106 1.00 42.63 149 HIS B CA 1
ATOM 2515 C C . HIS B 1 170 ? 7.597 -7.119 -16.420 1.00 41.81 149 HIS B C 1
ATOM 2516 O O . HIS B 1 170 ? 8.397 -6.915 -15.502 1.00 42.06 149 HIS B O 1
ATOM 2523 N N . GLY B 1 171 ? 7.861 -6.824 -17.690 1.00 40.78 150 GLY B N 1
ATOM 2524 C CA . GLY B 1 171 ? 9.147 -6.270 -18.123 1.00 38.88 150 GLY B CA 1
ATOM 2525 C C . GLY B 1 171 ? 10.332 -7.205 -17.917 1.00 37.84 150 GLY B C 1
ATOM 2526 O O . GLY B 1 171 ? 10.208 -8.430 -17.976 1.00 37.51 150 GLY B O 1
ATOM 2527 N N . GLY B 1 172 ? 11.490 -6.606 -17.667 1.00 36.83 151 GLY B N 1
ATOM 2528 C CA . GLY B 1 172 ? 12.719 -7.344 -17.505 1.00 35.39 151 GLY B CA 1
ATOM 2529 C C . GLY B 1 172 ? 13.507 -7.302 -18.786 1.00 34.77 151 GLY B C 1
ATOM 2530 O O . GLY B 1 172 ? 13.240 -6.487 -19.682 1.00 34.60 151 GLY B O 1
ATOM 2531 N N . GLN B 1 173 ? 14.487 -8.187 -18.873 1.00 33.72 152 GLN B N 1
ATOM 2532 C CA . GLN B 1 173 ? 15.252 -8.344 -20.085 1.00 33.08 152 GLN B CA 1
ATOM 2533 C C . GLN B 1 173 ? 14.841 -9.636 -20.772 1.00 32.29 152 GLN B C 1
ATOM 2534 O O . GLN B 1 173 ? 14.705 -10.686 -20.124 1.00 32.55 152 GLN B O 1
ATOM 2540 N N . LEU B 1 174 ? 14.587 -9.540 -22.074 1.00 31.07 153 LEU B N 1
ATOM 2541 C CA . LEU B 1 174 ? 14.305 -10.716 -22.906 1.00 30.18 153 LEU B CA 1
ATOM 2542 C C . LEU B 1 174 ? 15.371 -10.825 -24.010 1.00 30.18 153 LEU B C 1
ATOM 2543 O O . LEU B 1 174 ? 15.461 -9.952 -24.883 1.00 30.25 153 LEU B O 1
ATOM 2548 N N . LEU B 1 175 ? 16.177 -11.887 -23.964 1.00 29.53 154 LEU B N 1
ATOM 2549 C CA . LEU B 1 175 ? 17.220 -12.083 -24.959 1.00 28.98 154 LEU B CA 1
ATOM 2550 C C . LEU B 1 175 ? 16.919 -13.267 -25.852 1.00 28.93 154 LEU B C 1
ATOM 2551 O O . LEU B 1 175 ? 16.380 -14.279 -25.382 1.00 28.94 154 LEU B O 1
ATOM 2556 N N . ARG B 1 176 ? 17.261 -13.116 -27.136 1.00 28.65 155 ARG B N 1
ATOM 2557 C CA . ARG B 1 176 ? 17.321 -14.212 -28.115 1.00 29.03 155 ARG B CA 1
ATOM 2558 C C . ARG B 1 176 ? 18.795 -14.590 -28.330 1.00 29.10 155 ARG B C 1
ATOM 2559 O O . ARG B 1 176 ? 19.633 -13.745 -28.693 1.00 28.79 155 ARG B O 1
ATOM 2567 N N . ILE B 1 177 ? 19.104 -15.860 -28.084 1.00 29.43 156 ILE B N 1
ATOM 2568 C CA . ILE B 1 177 ? 20.478 -16.332 -28.041 1.00 29.70 156 ILE B CA 1
ATOM 2569 C C . ILE B 1 177 ? 20.686 -17.411 -29.076 1.00 30.36 156 ILE B C 1
ATOM 2570 O O . ILE B 1 177 ? 19.969 -18.409 -29.076 1.00 30.20 156 ILE B O 1
ATOM 2575 N N . ASP B 1 178 ? 21.661 -17.194 -29.957 1.00 31.28 157 ASP B N 1
ATOM 2576 C CA . ASP B 1 178 ? 22.110 -18.222 -30.893 1.00 32.73 157 ASP B CA 1
ATOM 2577 C C . ASP B 1 178 ? 23.611 -18.421 -30.703 1.00 32.35 157 ASP B C 1
ATOM 2578 O O . ASP B 1 178 ? 24.390 -17.457 -30.763 1.00 32.59 157 ASP B O 1
ATOM 2583 N N . ILE B 1 179 ? 24.012 -19.662 -30.438 1.00 31.70 158 ILE B N 1
ATOM 2584 C CA . ILE B 1 179 ? 25.424 -20.014 -30.378 1.00 31.26 158 ILE B CA 1
ATOM 2585 C C . ILE B 1 179 ? 25.660 -21.274 -31.213 1.00 31.73 158 ILE B C 1
ATOM 2586 O O . ILE B 1 179 ? 24.962 -22.273 -31.049 1.00 31.92 158 ILE B O 1
ATOM 2591 N N . ALA B 1 180 ? 26.609 -21.207 -32.148 1.00 32.12 159 ALA B N 1
ATOM 2592 C CA . ALA B 1 180 ? 27.094 -22.424 -32.819 1.00 32.41 159 ALA B CA 1
ATOM 2593 C C . ALA B 1 180 ? 28.603 -22.620 -32.654 1.00 32.33 159 ALA B C 1
ATOM 2594 O O . ALA B 1 180 ? 29.327 -21.679 -32.348 1.00 31.85 159 ALA B O 1
ATOM 2596 N N . GLN B 1 181 ? 29.033 -23.861 -32.851 1.00 32.95 160 GLN B N 1
ATOM 2597 C CA . GLN B 1 181 ? 30.429 -24.284 -32.818 1.00 33.96 160 GLN B CA 1
ATOM 2598 C C . GLN B 1 181 ? 30.943 -24.603 -34.223 1.00 34.24 160 GLN B C 1
ATOM 2599 O O . GLN B 1 181 ? 30.171 -25.005 -35.088 1.00 34.36 160 GLN B O 1
ATOM 2605 N N . ALA B 1 182 ? 32.244 -24.454 -34.441 1.00 34.83 161 ALA B N 1
ATOM 2606 C CA . ALA B 1 182 ? 32.875 -24.924 -35.669 1.00 35.40 161 ALA B CA 1
ATOM 2607 C C . ALA B 1 182 ? 33.170 -26.401 -35.490 1.00 35.90 161 ALA B C 1
ATOM 2608 O O . ALA B 1 182 ? 33.593 -26.806 -34.423 1.00 35.96 161 ALA B O 1
ATOM 2610 N N . GLU B 1 183 ? 32.951 -27.199 -36.532 1.00 36.71 162 GLU B N 1
ATOM 2611 C CA . GLU B 1 183 ? 33.127 -28.643 -36.452 1.00 37.53 162 GLU B CA 1
ATOM 2612 C C . GLU B 1 183 ? 33.416 -29.282 -37.817 1.00 38.29 162 GLU B C 1
ATOM 2613 O O . GLU B 1 183 ? 33.168 -28.645 -38.851 1.00 37.93 162 GLU B O 1
ATOM 2619 N N . PRO B 1 184 ? 33.944 -30.541 -37.822 1.00 39.09 163 PRO B N 1
ATOM 2620 C CA . PRO B 1 184 ? 34.349 -31.285 -39.037 1.00 39.55 163 PRO B CA 1
ATOM 2621 C C . PRO B 1 184 ? 33.207 -31.560 -40.032 1.00 40.33 163 PRO B C 1
ATOM 2622 O O . PRO B 1 184 ? 32.052 -31.690 -39.619 1.00 40.62 163 PRO B O 1
ATOM 2626 N N . LEU B 1 185 ? 33.549 -31.655 -41.326 1.00 41.45 164 LEU B N 1
ATOM 2627 C CA . LEU B 1 185 ? 32.571 -31.684 -42.437 1.00 42.21 164 LEU B CA 1
ATOM 2628 C C . LEU B 1 185 ? 33.161 -31.707 -43.882 1.00 42.73 164 LEU B C 1
ATOM 2629 O O . LEU B 1 185 ? 33.059 -30.688 -44.582 1.00 43.40 164 LEU B O 1
ATOM 2634 N N . GLY B 1 186 ? 33.818 -32.778 -44.347 1.00 42.53 165 GLY B N 1
ATOM 2635 C CA . GLY B 1 186 ? 34.498 -33.785 -43.551 1.00 42.43 165 GLY B CA 1
ATOM 2636 C C . GLY B 1 186 ? 35.986 -33.489 -43.707 1.00 42.72 165 GLY B C 1
ATOM 2637 O O . GLY B 1 186 ? 36.777 -33.758 -42.802 1.00 43.59 165 GLY B O 1
ATOM 2638 N N . ARG B 1 187 ? 36.382 -32.944 -44.859 1.00 42.15 166 ARG B N 1
ATOM 2639 C CA . ARG B 1 187 ? 37.730 -32.375 -45.034 1.00 41.54 166 ARG B CA 1
ATOM 2640 C C . ARG B 1 187 ? 37.690 -30.876 -44.726 1.00 40.81 166 ARG B C 1
ATOM 2641 O O . ARG B 1 187 ? 38.726 -30.202 -44.678 1.00 40.93 166 ARG B O 1
ATOM 2649 N N . MET B 1 188 ? 36.480 -30.364 -44.525 1.00 39.72 167 MET B N 1
ATOM 2650 C CA . MET B 1 188 ? 36.270 -28.965 -44.205 1.00 38.79 167 MET B CA 1
ATOM 2651 C C . MET B 1 188 ? 35.625 -28.822 -42.844 1.00 36.98 167 MET B C 1
ATOM 2652 O O . MET B 1 188 ? 35.450 -29.795 -42.116 1.00 36.26 167 MET B O 1
ATOM 2657 N N . ARG B 1 189 ? 35.249 -27.594 -42.527 1.00 35.14 168 ARG B N 1
ATOM 2658 C CA . ARG B 1 189 ? 34.543 -27.301 -41.288 1.00 33.98 168 ARG B CA 1
ATOM 2659 C C . ARG B 1 189 ? 33.162 -26.727 -41.577 1.00 32.64 168 ARG B C 1
ATOM 2660 O O . ARG B 1 189 ? 32.979 -25.998 -42.538 1.00 31.60 168 ARG B O 1
ATOM 2668 N N . GLY B 1 190 ? 32.191 -27.073 -40.740 1.00 31.96 169 GLY B N 1
ATOM 2669 C CA . GLY B 1 190 ? 30.890 -26.401 -40.773 1.00 31.54 169 GLY B CA 1
ATOM 2670 C C . GLY B 1 190 ? 30.479 -25.779 -39.451 1.00 31.02 169 GLY B C 1
ATOM 2671 O O . GLY B 1 190 ? 31.061 -26.058 -38.411 1.00 31.25 169 GLY B O 1
ATOM 2672 N N . TRP B 1 191 ? 29.479 -24.916 -39.476 1.00 31.11 170 TRP B N 1
ATOM 2673 C CA . TRP B 1 191 ? 28.826 -24.528 -38.232 1.00 31.00 170 TRP B CA 1
ATOM 2674 C C . TRP B 1 191 ? 27.870 -25.639 -37.781 1.00 31.37 170 TRP B C 1
ATOM 2675 O O . TRP B 1 191 ? 27.016 -26.094 -38.559 1.00 31.71 170 TRP B O 1
ATOM 2686 N N . SER B 1 192 ? 28.012 -26.080 -36.530 1.00 31.81 171 SER B N 1
ATOM 2687 C CA . SER B 1 192 ? 27.079 -27.049 -35.935 1.00 32.08 171 SER B CA 1
ATOM 2688 C C . SER B 1 192 ? 25.633 -26.551 -36.027 1.00 32.41 171 SER B C 1
ATOM 2689 O O . SER B 1 192 ? 25.359 -25.379 -35.816 1.00 31.91 171 SER B O 1
ATOM 2692 N N . ALA B 1 193 ? 24.720 -27.447 -36.377 1.00 33.47 172 ALA B N 1
ATOM 2693 C CA . ALA B 1 193 ? 23.301 -27.106 -36.498 1.00 34.36 172 ALA B CA 1
ATOM 2694 C C . ALA B 1 193 ? 22.753 -26.548 -35.173 1.00 35.01 172 ALA B C 1
ATOM 2695 O O . ALA B 1 193 ? 22.757 -27.250 -34.168 1.00 35.22 172 ALA B O 1
ATOM 2697 N N . SER B 1 194 ? 22.293 -25.296 -35.170 1.00 35.63 173 SER B N 1
ATOM 2698 C CA . SER B 1 194 ? 21.930 -24.616 -33.910 1.00 36.43 173 SER B CA 1
ATOM 2699 C C . SER B 1 194 ? 20.453 -24.218 -33.784 1.00 36.31 173 SER B C 1
ATOM 2700 O O . SER B 1 194 ? 19.808 -23.919 -34.792 1.00 36.48 173 SER B O 1
ATOM 2703 N N . ARG B 1 195 ? 19.926 -24.221 -32.551 1.00 36.34 174 ARG B N 1
ATOM 2704 C CA . ARG B 1 195 ? 18.573 -23.673 -32.261 1.00 36.42 174 ARG B CA 1
ATOM 2705 C C . ARG B 1 195 ? 18.709 -22.399 -31.455 1.00 35.57 174 ARG B C 1
ATOM 2706 O O . ARG B 1 195 ? 19.499 -22.341 -30.514 1.00 36.04 174 ARG B O 1
ATOM 2714 N N . PRO B 1 196 ? 17.937 -21.362 -31.794 1.00 35.05 175 PRO B N 1
ATOM 2715 C CA . PRO B 1 196 ? 18.007 -20.211 -30.880 1.00 34.12 175 PRO B CA 1
ATOM 2716 C C . PRO B 1 196 ? 17.313 -20.561 -29.560 1.00 33.18 175 PRO B C 1
ATOM 2717 O O . PRO B 1 196 ? 16.559 -21.528 -29.487 1.00 33.25 175 PRO B O 1
ATOM 2721 N N . GLN B 1 197 ? 17.603 -19.797 -28.522 1.00 32.18 176 GLN B N 1
ATOM 2722 C CA . GLN B 1 197 ? 16.902 -19.912 -27.270 1.00 30.99 176 GLN B CA 1
ATOM 2723 C C . GLN B 1 197 ? 16.536 -18.521 -26.831 1.00 30.43 176 GLN B C 1
ATOM 2724 O O . GLN B 1 197 ? 17.315 -17.577 -27.023 1.00 30.01 176 GLN B O 1
ATOM 2730 N N . LEU B 1 198 ? 15.331 -18.403 -26.269 1.00 29.57 177 LEU B N 1
ATOM 2731 C CA . LEU B 1 198 ? 14.914 -17.215 -25.550 1.00 28.24 177 LEU B CA 1
ATOM 2732 C C . LEU B 1 198 ? 15.232 -17.375 -24.075 1.00 27.74 177 LEU B C 1
ATOM 2733 O O . LEU B 1 198 ? 15.105 -18.473 -23.507 1.00 27.33 177 LEU B O 1
ATOM 2738 N N . GLN B 1 199 ? 15.666 -16.270 -23.473 1.00 27.19 178 GLN B N 1
ATOM 2739 C CA . GLN B 1 199 ? 15.881 -16.183 -22.041 1.00 26.26 178 GLN B CA 1
ATOM 2740 C C . GLN B 1 199 ? 15.238 -14.929 -21.480 1.00 26.58 178 GLN B C 1
ATOM 2741 O O . GLN B 1 199 ? 15.487 -13.810 -21.949 1.00 26.18 178 GLN B O 1
ATOM 2747 N N . TRP B 1 200 ? 14.412 -15.128 -20.462 1.00 27.08 179 TRP B N 1
ATOM 2748 C CA . TRP B 1 200 ? 13.791 -14.019 -19.760 1.00 28.01 179 TRP B CA 1
ATOM 2749 C C . TRP B 1 200 ? 14.452 -13.808 -18.413 1.00 28.43 179 TRP B C 1
ATOM 2750 O O . TRP 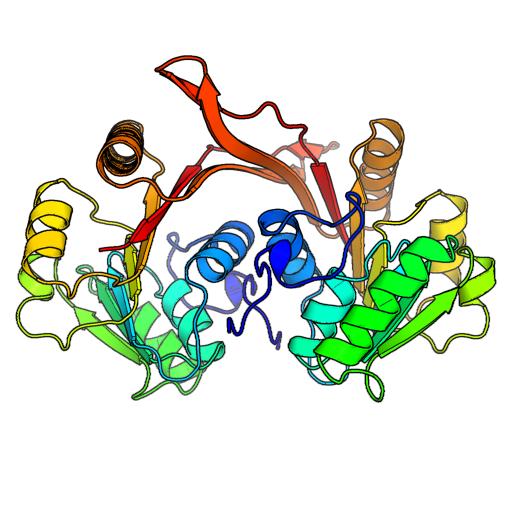B 1 200 ? 14.666 -14.767 -17.659 1.00 28.70 179 TRP B O 1
ATOM 2761 N N . SER B 1 201 ? 14.772 -12.557 -18.115 1.00 29.18 180 SER B N 1
ATOM 2762 C CA . SER B 1 201 ? 15.379 -12.215 -16.842 1.00 29.91 180 SER B CA 1
ATOM 2763 C C . SER B 1 201 ? 14.585 -11.124 -16.177 1.00 30.86 180 SER B C 1
ATOM 2764 O O . SER B 1 201 ? 14.661 -9.958 -16.568 1.00 31.53 180 SER B O 1
ATOM 2767 N N . GLY B 1 202 ? 13.819 -11.486 -15.167 1.00 32.00 181 GLY B N 1
ATOM 2768 C CA . GLY B 1 202 ? 12.954 -10.502 -14.511 1.00 34.19 181 GLY B CA 1
ATOM 2769 C C . GLY B 1 202 ? 12.748 -10.716 -13.028 1.00 35.38 181 GLY B C 1
ATOM 2770 O O . GLY B 1 202 ? 13.535 -11.402 -12.376 1.00 35.09 181 GLY B O 1
ATOM 2771 N N . GLN B 1 203 ? 11.668 -10.139 -12.508 1.00 37.52 182 GLN B N 1
ATOM 2772 C CA . GLN B 1 203 ? 11.313 -10.266 -11.078 1.00 39.91 182 GLN B CA 1
ATOM 2773 C C . GLN B 1 203 ? 9.834 -10.590 -10.744 1.00 40.73 182 GLN B C 1
ATOM 2774 O O . GLN B 1 203 ? 8.925 -10.281 -11.533 1.00 40.84 182 GLN B O 1
ATOM 2780 N N . ARG B 1 204 ? 9.641 -11.250 -9.592 1.00 42.02 183 ARG B N 1
ATOM 2781 C CA . ARG B 1 204 ? 8.417 -11.184 -8.741 1.00 43.58 183 ARG B CA 1
ATOM 2782 C C . ARG B 1 204 ? 7.671 -12.510 -8.507 1.00 43.91 183 ARG B C 1
ATOM 2783 O O . ARG B 1 204 ? 6.862 -12.635 -7.568 1.00 44.24 183 ARG B O 1
#

Solvent-accessible surface area: 16410 Å² total; per-residue (Å²): 111,7,70,1,7,6,13,80,55,102,30,10,34,69,67,63,114,25,35,137,16,24,16,0,3,4,0,0,18,23,0,16,0,88,169,29,28,9,0,1,2,6,25,11,7,4,0,5,4,0,0,1,0,3,61,16,4,0,98,2,7,0,2,10,68,112,64,70,40,19,92,20,0,77,96,1,5,107,99,50,55,8,79,118,82,4,123,28,29,108,18,82,17,44,85,16,2,78,130,15,74,88,5,77,0,0,6,4,44,17,72,23,54,65,50,2,6,47,88,1,78,118,85,11,45,108,34,6,43,2,0,1,26,2,79,67,142,138,30,27,70,20,4,42,88,1,22,66,121,59,28,54,68,3,6,54,0,26,30,1,78,20,89,112,122,78,245,140,100,18,101,27,112,49,174,63,44,15,2,1,21,13,83,135,126,9,62,2,7,10,13,86,55,101,32,12,31,67,48,78,104,12,35,112,15,27,23,0,2,3,0,0,16,20,0,15,0,82,175,39,24,8,0,1,2,4,19,16,17,3,0,3,4,0,0,0,0,0,49,15,6,0,106,1,5,0,3,9,66,121,56,67,41,28,106,22,0,74,117,2,2,85,99,43,62,2,80,118,90,4,112,32,28,111,18,81,22,31,82,22,3,74,132,18,76,100,6,79,0,0,6,4,32,32,62,29,54,80,57,0,5,83,107,1,99,121,75,10,48,116,34,6,44,5,1,1,24,3,79,68,135,133,34,31,79,22,5,44,110,2,21,64,129,46,30,52,63,5,7,54,1,29,31,2,81,16,74,112,123,76,248,146,96,18,105,27,112,46,188,62,38,14,2,1,23,10,75,106

CATH classification: 3.40.50.150